Protein AF-0000000083385995 (afdb_homodimer)

Organism: Setaria viridis (NCBI:txid4556)

pLDDT: mean 91.93, std 10.69, range [29.08, 98.88]

Radius of gyration: 26.88 Å; Cα contacts (8 Å, |Δi|>4): 1437; chains: 2; bounding box: 60×85×56 Å

Nearest PDB structures (foldseek):
  6kun-assembly1_A-2  TM=8.649E-01  e=4.933E-23  Oryza sativa Indica Group
  6kwb-assembly2_B  TM=9.094E-01  e=1.249E-21  Arabidopsis thaliana
  7ekd-assembly1_A  TM=7.989E-01  e=4.149E-23  Oryza sativa Japonica Group
  1gp4-assembly1_A  TM=8.122E-01  e=7.920E-21  Arabidopsis thaliana
  6xjj-assembly1_A  TM=7.807E-01  e=1.363E-16  Talaromyces stipitatus ATCC 10500

InterPro domains:
  IPR005123 Oxoglutarate/iron-dependent dioxygenase domain [PS51471] (171-275)
  IPR027443 Isopenicillin N synthase-like superfamily [G3DSA:2.60.120.330] (1-317)
  IPR044861 Isopenicillin N synthase-like, Fe(2+) 2OG dioxygenase domain [PF03171] (183-275)

Sequence (660 aa):
MADMHGSIPRIDFAGIDPATGGTSDDAKWAAVRGAVMDALCEHGCFEAVMDGLITPELSAAVLGAGGAVESLLSLPVSAKARNTSEKPYRGYVGSIPGLPYESLAIVDPLSVDAVRAFADLMWPDTGNTAFCESMHAYAERVAVLEAVVRRMVLEGVGATAEYIEEQAKATAFKLRLTEYAAPGAAEGRVVGLPAHRDTSFLAVLTQNDIDGVEVECGRGEGGWARPALSPGSFLIFAGDTFKVLTNGRVFNPLHRVVMAGGDKTRYSSILFSSPKDDIVVRAIDEAVGADHPAAYRPFEYGEYVVFCYKPEMIQHRKKLEAFAAVRIDGMADMHGSIPRIDFAGIDPATGGTSDDAKWAAVRGAVMDALCEHGCFEAVMDGLITPELSAAVLGAGGAVESLLSLPVSAKARNTSEKPYRGYVGSIPGLPYESLAIVDPLSVDAVRAFADLMWPDTGNTAFCESMHAYAERVAVLEAVVRRMVLEGVGATAEYIEEQAKATAFKLRLTEYAAPGAAEGRVVGLPAHRDTSFLAVLTQNDIDGVEVECGRGEGGWARPALSPGSFLIFAGDTFKVLTNGRVFNPLHRVVMAGGDKTRYSSILFSSPKDDIVVRAIDEAVGADHPAAYRPFEYGEYVVFCYKPEMIQHRKKLEAFAAVRIDG

Solvent-accessible surface area (backbone atoms only — not comparable to full-atom values): 33812 Å² total; per-residue (Å²): 125,83,54,71,69,38,84,70,51,76,46,72,44,71,90,64,52,70,89,60,47,55,56,87,76,32,67,64,47,50,52,48,32,49,50,50,47,52,31,25,40,59,51,7,30,33,36,39,37,50,84,73,60,68,45,72,66,58,47,38,47,35,55,27,92,80,8,38,53,52,52,60,70,65,49,55,63,48,42,52,46,64,40,67,45,54,49,82,72,50,21,48,42,56,54,44,70,28,39,24,38,35,35,40,44,40,65,40,31,78,36,65,67,44,34,41,52,51,32,34,62,63,28,68,90,76,41,44,67,68,45,31,52,48,50,30,54,46,42,48,43,52,46,46,55,50,52,46,53,52,49,34,50,42,48,70,47,56,52,49,74,67,52,52,54,54,49,57,73,43,47,38,44,34,36,36,40,38,40,31,34,32,60,32,86,44,81,58,73,43,70,41,38,48,55,35,64,50,71,26,36,35,34,44,33,38,61,41,97,51,77,32,54,32,34,38,16,67,83,68,76,38,39,34,15,66,68,82,77,57,90,88,37,32,41,39,36,34,7,47,44,37,15,39,35,41,48,58,52,35,30,50,39,44,33,28,29,46,31,58,50,35,82,60,63,31,41,36,39,33,42,32,34,27,65,34,48,84,39,72,47,46,48,39,70,67,44,41,43,92,92,38,59,69,50,47,51,71,43,40,42,41,60,50,54,57,53,48,53,32,53,72,32,29,66,47,88,52,51,65,53,75,74,28,46,54,79,74,80,119,124,83,54,72,69,39,83,67,51,76,47,72,45,71,88,65,54,70,86,61,46,57,55,85,77,30,67,64,46,49,52,49,30,52,52,50,46,53,32,25,40,58,48,7,30,32,35,39,38,47,86,72,61,68,46,70,66,57,45,37,46,34,57,27,92,80,9,37,53,50,52,58,72,65,49,55,62,49,39,51,47,64,42,67,45,52,48,81,72,49,22,50,43,55,54,44,68,28,39,24,37,35,35,40,44,41,64,40,32,76,35,64,66,42,33,42,51,51,31,34,61,62,29,68,88,77,41,45,66,68,45,32,53,47,51,30,54,49,42,47,44,53,46,44,53,50,51,47,53,52,48,34,50,42,48,72,46,56,52,50,74,67,52,53,54,52,49,57,72,43,48,37,46,34,36,37,41,38,42,31,34,32,59,30,88,46,81,58,73,44,69,42,37,48,55,34,66,50,73,26,35,35,36,43,33,39,60,41,97,50,75,34,54,32,34,37,17,67,81,69,74,37,39,33,15,66,68,82,77,58,90,88,36,32,42,39,35,34,7,47,45,36,15,39,34,41,47,59,52,36,31,51,39,43,34,29,29,46,32,60,50,36,82,61,63,30,41,37,40,34,44,34,34,27,66,33,50,85,37,73,47,48,48,39,69,68,44,41,42,93,92,39,60,68,51,47,52,70,43,42,41,42,60,50,54,57,53,49,53,33,52,73,33,30,64,47,89,53,52,65,54,75,74,27,46,52,78,74,78,120

Foldseek 3Di:
DFQQPDAQAEAECPPPDLVVQPPVPNPSLVVRLVVLLVRQLAFQKHKYDYPPLADPVLCCQDANDVHLLCVLVVADPVLQVLQDDPAPPAGWDDPDPPAQKIKGKQWQLLDLVSLQVSQCSSVVPPGDVSSSVSSNSVLVSLVSVVLSSLVSLCVVLPHDPVVSVVVVVQKTKMKMKMKGFAPAPDPDKDFNWDKAWDLFQKKKKDKDQFWFKWWAHRLNPNGIHTYPHDPPIIMMGGGDLSCFQLLNSGHTIIMTGMGDHDHDMMMMMMMTMHGDQQDKGHHDPSNADPVRHRQWAIDGSNVLSVQCPDPVRVPPPPSRCVVTGDDPPD/DFQQPDAQAEAECEPPDLVVLPPVPNPSLVVRLVVLLVRQLAFQKHKYDYPPLADPVLCCQDANDVHLLCVLVVADPVLQVLQDDPAPPAGWDDPDPPAQKIKGKQWQLLDLVSLQVSQCSNVVPPGDVSSSVSSNSVLVSLVSVVLSSLVSLCVVLPHDPVVSVVQVVQKTKMKMKMKGFAPAPDPDKDFNWDKAWDLFQKKKKDKDQFWFKWWAHRLNPNTIHTYDHDPPIIMMGGGDLSCFQLLNSGHTIIMTGMGDHDHDMMMMMIMTMHGDQQDKGHHDPSNADPVRHRQWAIDGSNVLSVQCPDPVNVPPPPSRCVVTGDDPPD

Secondary structure (DSSP, 8-state):
---B-----EEE-TT--SSS---TT-HHHHHHHHHHHHHHHHTSEEEEE-TTSS-HHHHHHHHSTTSHHHHHHTS-HHHHTT---SSTTSS-B---TT--EEEEEEESTT-HHHHHHHHHHHSTTT--HHHHHHHHHHHHHHHHHHHHHHHHHHHHTT--HHHHHHHHHTEEEEEEEEEE---BT-SS-EEEEEEE---SSEEEEEE-S---EEEE-GGGTS-EE---PPTT-EEEEE-HHHHHHTTT-S----EEEEEPSBS--EEEEEEEEEE-TTPEE---GGG--SSS--SB--EEHHHHHHHHTSTTTTT-TTHHHHHHB-----/---B-----EEE-TT--SSS---TT-HHHHHHHHHHHHHHHHTSEEEEE-TTSS-HHHHHHHHSTTSHHHHHHTS-HHHHTT---SSTTSS-B---TT--EEEEEEESTT-HHHHHHHHHHHSTTT--HHHHHHHHHHHHHHHHHHHHHHHHHHHHTT--HHHHHHHHHTEEEEEEEEEE---BT-SS-EEEEEEE---SSEEEEEE-S---EEEE-GGGTS-EE---PPTT-EEEEE-HHHHHHTTT-S----EEEEEPSBS--EEEEEEEEEE-TTPEE---GGG--SSS--SB--EEHHHHHHHHTSTTTTT-TTHHHHHHB-----

Structure (mmCIF, N/CA/C/O backbone):
data_AF-0000000083385995-model_v1
#
loop_
_entity.id
_entity.type
_entity.pdbx_description
1 polymer 'Fe2OG dioxygenase domain-containing protein'
#
loop_
_atom_site.group_PDB
_atom_site.id
_atom_site.type_symbol
_atom_site.label_atom_id
_atom_site.label_alt_id
_atom_site.label_comp_id
_atom_site.label_asym_id
_atom_site.label_entity_id
_atom_site.label_seq_id
_atom_site.pdbx_PDB_ins_code
_atom_site.Cartn_x
_atom_site.Cartn_y
_atom_site.Cartn_z
_atom_site.occupancy
_atom_site.B_iso_or_equiv
_atom_site.auth_seq_id
_atom_site.auth_comp_id
_atom_site.auth_asym_id
_atom_site.auth_atom_id
_atom_site.pdbx_PDB_model_num
ATOM 1 N N . MET A 1 1 ? 9.883 -15 19.141 1 29.08 1 MET A N 1
ATOM 2 C CA . MET A 1 1 ? 10.664 -15.312 17.938 1 29.08 1 MET A CA 1
ATOM 3 C C . MET A 1 1 ? 9.891 -16.25 17.016 1 29.08 1 MET A C 1
ATOM 5 O O . MET A 1 1 ? 9.469 -17.328 17.438 1 29.08 1 MET A O 1
ATOM 9 N N . ALA A 1 2 ? 9.156 -15.789 15.945 1 44.22 2 ALA A N 1
ATOM 10 C CA . ALA A 1 2 ? 8.367 -16.734 15.164 1 44.22 2 ALA A CA 1
ATOM 11 C C . ALA A 1 2 ? 9.148 -18.031 14.906 1 44.22 2 ALA A C 1
ATOM 13 O O . ALA A 1 2 ? 10.352 -17.984 14.617 1 44.22 2 ALA A O 1
ATOM 14 N N . ASP A 1 3 ? 8.852 -19.141 15.422 1 48.53 3 ASP A N 1
ATOM 15 C CA . ASP A 1 3 ? 9.508 -20.438 15.258 1 48.53 3 ASP A CA 1
ATOM 16 C C . ASP A 1 3 ? 9.797 -20.719 13.789 1 48.53 3 ASP A C 1
ATOM 18 O O . ASP A 1 3 ? 8.883 -20.938 12.992 1 48.53 3 ASP A O 1
ATOM 22 N N . MET A 1 4 ? 10.875 -20.188 13.242 1 54.53 4 MET A N 1
ATOM 23 C CA . MET A 1 4 ? 11.43 -20.422 11.922 1 54.53 4 MET A CA 1
ATOM 24 C C . MET A 1 4 ? 11.844 -21.891 11.758 1 54.53 4 MET A C 1
ATOM 26 O O . MET A 1 4 ? 13.008 -22.234 11.938 1 54.53 4 MET A O 1
ATOM 30 N N . HIS A 1 5 ? 10.859 -22.859 11.797 1 60 5 HIS A N 1
ATOM 31 C CA . HIS A 1 5 ? 11.242 -24.266 11.805 1 60 5 HIS A CA 1
ATOM 32 C C . HIS A 1 5 ? 10.906 -24.938 10.477 1 60 5 HIS A C 1
ATOM 34 O O . HIS A 1 5 ? 11.32 -26.062 10.227 1 60 5 HIS A O 1
ATOM 40 N N . GLY A 1 6 ? 10.328 -24.25 9.523 1 66.38 6 GLY A N 1
ATOM 41 C CA . GLY A 1 6 ? 9.859 -25.078 8.438 1 66.38 6 GLY A CA 1
ATOM 42 C C . GLY A 1 6 ? 10.758 -25.031 7.215 1 66.38 6 GLY A C 1
ATOM 43 O O . GLY A 1 6 ? 11.703 -24.25 7.168 1 66.38 6 GLY A O 1
ATOM 44 N N . SER A 1 7 ? 10.852 -26.234 6.488 1 79.25 7 SER A N 1
ATOM 45 C CA . SER A 1 7 ? 11.562 -26.312 5.215 1 79.25 7 SER A CA 1
ATOM 46 C C . SER A 1 7 ? 10.586 -26.422 4.047 1 79.25 7 SER A C 1
ATOM 48 O O . SER A 1 7 ? 9.445 -26.859 4.227 1 79.25 7 SER A O 1
ATOM 50 N N . ILE A 1 8 ? 11 -25.859 2.895 1 88.69 8 ILE A N 1
ATOM 51 C CA . ILE A 1 8 ? 10.25 -26 1.652 1 88.69 8 ILE A CA 1
ATOM 52 C C . ILE A 1 8 ? 10.953 -27 0.73 1 88.69 8 ILE A C 1
ATOM 54 O O . ILE A 1 8 ? 12.172 -26.969 0.587 1 88.69 8 ILE A O 1
ATOM 58 N N . PRO A 1 9 ? 10.188 -27.906 0.177 1 93.88 9 PRO A N 1
ATOM 59 C CA . PRO A 1 9 ? 10.812 -28.922 -0.685 1 93.88 9 PRO A CA 1
ATOM 60 C C . PRO A 1 9 ? 11.469 -28.312 -1.921 1 93.88 9 PRO A C 1
ATOM 62 O O . PRO A 1 9 ? 11.07 -27.234 -2.377 1 93.88 9 PRO A O 1
ATOM 65 N N . ARG A 1 10 ? 12.5 -29.031 -2.338 1 96.25 10 ARG A N 1
ATOM 66 C CA . ARG A 1 10 ? 13.164 -28.719 -3.6 1 96.25 10 ARG A CA 1
ATOM 67 C C . ARG A 1 10 ? 12.922 -29.812 -4.633 1 96.25 10 ARG A C 1
ATOM 69 O O . ARG A 1 10 ? 13.117 -31 -4.348 1 96.25 10 ARG A O 1
ATOM 76 N N . ILE A 1 11 ? 12.445 -29.438 -5.832 1 97.44 11 ILE A N 1
ATOM 77 C CA . ILE A 1 11 ? 12.133 -30.406 -6.867 1 97.44 11 ILE A CA 1
ATOM 78 C C . ILE A 1 11 ? 12.945 -30.109 -8.125 1 97.44 11 ILE A C 1
ATOM 80 O O . ILE A 1 11 ? 12.969 -28.969 -8.594 1 97.44 11 ILE A O 1
ATOM 84 N N . ASP A 1 12 ? 13.617 -31.109 -8.633 1 96 12 ASP A N 1
ATOM 85 C CA . ASP A 1 12 ? 14.438 -31.016 -9.836 1 96 12 ASP A CA 1
ATOM 86 C C . ASP A 1 12 ? 13.648 -31.438 -11.07 1 96 12 ASP A C 1
ATOM 88 O O . ASP A 1 12 ? 13.18 -32.562 -11.148 1 96 12 ASP A O 1
ATOM 92 N N . PHE A 1 13 ? 13.578 -30.578 -12.031 1 95.19 13 PHE A N 1
ATOM 93 C CA . PHE A 1 13 ? 12.812 -30.828 -13.25 1 95.19 13 PHE A CA 1
ATOM 94 C C . PHE A 1 13 ? 13.742 -31.234 -14.391 1 95.19 13 PHE A C 1
ATOM 96 O O . PHE A 1 13 ? 13.367 -31.141 -15.562 1 95.19 13 PHE A O 1
ATOM 103 N N . ALA A 1 14 ? 14.938 -31.578 -14.008 1 88.31 14 ALA A N 1
ATOM 104 C CA . ALA A 1 14 ? 15.891 -32.031 -15.023 1 88.31 14 ALA A CA 1
ATOM 105 C C . ALA A 1 14 ? 15.305 -33.188 -15.828 1 88.31 14 ALA A C 1
ATOM 107 O O . ALA A 1 14 ? 14.773 -34.156 -15.266 1 88.31 14 ALA A O 1
ATOM 108 N N . GLY A 1 15 ? 15.383 -33.094 -17.125 1 84.5 15 GLY A N 1
ATOM 109 C CA . GLY A 1 15 ? 14.93 -34.188 -17.984 1 84.5 15 GLY A CA 1
ATOM 110 C C . GLY A 1 15 ? 13.469 -34.062 -18.391 1 84.5 15 GLY A C 1
ATOM 111 O O . GLY A 1 15 ? 12.969 -34.844 -19.203 1 84.5 15 GLY A O 1
ATOM 112 N N . ILE A 1 16 ? 12.758 -33.156 -17.719 1 89.25 16 ILE A N 1
ATOM 113 C CA . ILE A 1 16 ? 11.367 -32.906 -18.078 1 89.25 16 ILE A CA 1
ATOM 114 C C . ILE A 1 16 ? 11.305 -32.094 -19.359 1 89.25 16 ILE A C 1
ATOM 116 O O . ILE A 1 16 ? 11.945 -31.031 -19.469 1 89.25 16 ILE A O 1
ATOM 120 N N . ASP A 1 17 ? 10.664 -32.625 -20.406 1 77.81 17 ASP A N 1
ATOM 121 C CA . ASP A 1 17 ? 10.445 -31.891 -21.641 1 77.81 17 ASP A CA 1
ATOM 122 C C . ASP A 1 17 ? 9.078 -31.203 -21.656 1 77.81 17 ASP A C 1
ATOM 124 O O . ASP A 1 17 ? 8.047 -31.875 -21.703 1 77.81 17 ASP A O 1
ATOM 128 N N . PRO A 1 18 ? 9.094 -29.906 -21.562 1 70 18 PRO A N 1
ATOM 129 C CA . PRO A 1 18 ? 7.828 -29.172 -21.484 1 70 18 PRO A CA 1
ATOM 130 C C . PRO A 1 18 ? 6.945 -29.406 -22.719 1 70 18 PRO A C 1
ATOM 132 O O . PRO A 1 18 ? 5.719 -29.312 -22.625 1 70 18 PRO A O 1
ATOM 135 N N . ALA A 1 19 ? 7.562 -29.469 -23.922 1 64.44 19 ALA A N 1
ATOM 136 C CA . ALA A 1 19 ? 6.828 -29.641 -25.188 1 64.44 19 ALA A CA 1
ATOM 137 C C . ALA A 1 19 ? 6.152 -31 -25.25 1 64.44 19 ALA A C 1
ATOM 139 O O . ALA A 1 19 ? 5.105 -31.156 -25.891 1 64.44 19 ALA A O 1
ATOM 140 N N . THR A 1 20 ? 6.93 -31.969 -24.812 1 58.31 20 THR A N 1
ATOM 141 C CA . THR A 1 20 ? 6.391 -33.312 -25 1 58.31 20 THR A CA 1
ATOM 142 C C . THR A 1 20 ? 5.578 -33.719 -23.781 1 58.31 20 THR A C 1
ATOM 144 O O . THR A 1 20 ? 5.016 -34.812 -23.75 1 58.31 20 THR A O 1
ATOM 147 N N . GLY A 1 21 ? 4.914 -32.875 -23.219 1 54.97 21 GLY A N 1
ATOM 148 C CA . GLY A 1 21 ? 4.133 -33.375 -22.094 1 54.97 21 GLY A CA 1
ATOM 149 C C . GLY A 1 21 ? 4.371 -34.844 -21.844 1 54.97 21 GLY A C 1
ATOM 150 O O . GLY A 1 21 ? 4.875 -35.562 -22.703 1 54.97 21 GLY A O 1
ATOM 151 N N . GLY A 1 22 ? 4.934 -35.281 -20.766 1 53.38 22 GLY A N 1
ATOM 152 C CA . GLY A 1 22 ? 5.172 -36.688 -20.516 1 53.38 22 GLY A CA 1
ATOM 153 C C . GLY A 1 22 ? 4.059 -37.594 -21.047 1 53.38 22 GLY A C 1
ATOM 154 O O . GLY A 1 22 ? 2.883 -37.219 -20.969 1 53.38 22 GLY A O 1
ATOM 155 N N . THR A 1 23 ? 4.27 -38.125 -22.141 1 53.78 23 THR A N 1
ATOM 156 C CA . THR A 1 23 ? 3.307 -39.219 -22.188 1 53.78 23 THR A CA 1
ATOM 157 C C . THR A 1 23 ? 3.145 -39.875 -20.828 1 53.78 23 THR A C 1
ATOM 159 O O . THR A 1 23 ? 4.078 -39.875 -20.016 1 53.78 23 THR A O 1
ATOM 162 N N . SER A 1 24 ? 1.951 -39.656 -20.219 1 53.09 24 SER A N 1
ATOM 163 C CA . SER A 1 24 ? 1.631 -40.219 -18.922 1 53.09 24 SER A CA 1
ATOM 164 C C . SER A 1 24 ? 2.543 -41.406 -18.594 1 53.09 24 SER A C 1
ATOM 166 O O . SER A 1 24 ? 2.775 -41.719 -17.422 1 53.09 24 SER A O 1
ATOM 168 N N . ASP A 1 25 ? 3.186 -41.812 -19.703 1 59.59 25 ASP A N 1
ATOM 169 C CA . ASP A 1 25 ? 3.9 -43.062 -19.484 1 59.59 25 ASP A CA 1
ATOM 170 C C . ASP A 1 25 ? 5.387 -42.812 -19.234 1 59.59 25 ASP A C 1
ATOM 172 O O . ASP A 1 25 ? 6.141 -43.75 -18.969 1 59.59 25 ASP A O 1
ATOM 176 N N . ASP A 1 26 ? 5.695 -41.594 -19.156 1 79.62 26 ASP A N 1
ATOM 177 C CA . ASP A 1 26 ? 7.086 -41.25 -18.875 1 79.62 26 ASP A CA 1
ATOM 178 C C . ASP A 1 26 ? 7.379 -41.344 -17.375 1 79.62 26 ASP A C 1
ATOM 180 O O . ASP A 1 26 ? 6.77 -40.625 -16.578 1 79.62 26 ASP A O 1
ATOM 184 N N . ALA A 1 27 ? 8.133 -42.344 -16.984 1 86.69 27 ALA A N 1
ATOM 185 C CA . ALA A 1 27 ? 8.438 -42.656 -15.578 1 86.69 27 ALA A CA 1
ATOM 186 C C . ALA A 1 27 ? 8.969 -41.406 -14.867 1 86.69 27 ALA A C 1
ATOM 188 O O . ALA A 1 27 ? 8.648 -41.156 -13.703 1 86.69 27 ALA A O 1
ATOM 189 N N . LYS A 1 28 ? 9.68 -40.625 -15.578 1 90.12 28 LYS A N 1
ATOM 190 C CA . LYS A 1 28 ? 10.227 -39.438 -14.969 1 90.12 28 LYS A CA 1
ATOM 191 C C . LYS A 1 28 ? 9.133 -38.406 -14.711 1 90.12 28 LYS A C 1
ATOM 193 O O . LYS A 1 28 ? 9.102 -37.781 -13.656 1 90.12 28 LYS A O 1
ATOM 198 N N . TRP A 1 29 ? 8.297 -38.219 -15.68 1 92.88 29 TRP A N 1
ATOM 199 C CA . TRP A 1 29 ? 7.164 -37.312 -15.508 1 92.88 29 TRP A CA 1
ATOM 200 C C . TRP A 1 29 ? 6.32 -37.75 -14.305 1 92.88 29 TRP A C 1
ATOM 202 O O . TRP A 1 29 ? 5.977 -36.906 -13.461 1 92.88 29 TRP A O 1
ATOM 212 N N . ALA A 1 30 ? 6.078 -39 -14.203 1 92.94 30 ALA A N 1
ATOM 213 C CA . ALA A 1 30 ? 5.25 -39.531 -13.109 1 92.94 30 ALA A CA 1
ATOM 214 C C . ALA A 1 30 ? 5.906 -39.281 -11.758 1 92.94 30 ALA A C 1
ATOM 216 O O . ALA A 1 30 ? 5.234 -38.906 -10.789 1 92.94 30 ALA A O 1
ATOM 217 N N . ALA A 1 31 ? 7.18 -39.438 -11.742 1 94.38 31 ALA A N 1
ATOM 218 C CA . ALA A 1 31 ? 7.914 -39.25 -10.5 1 94.38 31 ALA A CA 1
ATOM 219 C C . ALA A 1 31 ? 7.898 -37.781 -10.07 1 94.38 31 ALA A C 1
ATOM 221 O O . ALA A 1 31 ? 7.648 -37.469 -8.906 1 94.38 31 ALA A O 1
ATOM 222 N N . VAL A 1 32 ? 8.18 -36.906 -11.016 1 96.19 32 VAL A N 1
ATOM 223 C CA . VAL A 1 32 ? 8.211 -35.5 -10.719 1 96.19 32 VAL A CA 1
ATOM 224 C C . VAL A 1 32 ? 6.801 -35 -10.398 1 96.19 32 VAL A C 1
ATOM 226 O O . VAL A 1 32 ? 6.617 -34.188 -9.484 1 96.19 32 VAL A O 1
ATOM 229 N N . ARG A 1 33 ? 5.82 -35.469 -11.125 1 96 33 ARG A N 1
ATOM 230 C CA . ARG A 1 33 ? 4.434 -35.156 -10.812 1 96 33 ARG A CA 1
ATOM 231 C C . ARG A 1 33 ? 4.082 -35.531 -9.383 1 96 33 ARG A C 1
ATOM 233 O O . ARG A 1 33 ? 3.434 -34.75 -8.672 1 96 33 ARG A O 1
ATOM 240 N N . GLY A 1 34 ? 4.484 -36.75 -9 1 96.75 34 GLY A N 1
ATOM 241 C CA . GLY A 1 34 ? 4.258 -37.156 -7.629 1 96.75 34 GLY A CA 1
ATOM 242 C C . GLY A 1 34 ? 4.883 -36.25 -6.605 1 96.75 34 GLY A C 1
ATOM 243 O O . GLY A 1 34 ? 4.25 -35.906 -5.609 1 96.75 34 GLY A O 1
ATOM 244 N N . ALA A 1 35 ? 6.086 -35.812 -6.84 1 97.56 35 ALA A N 1
ATOM 245 C CA . ALA A 1 35 ? 6.793 -34.906 -5.945 1 97.56 35 ALA A CA 1
ATOM 246 C C . ALA A 1 35 ? 6.102 -33.531 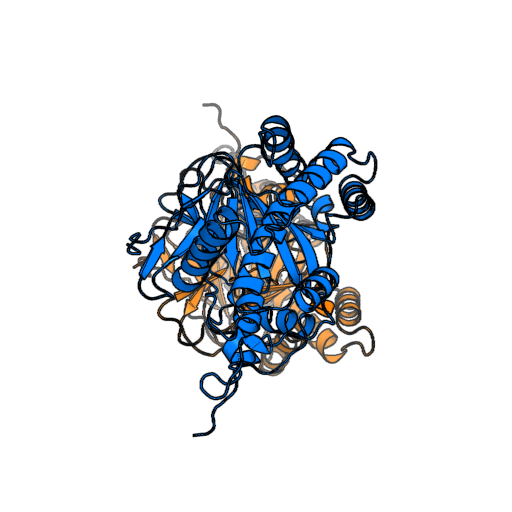-5.887 1 97.56 35 ALA A C 1
ATOM 248 O O . ALA A 1 35 ? 5.988 -32.938 -4.812 1 97.56 35 ALA A O 1
ATOM 249 N N . VAL A 1 36 ? 5.664 -33.094 -7.035 1 97.94 36 VAL A N 1
ATOM 250 C CA . VAL A 1 36 ? 4.953 -31.812 -7.125 1 97.94 36 VAL A CA 1
ATOM 251 C C . VAL A 1 36 ? 3.668 -31.875 -6.301 1 97.94 36 VAL A C 1
ATOM 253 O O . VAL A 1 36 ? 3.393 -30.984 -5.496 1 97.94 36 VAL A O 1
ATOM 256 N N . MET A 1 37 ? 2.924 -32.938 -6.477 1 97.75 37 MET A N 1
ATOM 257 C CA . MET A 1 37 ? 1.668 -33.125 -5.75 1 97.75 37 MET A CA 1
ATOM 258 C C . MET A 1 37 ? 1.914 -33.188 -4.246 1 97.75 37 MET A C 1
ATOM 260 O O . MET A 1 37 ? 1.228 -32.5 -3.471 1 97.75 37 MET A O 1
ATOM 264 N N . ASP A 1 38 ? 2.91 -33.938 -3.854 1 97.44 38 ASP A N 1
ATOM 265 C CA . ASP A 1 38 ? 3.23 -34.062 -2.434 1 97.44 38 ASP A CA 1
ATOM 266 C C . ASP A 1 38 ? 3.572 -32.688 -1.845 1 97.44 38 ASP A C 1
ATOM 268 O O . ASP A 1 38 ? 3.068 -32.312 -0.782 1 97.44 38 ASP A O 1
ATOM 272 N N . ALA A 1 39 ? 4.395 -31.953 -2.537 1 96.94 39 ALA A N 1
ATOM 273 C CA . ALA A 1 39 ? 4.852 -30.656 -2.059 1 96.94 39 ALA A CA 1
ATOM 274 C C . ALA A 1 39 ? 3.693 -29.672 -1.961 1 96.94 39 ALA A C 1
ATOM 276 O O . ALA A 1 39 ? 3.549 -28.969 -0.956 1 96.94 39 ALA A O 1
ATOM 277 N N . LEU A 1 40 ? 2.854 -29.609 -2.973 1 97.69 40 LEU A N 1
ATOM 278 C CA . LEU A 1 40 ? 1.785 -28.609 -3.014 1 97.69 40 LEU A CA 1
ATOM 279 C C . LEU A 1 40 ? 0.661 -28.984 -2.053 1 97.69 40 LEU A C 1
ATOM 281 O O . LEU A 1 40 ? 0.004 -28.109 -1.489 1 97.69 40 LEU A O 1
ATOM 285 N N . CYS A 1 41 ? 0.456 -30.297 -1.856 1 96.19 41 CYS A N 1
ATOM 286 C CA . CYS A 1 41 ? -0.575 -30.719 -0.916 1 96.19 41 CYS A CA 1
ATOM 287 C C . CYS A 1 41 ? -0.143 -30.469 0.522 1 96.19 41 CYS A C 1
ATOM 289 O O . CYS A 1 41 ? -0.962 -30.078 1.361 1 96.19 41 CYS A O 1
ATOM 291 N N . GLU A 1 42 ? 1.094 -30.609 0.76 1 93.19 42 GLU A N 1
ATOM 292 C CA . GLU A 1 42 ? 1.571 -30.5 2.137 1 93.19 42 GLU A CA 1
ATOM 293 C C . GLU A 1 42 ? 1.981 -29.078 2.471 1 93.19 42 GLU A C 1
ATOM 295 O O . GLU A 1 42 ? 1.681 -28.578 3.557 1 93.19 42 GLU A O 1
ATOM 300 N N . HIS A 1 43 ? 2.672 -28.438 1.506 1 93.94 43 HIS A N 1
ATOM 301 C CA . HIS A 1 43 ? 3.312 -27.156 1.813 1 93.94 43 HIS A CA 1
ATOM 302 C C . HIS A 1 43 ? 2.695 -26.016 1.005 1 93.94 43 HIS A C 1
ATOM 304 O O . HIS A 1 43 ? 2.844 -24.844 1.359 1 93.94 43 HIS A O 1
ATOM 310 N N . GLY A 1 44 ? 2.076 -26.328 -0.09 1 96.69 44 GLY A N 1
ATOM 311 C CA . GLY A 1 44 ? 1.515 -25.312 -0.977 1 96.69 44 GLY A CA 1
ATOM 312 C C . GLY A 1 44 ? 2.564 -24.594 -1.8 1 96.69 44 GLY A C 1
ATOM 313 O O . GLY A 1 44 ? 2.242 -23.672 -2.559 1 96.69 44 GLY A O 1
ATOM 314 N N . CYS A 1 45 ? 3.826 -25 -1.655 1 97.06 45 CYS A N 1
ATOM 315 C CA . CYS A 1 45 ? 4.914 -24.359 -2.389 1 97.06 45 CYS A CA 1
ATOM 316 C C . CYS A 1 45 ? 6.125 -25.281 -2.479 1 97.06 45 CYS A C 1
ATOM 318 O O . CYS A 1 45 ? 6.191 -26.297 -1.787 1 97.06 45 CYS A O 1
ATOM 320 N N . PHE A 1 46 ? 7.023 -24.969 -3.316 1 97.12 46 PHE A N 1
ATOM 321 C CA . PHE A 1 46 ? 8.305 -25.656 -3.42 1 97.12 46 PHE A CA 1
ATOM 322 C C . PHE A 1 46 ? 9.289 -24.844 -4.25 1 97.12 46 PHE A C 1
ATOM 324 O O . PHE A 1 46 ? 8.891 -23.938 -4.996 1 97.12 46 PHE A O 1
ATOM 331 N N . GLU A 1 47 ? 10.578 -25.094 -4.043 1 96.94 47 GLU A N 1
ATOM 332 C CA . GLU A 1 47 ? 11.633 -24.594 -4.922 1 96.94 47 GLU A CA 1
ATOM 333 C C . GLU A 1 47 ? 11.789 -25.469 -6.16 1 96.94 47 GLU A C 1
ATOM 335 O O . GLU A 1 47 ? 11.93 -26.688 -6.051 1 96.94 47 GLU A O 1
ATOM 340 N N . ALA A 1 48 ? 11.703 -24.891 -7.328 1 97.56 48 ALA A N 1
ATOM 341 C CA . ALA A 1 48 ? 11.867 -25.625 -8.578 1 97.56 48 ALA A CA 1
ATOM 342 C C . ALA A 1 48 ? 13.211 -25.312 -9.234 1 97.56 48 ALA A C 1
ATOM 344 O O . ALA A 1 48 ? 13.594 -24.141 -9.336 1 97.56 48 ALA A O 1
ATOM 345 N N . VAL A 1 49 ? 13.844 -26.359 -9.633 1 95.62 49 VAL A N 1
ATOM 346 C CA . VAL A 1 49 ? 15.078 -26.203 -10.391 1 95.62 49 VAL A CA 1
ATOM 347 C C . VAL A 1 49 ? 14.914 -26.828 -11.773 1 95.62 49 VAL A C 1
ATOM 349 O O . VAL A 1 49 ? 14.594 -28.016 -11.891 1 95.62 49 VAL A O 1
ATOM 352 N N . MET A 1 50 ? 15.016 -26.016 -12.742 1 92.5 50 MET A N 1
ATOM 353 C CA . MET A 1 50 ? 15.023 -26.469 -14.133 1 92.5 50 MET A CA 1
ATOM 354 C C . MET A 1 50 ? 16.203 -25.859 -14.891 1 92.5 50 MET A C 1
ATOM 356 O O . MET A 1 50 ? 16.062 -24.828 -15.547 1 92.5 50 MET A O 1
ATOM 360 N N . ASP A 1 51 ? 17.297 -26.578 -14.867 1 87.44 51 ASP A N 1
ATOM 361 C CA . ASP A 1 51 ? 18.562 -26.062 -15.383 1 87.44 51 ASP A CA 1
ATOM 362 C C . ASP A 1 51 ? 18.422 -25.656 -16.844 1 87.44 51 ASP A C 1
ATOM 364 O O . ASP A 1 51 ? 17.859 -26.406 -17.656 1 87.44 51 ASP A O 1
ATOM 368 N N . GLY A 1 52 ? 18.859 -24.5 -17.141 1 87.88 52 GLY A N 1
ATOM 369 C CA . GLY A 1 52 ? 18.922 -24.031 -18.516 1 87.88 52 GLY A CA 1
ATOM 370 C C . GLY A 1 52 ? 17.656 -23.344 -18.984 1 87.88 52 GLY A C 1
ATOM 371 O O . GLY A 1 52 ? 17.594 -22.828 -20.094 1 87.88 52 GLY A O 1
ATOM 372 N N . LEU A 1 53 ? 16.688 -23.391 -18.141 1 92.19 53 LEU A N 1
ATOM 373 C CA . LEU A 1 53 ? 15.43 -22.781 -18.562 1 92.19 53 LEU A CA 1
ATOM 374 C C . LEU A 1 53 ? 15.625 -21.297 -18.859 1 92.19 53 LEU A C 1
ATOM 376 O O . LEU A 1 53 ? 15.18 -20.797 -19.906 1 92.19 53 LEU A O 1
ATOM 380 N N . ILE A 1 54 ? 16.25 -20.625 -17.938 1 94.06 54 ILE A N 1
ATOM 381 C CA . ILE A 1 54 ? 16.641 -19.25 -18.141 1 94.06 54 ILE A CA 1
ATOM 382 C C . ILE A 1 54 ? 18.156 -19.141 -18.203 1 94.06 54 ILE A C 1
ATOM 384 O O . ILE A 1 54 ? 18.859 -19.578 -17.281 1 94.06 54 ILE A O 1
ATOM 388 N N . THR A 1 55 ? 18.688 -18.641 -19.312 1 95 55 THR A N 1
ATOM 389 C CA . THR A 1 55 ? 20.141 -18.5 -19.422 1 95 55 THR A CA 1
ATOM 390 C C . THR A 1 55 ? 20.656 -17.453 -18.438 1 95 55 THR A C 1
ATOM 392 O O . THR A 1 55 ? 19.906 -16.547 -18.031 1 95 55 THR A O 1
ATOM 395 N N . PRO A 1 56 ? 21.906 -17.641 -18.047 1 93.69 56 PRO A N 1
ATOM 396 C CA . PRO A 1 56 ? 22.5 -16.625 -17.156 1 93.69 56 PRO A CA 1
ATOM 397 C C . PRO A 1 56 ? 22.406 -15.219 -17.75 1 93.69 56 PRO A C 1
ATOM 399 O O . PRO A 1 56 ? 22.203 -14.25 -17 1 93.69 56 PRO A O 1
ATOM 402 N N . GLU A 1 57 ? 22.5 -15.141 -19.016 1 95.88 57 GLU A N 1
ATOM 403 C CA . GLU A 1 57 ? 22.453 -13.844 -19.672 1 95.88 57 GLU A CA 1
ATOM 404 C C . GLU A 1 57 ? 21.062 -13.219 -19.547 1 95.88 57 GLU A C 1
ATOM 406 O O . GLU A 1 57 ? 20.938 -12.031 -19.266 1 95.88 57 GLU A O 1
ATOM 411 N N . LEU A 1 58 ? 20.062 -14.039 -19.766 1 97 58 LEU A N 1
ATOM 412 C CA . LEU A 1 58 ? 18.703 -13.539 -19.672 1 97 58 LEU A CA 1
ATOM 413 C C . LEU A 1 58 ? 18.359 -13.188 -18.219 1 97 58 LEU A C 1
ATOM 415 O O . LEU A 1 58 ? 17.703 -12.18 -17.969 1 97 58 LEU A O 1
ATOM 419 N N . SER A 1 59 ? 18.859 -14.023 -17.328 1 95.19 59 SER A N 1
ATOM 420 C CA . SER A 1 59 ? 18.656 -13.75 -15.914 1 95.19 59 SER A CA 1
ATOM 421 C C . SER A 1 59 ? 19.281 -12.406 -15.516 1 95.19 59 SER A C 1
ATOM 423 O O . SER A 1 59 ? 18.641 -11.602 -14.828 1 95.19 59 SER A O 1
ATOM 425 N N . ALA A 1 60 ? 20.453 -12.18 -15.969 1 95.06 60 ALA A N 1
ATOM 426 C CA . ALA A 1 60 ? 21.141 -10.922 -15.68 1 95.06 60 ALA A CA 1
ATOM 427 C C . ALA A 1 60 ? 20.422 -9.742 -16.328 1 95.06 60 ALA A C 1
ATOM 429 O O . ALA A 1 60 ? 20.312 -8.672 -15.734 1 95.06 60 ALA A O 1
ATOM 430 N N . ALA A 1 61 ? 19.938 -9.945 -17.516 1 97.19 61 ALA A N 1
ATOM 431 C CA . ALA A 1 61 ? 19.25 -8.883 -18.25 1 97.19 61 ALA A CA 1
ATOM 432 C C . ALA A 1 61 ? 17.953 -8.484 -17.547 1 97.19 61 ALA A C 1
ATOM 434 O O . ALA A 1 61 ? 17.516 -7.332 -17.641 1 97.19 61 ALA A O 1
ATOM 435 N N . VAL A 1 62 ? 17.359 -9.391 -16.828 1 97.38 62 VAL A N 1
ATOM 436 C CA . VAL A 1 62 ? 16.062 -9.141 -16.219 1 97.38 62 VAL A CA 1
ATOM 437 C C . VAL A 1 62 ? 16.25 -8.703 -14.766 1 97.38 62 VAL A C 1
ATOM 439 O O . VAL A 1 62 ? 15.758 -7.641 -14.367 1 97.38 62 VAL A O 1
ATOM 442 N N . LEU A 1 63 ? 17.078 -9.461 -14.008 1 95.88 63 LEU A N 1
ATOM 443 C CA . LEU A 1 63 ? 17.094 -9.273 -12.562 1 95.88 63 LEU A CA 1
ATOM 444 C C . LEU A 1 63 ? 18.469 -8.828 -12.086 1 95.88 63 LEU A C 1
ATOM 446 O O . LEU A 1 63 ? 18.672 -8.547 -10.906 1 95.88 63 LEU A O 1
ATOM 450 N N . GLY A 1 64 ? 19.422 -8.797 -12.961 1 94.12 64 GLY A N 1
ATOM 451 C CA . GLY A 1 64 ? 20.75 -8.336 -12.586 1 94.12 64 GLY A CA 1
ATOM 452 C C . GLY A 1 64 ? 20.828 -6.84 -12.359 1 94.12 64 GLY A C 1
ATOM 453 O O . GLY A 1 64 ? 19.844 -6.125 -12.594 1 94.12 64 GLY A O 1
ATOM 454 N N . ALA A 1 65 ? 21.984 -6.422 -11.859 1 93.19 65 ALA A N 1
ATOM 455 C CA . ALA A 1 65 ? 22.234 -4.992 -11.688 1 93.19 65 ALA A CA 1
ATOM 456 C C . ALA A 1 65 ? 22.062 -4.242 -13.008 1 93.19 65 ALA A C 1
ATOM 458 O O . ALA A 1 65 ? 22.672 -4.598 -14.008 1 93.19 65 ALA A O 1
ATOM 459 N N . GLY A 1 66 ? 21.188 -3.248 -12.953 1 93.69 66 GLY A N 1
ATOM 460 C CA . GLY A 1 66 ? 20.938 -2.479 -14.164 1 93.69 66 GLY A CA 1
ATOM 461 C C . GLY A 1 66 ? 20 -3.182 -15.141 1 93.69 66 GLY A C 1
ATOM 462 O O . GLY A 1 66 ? 19.75 -2.682 -16.234 1 93.69 66 GLY A O 1
ATOM 463 N N . GLY A 1 67 ? 19.5 -4.316 -14.781 1 96.81 67 GLY A N 1
ATOM 464 C CA . GLY A 1 67 ? 18.609 -5.078 -15.633 1 96.81 67 GLY A CA 1
ATOM 465 C C . GLY A 1 67 ? 17.25 -4.434 -15.805 1 96.81 67 GLY A C 1
ATOM 466 O O . GLY A 1 67 ? 17.031 -3.289 -15.391 1 96.81 67 GLY A O 1
ATOM 467 N N . ALA A 1 68 ? 16.359 -5.172 -16.453 1 98.25 68 ALA A N 1
ATOM 468 C CA . ALA A 1 68 ? 15.047 -4.668 -16.859 1 98.25 68 ALA A CA 1
ATOM 469 C C . ALA A 1 68 ? 14.219 -4.262 -15.641 1 98.25 68 ALA A C 1
ATOM 471 O O . ALA A 1 68 ? 13.586 -3.203 -15.633 1 98.25 68 ALA A O 1
ATOM 472 N N . VAL A 1 69 ? 14.227 -5.062 -14.594 1 98 69 VAL A N 1
ATOM 473 C CA . VAL A 1 69 ? 13.406 -4.805 -13.414 1 98 69 VAL A CA 1
ATOM 474 C C . VAL A 1 69 ? 13.891 -3.539 -12.711 1 98 69 VAL A C 1
ATOM 476 O O . VAL A 1 69 ? 13.094 -2.646 -12.406 1 98 69 VAL A O 1
ATOM 479 N N . GLU A 1 70 ? 15.188 -3.457 -12.523 1 96.19 70 GLU A N 1
ATOM 480 C CA . GLU A 1 70 ? 15.75 -2.275 -11.883 1 96.19 70 GLU A CA 1
ATOM 481 C C . GLU A 1 70 ? 15.531 -1.026 -12.727 1 96.19 70 GLU A C 1
ATOM 483 O O . GLU A 1 70 ? 15.211 0.041 -12.203 1 96.19 70 GLU A O 1
ATOM 488 N N . SER A 1 71 ? 15.711 -1.138 -14.016 1 96.69 71 SER A N 1
ATOM 489 C CA . SER A 1 71 ? 15.5 -0.011 -14.922 1 96.69 71 SER A CA 1
ATOM 490 C C . SER A 1 71 ? 14.078 0.52 -14.82 1 96.69 71 SER A C 1
ATOM 492 O O . SER A 1 71 ? 13.859 1.733 -14.797 1 96.69 71 SER A O 1
ATOM 494 N N . LEU A 1 72 ? 13.133 -0.349 -14.805 1 98.19 72 LEU A N 1
ATOM 495 C CA . LEU A 1 72 ? 11.727 0.023 -14.703 1 98.19 72 LEU A CA 1
ATOM 496 C C . LEU A 1 72 ? 11.438 0.707 -13.367 1 98.19 72 LEU A C 1
ATOM 498 O O . LEU A 1 72 ? 10.836 1.784 -13.336 1 98.19 72 LEU A O 1
ATOM 502 N N . LEU A 1 73 ? 11.938 0.103 -12.305 1 97.25 73 LEU A N 1
ATOM 503 C CA . LEU A 1 73 ? 11.594 0.547 -10.961 1 97.25 73 LEU A CA 1
ATOM 504 C C . LEU A 1 73 ? 12.391 1.785 -10.57 1 97.25 73 LEU A C 1
ATOM 506 O O . LEU A 1 73 ? 12.07 2.457 -9.594 1 97.25 73 LEU A O 1
ATOM 510 N N . SER A 1 74 ? 13.336 2.162 -11.406 1 95 74 SER A N 1
ATOM 511 C CA . SER A 1 74 ? 14.117 3.379 -11.195 1 95 74 SER A CA 1
ATOM 512 C C . SER A 1 74 ? 13.453 4.582 -11.844 1 95 74 SER A C 1
ATOM 514 O O . SER A 1 74 ? 13.883 5.719 -11.656 1 95 74 SER A O 1
ATOM 516 N N . LEU A 1 75 ? 12.391 4.375 -12.617 1 96.19 75 LEU A N 1
ATOM 517 C CA . LEU A 1 75 ? 11.672 5.484 -13.234 1 96.19 75 LEU A CA 1
ATOM 518 C C . LEU A 1 75 ? 11.031 6.371 -12.164 1 96.19 75 LEU A C 1
ATOM 520 O O . LEU A 1 75 ? 10.781 5.918 -11.047 1 96.19 75 LEU A O 1
ATOM 524 N N . PRO A 1 76 ? 10.797 7.688 -12.516 1 93.62 76 PRO A N 1
ATOM 525 C CA . PRO A 1 76 ? 10.078 8.547 -11.57 1 93.62 76 PRO A CA 1
ATOM 526 C C . PRO A 1 76 ? 8.656 8.062 -11.289 1 93.62 76 PRO A C 1
ATOM 528 O O . PRO A 1 76 ? 8.047 7.406 -12.141 1 93.62 76 PRO A O 1
ATOM 531 N N . VAL A 1 77 ? 8.164 8.422 -10.156 1 93.25 77 VAL A N 1
ATOM 532 C CA . VAL A 1 77 ? 6.82 8.039 -9.734 1 93.25 77 VAL A CA 1
ATOM 533 C C . VAL A 1 77 ? 5.809 8.453 -10.797 1 93.25 77 VAL A C 1
ATOM 535 O O . VAL A 1 77 ? 4.867 7.711 -11.086 1 93.25 77 VAL A O 1
ATOM 538 N N . SER A 1 78 ? 6.023 9.602 -11.414 1 93.94 78 SER A N 1
ATOM 539 C CA . SER A 1 78 ? 5.102 10.117 -12.422 1 93.94 78 SER A CA 1
ATOM 540 C C . SER A 1 78 ? 4.988 9.156 -13.602 1 93.94 78 SER A C 1
ATOM 542 O O . SER A 1 78 ? 3.904 8.984 -14.172 1 93.94 78 SER A O 1
ATOM 544 N N . ALA A 1 79 ? 6.043 8.531 -13.945 1 96.12 79 ALA A N 1
ATOM 545 C CA . ALA A 1 79 ? 6.027 7.551 -15.031 1 96.12 79 ALA A CA 1
ATOM 546 C C . ALA A 1 79 ? 5.371 6.25 -14.586 1 96.12 79 ALA A C 1
ATOM 548 O O . ALA A 1 79 ? 4.48 5.734 -15.258 1 96.12 79 ALA A O 1
ATOM 549 N N . LYS A 1 80 ? 5.754 5.762 -13.453 1 96.75 80 LYS A N 1
ATOM 550 C CA . LYS A 1 80 ? 5.25 4.484 -12.961 1 96.75 80 LYS A CA 1
ATOM 551 C C . LYS A 1 80 ? 3.744 4.551 -12.711 1 96.75 80 LYS A C 1
ATOM 553 O O . LYS A 1 80 ? 3.029 3.574 -12.945 1 96.75 80 LYS A O 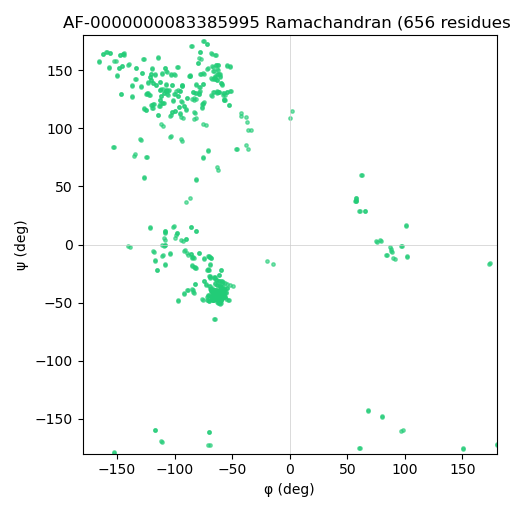1
ATOM 558 N N . ALA A 1 81 ? 3.271 5.711 -12.352 1 94.88 81 ALA A N 1
ATOM 559 C CA . ALA A 1 81 ? 1.864 5.926 -12.023 1 94.88 81 ALA A CA 1
ATOM 560 C C . ALA A 1 81 ? 0.983 5.793 -13.258 1 94.88 81 ALA A C 1
ATOM 562 O O . ALA A 1 81 ? -0.241 5.695 -13.148 1 94.88 81 ALA A O 1
ATOM 563 N N . ARG A 1 82 ? 1.583 5.758 -14.438 1 96.06 82 ARG A N 1
ATOM 564 C CA . ARG A 1 82 ? 0.815 5.586 -15.664 1 96.06 82 ARG A CA 1
ATOM 565 C C . ARG A 1 82 ? 0.27 4.168 -15.781 1 96.06 82 ARG A C 1
ATOM 567 O O . ARG A 1 82 ? -0.644 3.908 -16.562 1 96.06 82 ARG A O 1
ATOM 574 N N . ASN A 1 83 ? 0.867 3.232 -15.078 1 97.19 83 ASN A N 1
ATOM 575 C CA . ASN A 1 83 ? 0.366 1.863 -15.055 1 97.19 83 ASN A CA 1
ATOM 576 C C . ASN A 1 83 ? -0.878 1.741 -14.18 1 97.19 83 ASN A C 1
ATOM 578 O O . ASN A 1 83 ? -0.836 1.122 -13.109 1 97.19 83 ASN A O 1
ATOM 582 N N . THR A 1 84 ? -2.014 2.24 -14.695 1 93.94 84 THR A N 1
ATOM 583 C CA . THR A 1 84 ? -3.273 2.246 -13.961 1 93.94 84 THR A CA 1
ATOM 584 C C . THR A 1 84 ? -4.133 1.047 -14.352 1 93.94 84 THR A C 1
ATOM 586 O O . THR A 1 84 ? -3.959 0.476 -15.43 1 93.94 84 THR A O 1
ATOM 589 N N . SER A 1 85 ? -4.953 0.686 -13.391 1 94.62 85 SER A N 1
ATOM 590 C CA . SER A 1 85 ? -5.941 -0.349 -13.664 1 94.62 85 SER A CA 1
ATOM 591 C C . SER A 1 85 ? -7.199 -0.151 -12.828 1 94.62 85 SER A C 1
ATOM 593 O O . SER A 1 85 ? -7.113 0.24 -11.656 1 94.62 85 SER A O 1
ATOM 595 N N . GLU A 1 86 ? -8.289 -0.484 -13.391 1 92.06 86 GLU A N 1
ATOM 596 C CA . GLU A 1 86 ? -9.547 -0.457 -12.656 1 92.06 86 GLU A CA 1
ATOM 597 C C . GLU A 1 86 ? -9.766 -1.758 -11.883 1 92.06 86 GLU A C 1
ATOM 599 O O . GLU A 1 86 ? -10.719 -1.876 -11.109 1 92.06 86 GLU A O 1
ATOM 604 N N . LYS A 1 87 ? -8.938 -2.678 -12.133 1 93.38 87 LYS A N 1
ATOM 605 C CA . LYS A 1 87 ? -9 -3.951 -11.422 1 93.38 87 LYS A CA 1
ATOM 606 C C . LYS A 1 87 ? -7.961 -4.008 -10.305 1 93.38 87 LYS A C 1
ATOM 608 O O . LYS A 1 87 ? -6.848 -3.502 -10.461 1 93.38 87 LYS A O 1
ATOM 613 N N . PRO A 1 88 ? -8.344 -4.695 -9.234 1 93.69 88 PRO A N 1
ATOM 614 C CA . PRO A 1 88 ? -7.43 -4.727 -8.086 1 93.69 88 PRO A CA 1
ATOM 615 C C . PRO A 1 88 ? -6.09 -5.379 -8.422 1 93.69 88 PRO A C 1
ATOM 617 O O . PRO A 1 88 ? -6.055 -6.441 -9.047 1 93.69 88 PRO A O 1
ATOM 620 N N . TYR A 1 89 ? -5.016 -4.676 -8.039 1 93.81 89 TYR A N 1
ATOM 621 C CA . TYR A 1 89 ? -3.656 -5.207 -8.016 1 93.81 89 TYR A CA 1
ATOM 622 C C . TYR A 1 89 ? -3.168 -5.531 -9.422 1 93.81 89 TYR A C 1
ATOM 624 O O . TYR A 1 89 ? -2.418 -6.492 -9.617 1 93.81 89 TYR A O 1
ATOM 632 N N . ARG A 1 90 ? -3.629 -4.863 -10.461 1 95.19 90 ARG A N 1
ATOM 633 C CA . ARG A 1 90 ? -3.188 -5.09 -11.836 1 95.19 90 ARG A CA 1
ATOM 634 C C . ARG A 1 90 ? -2.371 -3.906 -12.344 1 95.19 90 ARG A C 1
ATOM 636 O O . ARG A 1 90 ? -1.75 -3.99 -13.406 1 95.19 90 ARG A O 1
ATOM 643 N N . GLY A 1 91 ? -2.34 -2.838 -11.602 1 94.81 91 GLY A N 1
ATOM 644 C CA . GLY A 1 91 ? -1.553 -1.668 -11.961 1 94.81 91 GLY A CA 1
ATOM 645 C C . GLY A 1 91 ? -0.46 -1.356 -10.953 1 94.81 91 GLY A C 1
ATOM 646 O O . GLY A 1 91 ? 0.048 -2.256 -10.281 1 94.81 91 GLY A O 1
ATOM 647 N N . TYR A 1 92 ? 0.004 -0.082 -10.992 1 96.5 92 TYR A N 1
ATOM 648 C CA . TYR A 1 92 ? 1.073 0.401 -10.125 1 96.5 92 TYR A CA 1
ATOM 649 C C . TYR A 1 92 ? 0.619 0.443 -8.672 1 96.5 92 TYR A C 1
ATOM 651 O O . TYR A 1 92 ? -0.486 0.902 -8.375 1 96.5 92 TYR A O 1
ATOM 659 N N . VAL A 1 93 ? 1.366 -0.148 -7.816 1 95.44 93 VAL A N 1
ATOM 660 C CA . VAL A 1 93 ? 1.214 -0.038 -6.371 1 95.44 93 VAL A CA 1
ATOM 661 C C . VAL A 1 93 ? 2.484 0.552 -5.762 1 95.44 93 VAL A C 1
ATOM 663 O O . VAL A 1 93 ? 3.568 -0.018 -5.898 1 95.44 93 VAL A O 1
ATOM 666 N N . GLY A 1 94 ? 2.354 1.682 -5.109 1 94.44 94 GLY A N 1
ATOM 667 C CA . GLY A 1 94 ? 3.494 2.344 -4.5 1 94.44 94 GLY A CA 1
ATOM 668 C C . GLY A 1 94 ? 3.129 3.639 -3.799 1 94.44 94 GLY A C 1
ATOM 669 O O . GLY A 1 94 ? 1.95 3.916 -3.572 1 94.44 94 GLY A O 1
ATOM 670 N N . SER A 1 95 ? 4.176 4.359 -3.371 1 93.19 95 SER A N 1
ATOM 671 C CA . SER A 1 95 ? 4.004 5.625 -2.666 1 93.19 95 SER A CA 1
ATOM 672 C C . SER A 1 95 ? 3.158 5.445 -1.409 1 93.19 95 SER A C 1
ATOM 674 O O . SER A 1 95 ? 2.23 6.219 -1.166 1 93.19 95 SER A O 1
ATOM 676 N N . ILE A 1 96 ? 3.389 4.336 -0.692 1 93.81 96 ILE A N 1
ATOM 677 C CA . ILE A 1 96 ? 2.705 4.035 0.561 1 93.81 96 ILE A CA 1
ATOM 678 C C . ILE A 1 96 ? 3.57 4.477 1.739 1 93.81 96 ILE A C 1
ATOM 680 O O . ILE A 1 96 ? 4.68 3.975 1.926 1 93.81 96 ILE A O 1
ATOM 684 N N . PRO A 1 97 ? 3.078 5.406 2.541 1 93.88 97 PRO A N 1
ATOM 685 C CA . PRO A 1 97 ? 3.902 5.895 3.65 1 93.88 97 PRO A CA 1
ATOM 686 C C . PRO A 1 97 ? 4.438 4.766 4.527 1 93.88 97 PRO A C 1
ATOM 688 O O . PRO A 1 97 ? 3.662 3.943 5.023 1 93.88 97 PRO A O 1
ATOM 691 N N . GLY A 1 98 ? 5.762 4.723 4.578 1 92.81 98 GLY A N 1
ATOM 692 C CA . GLY A 1 98 ? 6.418 3.82 5.512 1 92.81 98 GLY A CA 1
ATOM 693 C C . GLY A 1 98 ? 6.559 2.406 4.98 1 92.81 98 GLY A C 1
ATOM 694 O O . GLY A 1 98 ? 7.176 1.556 5.621 1 92.81 98 GLY A O 1
ATOM 695 N N . LEU A 1 99 ? 5.945 2.068 3.859 1 93.81 99 LEU A N 1
ATOM 696 C CA . LEU A 1 99 ? 6.059 0.729 3.291 1 93.81 99 LEU A CA 1
ATOM 697 C C . LEU A 1 99 ? 7.082 0.706 2.16 1 93.81 99 LEU A C 1
ATOM 699 O O . LEU A 1 99 ? 6.867 1.32 1.112 1 93.81 99 LEU A O 1
ATOM 703 N N . PRO A 1 100 ? 8.164 -0.024 2.367 1 93.19 100 PRO A N 1
ATOM 704 C CA . PRO A 1 100 ? 9.234 -0.027 1.367 1 93.19 100 PRO A CA 1
ATOM 705 C C . PRO A 1 100 ? 8.953 -0.978 0.206 1 93.19 100 PRO A C 1
ATOM 707 O O . PRO A 1 100 ? 9.789 -1.827 -0.115 1 93.19 100 PRO A O 1
ATOM 710 N N . TYR A 1 101 ? 7.828 -0.799 -0.435 1 95.69 101 TYR A N 1
ATOM 711 C CA . TYR A 1 101 ? 7.344 -1.692 -1.48 1 95.69 101 TYR A CA 1
ATOM 712 C C . TYR A 1 101 ? 6.781 -0.901 -2.656 1 95.69 101 TYR A C 1
ATOM 714 O O . TYR A 1 101 ? 6.051 0.073 -2.467 1 95.69 101 TYR A O 1
ATOM 722 N N . GLU A 1 102 ? 7.098 -1.289 -3.836 1 96.19 102 GLU A N 1
ATOM 723 C CA . GLU A 1 102 ? 6.406 -0.842 -5.043 1 96.19 102 GLU A CA 1
ATOM 724 C C . GLU A 1 102 ? 6.406 -1.928 -6.113 1 96.19 102 GLU A C 1
ATOM 726 O O . GLU A 1 102 ? 7.27 -2.809 -6.113 1 96.19 102 GLU A O 1
ATOM 731 N N . SER A 1 103 ? 5.414 -1.894 -6.938 1 97.5 103 SER A N 1
ATOM 732 C CA . SER A 1 103 ? 5.332 -2.92 -7.973 1 97.5 103 SER A CA 1
ATOM 733 C C . SER A 1 103 ? 4.484 -2.449 -9.148 1 97.5 103 SER A C 1
ATOM 735 O O . SER A 1 103 ? 3.652 -1.554 -9.008 1 97.5 103 SER A O 1
ATOM 737 N N . LEU A 1 104 ? 4.77 -2.965 -10.289 1 98.25 104 LEU A N 1
ATOM 738 C CA . LEU A 1 104 ? 4.008 -2.812 -11.523 1 98.25 104 LEU A CA 1
ATOM 739 C C . LEU A 1 104 ? 3.674 -4.172 -12.125 1 98.25 104 LEU A C 1
ATOM 741 O O . LEU A 1 104 ? 4.324 -5.172 -11.812 1 98.25 104 LEU A O 1
ATOM 745 N N . ALA A 1 105 ? 2.672 -4.129 -12.961 1 98.5 105 ALA A N 1
ATOM 746 C CA . ALA A 1 105 ? 2.299 -5.398 -13.578 1 98.5 105 ALA A CA 1
ATOM 747 C C . ALA A 1 105 ? 2.201 -5.266 -15.094 1 98.5 105 ALA A C 1
ATOM 749 O O . ALA A 1 105 ? 1.7 -4.262 -15.602 1 98.5 105 ALA A O 1
ATOM 750 N N . ILE A 1 106 ? 2.73 -6.207 -15.773 1 98.62 106 ILE A N 1
ATOM 751 C CA . ILE A 1 106 ? 2.502 -6.418 -17.203 1 98.62 106 ILE A CA 1
ATOM 752 C C . ILE A 1 106 ? 1.385 -7.438 -17.391 1 98.62 106 ILE A C 1
ATOM 754 O O . ILE A 1 106 ? 1.553 -8.617 -17.078 1 98.62 106 ILE A O 1
ATOM 758 N N . VAL A 1 107 ? 0.25 -6.98 -17.938 1 98.06 107 VAL A N 1
ATOM 759 C CA . VAL A 1 107 ? -0.857 -7.875 -18.25 1 98.06 107 VAL A CA 1
ATOM 760 C C . VAL A 1 107 ? -0.607 -8.555 -19.594 1 98.06 107 VAL A C 1
ATOM 762 O O . VAL A 1 107 ? -0.223 -7.895 -20.562 1 98.06 107 VAL A O 1
ATOM 765 N N . ASP A 1 108 ? -0.731 -9.844 -19.688 1 98.06 108 ASP A N 1
ATOM 766 C CA . ASP A 1 108 ? -0.519 -10.664 -20.859 1 98.06 108 ASP A CA 1
ATOM 767 C C . ASP A 1 108 ? 0.927 -10.57 -21.344 1 98.06 108 ASP A C 1
ATOM 769 O O . ASP A 1 108 ? 1.18 -10.242 -22.516 1 98.06 108 ASP A O 1
ATOM 773 N N . PRO A 1 109 ? 1.859 -10.938 -20.5 1 98.69 109 PRO A N 1
ATOM 774 C CA . PRO A 1 109 ? 3.281 -10.797 -20.828 1 98.69 109 PRO A CA 1
ATOM 775 C C . PRO A 1 109 ? 3.736 -11.758 -21.922 1 98.69 109 PRO A C 1
ATOM 777 O O . PRO A 1 109 ? 4.848 -11.625 -22.438 1 98.69 109 PRO A O 1
ATOM 780 N N . LEU A 1 110 ? 2.932 -12.695 -22.281 1 98.5 110 LEU A N 1
ATOM 781 C CA . LEU A 1 110 ? 3.285 -13.648 -23.328 1 98.5 110 LEU A CA 1
ATOM 782 C C . LEU A 1 110 ? 2.98 -13.078 -24.719 1 98.5 110 LEU A C 1
ATOM 784 O O . LEU A 1 110 ? 3.393 -13.641 -25.734 1 98.5 110 LEU A O 1
ATOM 788 N N . SER A 1 111 ? 2.291 -11.984 -24.734 1 98.5 111 SER A N 1
ATOM 789 C CA . SER A 1 111 ? 2.082 -11.227 -25.969 1 98.5 111 SER A CA 1
ATOM 790 C C . SER A 1 111 ? 3.156 -10.164 -26.156 1 98.5 111 SER A C 1
ATOM 792 O O . SER A 1 111 ? 3.244 -9.219 -25.375 1 98.5 111 SER A O 1
ATOM 794 N N . VAL A 1 112 ? 3.879 -10.273 -27.219 1 97.81 112 VAL A N 1
ATOM 795 C CA . VAL A 1 112 ? 4.941 -9.312 -27.5 1 97.81 112 VAL A CA 1
ATOM 796 C C . VAL A 1 112 ? 4.348 -7.914 -27.625 1 97.81 112 VAL A C 1
ATOM 798 O O . VAL A 1 112 ? 4.961 -6.934 -27.188 1 97.81 112 VAL A O 1
ATOM 801 N N . ASP A 1 113 ? 3.16 -7.832 -28.188 1 98.12 113 ASP A N 1
ATOM 802 C CA . ASP A 1 113 ? 2.496 -6.543 -28.359 1 98.12 113 ASP A CA 1
ATOM 803 C C . ASP A 1 113 ? 2.123 -5.938 -27 1 98.12 113 ASP A C 1
ATOM 805 O O . ASP A 1 113 ? 2.225 -4.723 -26.812 1 98.12 113 ASP A O 1
ATOM 809 N N . ALA A 1 114 ? 1.684 -6.777 -26.078 1 98.31 114 ALA A N 1
ATOM 810 C CA . ALA A 1 114 ? 1.325 -6.293 -24.75 1 98.31 114 ALA A CA 1
ATOM 811 C C . ALA A 1 114 ? 2.553 -5.777 -24 1 98.31 114 ALA A C 1
ATOM 813 O O . ALA A 1 114 ? 2.494 -4.734 -23.344 1 98.31 114 ALA A O 1
ATOM 814 N N . VAL A 1 115 ? 3.684 -6.488 -24.141 1 98.62 115 VAL A N 1
ATOM 815 C CA . VAL A 1 115 ? 4.918 -6.066 -23.484 1 98.62 115 VAL A CA 1
ATOM 816 C C . VAL A 1 115 ? 5.414 -4.762 -24.109 1 98.62 115 VAL A C 1
ATOM 818 O O . VAL A 1 115 ? 5.863 -3.861 -23.406 1 98.62 115 VAL A O 1
ATOM 821 N N . ARG A 1 116 ? 5.309 -4.652 -25.406 1 98 116 ARG A N 1
ATOM 822 C CA . ARG A 1 116 ? 5.699 -3.428 -26.094 1 98 116 ARG A CA 1
ATOM 823 C C . ARG A 1 116 ? 4.828 -2.252 -25.672 1 98 116 ARG A C 1
ATOM 825 O O . ARG A 1 116 ? 5.332 -1.149 -25.453 1 98 116 ARG A O 1
ATOM 832 N N . ALA A 1 117 ? 3.521 -2.488 -25.594 1 98 117 ALA A N 1
ATOM 833 C CA . ALA A 1 117 ? 2.609 -1.438 -25.156 1 98 117 ALA A CA 1
ATOM 834 C C . ALA A 1 117 ? 2.973 -0.951 -23.75 1 98 117 ALA A C 1
ATOM 836 O O . ALA A 1 117 ? 2.922 0.249 -23.469 1 98 117 ALA A O 1
ATOM 837 N N . PHE A 1 118 ? 3.314 -1.842 -22.891 1 98.38 118 PHE A N 1
ATOM 838 C CA . PHE A 1 118 ? 3.742 -1.492 -21.531 1 98.38 118 PHE A CA 1
ATOM 839 C C . PHE A 1 118 ? 5.016 -0.655 -21.578 1 98.38 118 PHE A C 1
ATOM 841 O O . PHE A 1 118 ? 5.113 0.369 -20.891 1 98.38 118 PHE A O 1
ATOM 848 N N . ALA A 1 119 ? 5.984 -1.147 -22.344 1 98.25 119 ALA A N 1
ATOM 849 C CA . ALA A 1 119 ? 7.246 -0.419 -22.453 1 98.25 119 ALA A CA 1
ATOM 850 C C . ALA A 1 119 ? 7.016 0.989 -23 1 98.25 119 ALA A C 1
ATOM 852 O O . ALA A 1 119 ? 7.625 1.95 -22.531 1 98.25 119 ALA A O 1
ATOM 853 N N . ASP A 1 120 ? 6.129 1.14 -23.984 1 98 120 ASP A N 1
ATOM 854 C CA . ASP A 1 120 ? 5.82 2.443 -24.562 1 98 120 ASP A CA 1
ATOM 855 C C . ASP A 1 120 ? 5.156 3.357 -23.531 1 98 120 ASP A C 1
ATOM 857 O O . ASP A 1 120 ? 5.344 4.574 -23.562 1 98 120 ASP A O 1
ATOM 861 N N . LEU A 1 121 ? 4.387 2.74 -22.656 1 97.94 121 LEU A N 1
ATOM 862 C CA . LEU A 1 121 ? 3.736 3.492 -21.578 1 97.94 121 LEU A CA 1
ATOM 863 C C . LEU A 1 121 ? 4.762 4.016 -20.578 1 97.94 121 LEU A C 1
ATOM 865 O O . LEU A 1 121 ? 4.637 5.137 -20.094 1 97.94 121 LEU A O 1
ATOM 869 N N . MET A 1 122 ? 5.781 3.25 -20.266 1 98.12 122 MET A N 1
ATOM 870 C CA . MET A 1 122 ? 6.781 3.584 -19.266 1 98.12 122 MET A CA 1
ATOM 871 C C . MET A 1 122 ? 7.855 4.5 -19.844 1 98.12 122 MET A C 1
ATOM 873 O O . MET A 1 122 ? 8.414 5.34 -19.125 1 98.12 122 MET A O 1
ATOM 877 N N . TRP A 1 123 ? 8.133 4.285 -21.109 1 98.19 123 TRP A N 1
ATOM 878 C CA . TRP A 1 123 ? 9.102 5.082 -21.844 1 98.19 123 TRP A CA 1
ATOM 879 C C . TRP A 1 123 ? 8.469 5.68 -23.094 1 98.19 123 TRP A C 1
ATOM 881 O O . TRP A 1 123 ? 8.836 5.309 -24.219 1 98.19 123 TRP A O 1
ATOM 891 N N . PRO A 1 124 ? 7.668 6.684 -22.984 1 96.12 124 PRO A N 1
ATOM 892 C CA . PRO A 1 124 ? 6.855 7.172 -24.094 1 96.12 124 PRO A CA 1
ATOM 893 C C . PRO A 1 124 ? 7.691 7.828 -25.188 1 96.12 124 PRO A C 1
ATOM 895 O O . PRO A 1 124 ? 7.289 7.832 -26.359 1 96.12 124 PRO A O 1
ATOM 898 N N . ASP A 1 125 ? 8.789 8.383 -24.906 1 94.62 125 ASP A N 1
ATOM 899 C CA . ASP A 1 125 ? 9.57 9.133 -25.891 1 94.62 125 ASP A CA 1
ATOM 900 C C . ASP A 1 125 ? 10.469 8.195 -26.703 1 94.62 125 ASP A C 1
ATOM 902 O O . ASP A 1 125 ? 10.57 8.336 -27.922 1 94.62 125 ASP A O 1
ATOM 906 N N . THR A 1 126 ? 11.023 7.215 -26.047 1 93.38 126 THR A N 1
ATOM 907 C CA . THR A 1 126 ? 12.07 6.426 -26.688 1 93.38 126 THR A CA 1
ATOM 908 C C . THR A 1 126 ? 11.641 4.969 -26.844 1 93.38 126 THR A C 1
ATOM 910 O O . THR A 1 126 ? 12.211 4.223 -27.641 1 93.38 126 THR A O 1
ATOM 913 N N . GLY A 1 127 ? 10.586 4.645 -26.125 1 92.44 127 GLY A N 1
ATOM 914 C CA . GLY A 1 127 ? 10.406 3.215 -25.953 1 92.44 127 GLY A CA 1
ATOM 915 C C . GLY A 1 127 ? 11.57 2.553 -25.234 1 92.44 127 GLY A C 1
ATOM 916 O O . GLY A 1 127 ? 12.445 3.234 -24.703 1 92.44 127 GLY A O 1
ATOM 917 N N . ASN A 1 128 ? 11.625 1.216 -25.078 1 96.94 128 ASN A N 1
ATOM 918 C CA . ASN A 1 128 ? 12.719 0.426 -24.516 1 96.94 128 ASN A CA 1
ATOM 919 C C . ASN A 1 128 ? 12.727 -0.993 -25.078 1 96.94 128 ASN A C 1
ATOM 921 O O . ASN A 1 128 ? 12.227 -1.921 -24.438 1 96.94 128 ASN A O 1
ATOM 925 N N . THR A 1 129 ? 13.312 -1.13 -26.203 1 96.81 129 THR A N 1
ATOM 926 C CA . THR A 1 129 ? 13.32 -2.387 -26.938 1 96.81 129 THR A CA 1
ATOM 927 C C . THR A 1 129 ? 14.008 -3.484 -26.125 1 96.81 129 THR A C 1
ATOM 929 O O . THR A 1 129 ? 13.547 -4.629 -26.109 1 96.81 129 THR A O 1
ATOM 932 N N . ALA A 1 130 ? 15.117 -3.131 -25.5 1 97.12 130 ALA A N 1
ATOM 933 C CA . ALA A 1 130 ? 15.836 -4.105 -24.688 1 97.12 130 ALA A CA 1
ATOM 934 C C . ALA A 1 130 ? 14.953 -4.652 -23.562 1 97.12 130 ALA A C 1
ATOM 936 O O . ALA A 1 130 ? 14.953 -5.855 -23.297 1 97.12 130 ALA A O 1
ATOM 937 N N . PHE A 1 131 ? 14.211 -3.775 -22.938 1 98.25 131 PHE A N 1
ATOM 938 C CA . PHE A 1 131 ? 13.25 -4.191 -21.922 1 98.25 131 PHE A CA 1
ATOM 939 C C . PHE A 1 131 ? 12.219 -5.145 -22.5 1 98.25 131 PHE A C 1
ATOM 941 O O . PHE A 1 131 ? 11.953 -6.207 -21.938 1 98.25 131 PHE A O 1
ATOM 948 N N . CYS A 1 132 ? 11.656 -4.809 -23.625 1 97.62 132 CYS A N 1
ATOM 949 C CA . CYS A 1 132 ? 10.602 -5.59 -24.266 1 97.62 132 CYS A CA 1
ATOM 950 C C . CYS A 1 132 ? 11.094 -6.996 -24.594 1 97.62 132 CYS A C 1
ATOM 952 O O . CYS A 1 132 ? 10.438 -7.98 -24.234 1 97.62 132 CYS A O 1
ATOM 954 N N . GLU A 1 133 ? 12.227 -7.043 -25.172 1 97.38 133 GLU A N 1
ATOM 955 C CA . GLU A 1 133 ? 12.758 -8.32 -25.625 1 97.38 133 GLU A CA 1
ATOM 956 C C . GLU A 1 133 ? 13.109 -9.227 -24.453 1 97.38 133 GLU A C 1
ATOM 958 O O . GLU A 1 133 ? 12.75 -10.406 -24.438 1 97.38 133 GLU A O 1
ATOM 963 N N . SER A 1 134 ? 13.79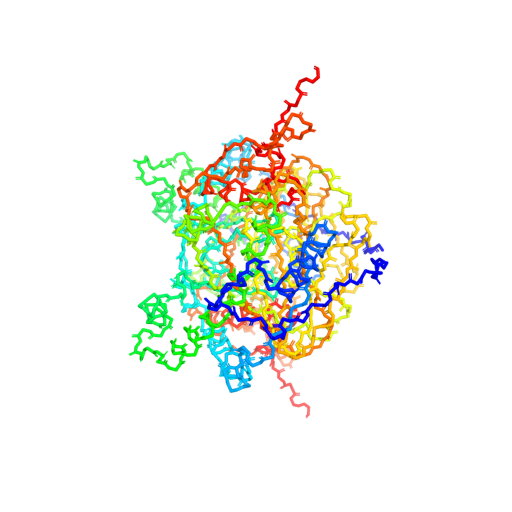7 -8.672 -23.469 1 98.19 134 SER A N 1
ATOM 964 C CA . SER A 1 134 ? 14.219 -9.477 -22.312 1 98.19 134 SER A CA 1
ATOM 965 C C . SER A 1 134 ? 13.023 -9.93 -21.484 1 98.19 134 SER A C 1
ATOM 967 O O . SER A 1 134 ? 12.945 -11.102 -21.094 1 98.19 134 SER A O 1
ATOM 969 N N . MET A 1 135 ? 12.094 -9.023 -21.312 1 98.38 135 MET A N 1
ATOM 970 C CA . MET A 1 135 ? 10.953 -9.344 -20.453 1 98.38 135 MET A CA 1
ATOM 971 C C . MET A 1 135 ? 10.047 -10.375 -21.125 1 98.38 135 MET A C 1
ATOM 973 O O . MET A 1 135 ? 9.555 -11.297 -20.469 1 98.38 135 MET A O 1
ATOM 977 N N . HIS A 1 136 ? 9.812 -10.18 -22.406 1 98.62 136 HIS A N 1
ATOM 978 C CA . HIS A 1 136 ? 8.992 -11.133 -23.125 1 98.62 136 HIS A CA 1
ATOM 979 C C . HIS A 1 136 ? 9.641 -12.516 -23.141 1 98.62 136 HIS A C 1
ATOM 981 O O . HIS A 1 136 ? 8.977 -13.523 -22.875 1 98.62 136 HIS A O 1
ATOM 987 N N . ALA A 1 137 ? 10.938 -12.562 -23.484 1 98.44 137 ALA A N 1
ATOM 988 C CA . ALA A 1 137 ? 11.664 -13.828 -23.516 1 98.44 137 ALA A CA 1
ATOM 989 C C . ALA A 1 137 ? 11.641 -14.508 -22.141 1 98.44 137 ALA A C 1
ATOM 991 O O . ALA A 1 137 ? 11.43 -15.711 -22.047 1 98.44 137 ALA A O 1
ATOM 992 N N . TYR A 1 138 ? 11.852 -13.742 -21.156 1 98.19 138 TYR A N 1
ATOM 993 C CA . TYR A 1 138 ? 11.836 -14.234 -19.781 1 98.19 138 TYR A CA 1
ATOM 994 C C . TYR A 1 138 ? 10.477 -14.805 -19.422 1 98.19 138 TYR A C 1
ATOM 996 O O . TYR A 1 138 ? 10.383 -15.93 -18.906 1 98.19 138 TYR A O 1
ATOM 1004 N N . ALA A 1 139 ? 9.406 -14.062 -19.688 1 98.69 139 ALA A N 1
ATOM 1005 C CA . ALA A 1 139 ? 8.047 -14.5 -19.375 1 98.69 139 ALA A CA 1
ATOM 1006 C C . ALA A 1 139 ? 7.719 -15.812 -20.078 1 98.69 139 ALA A C 1
ATOM 1008 O O . ALA A 1 139 ? 7.102 -16.703 -19.484 1 98.69 139 ALA A O 1
ATOM 1009 N N . GLU A 1 140 ? 8.141 -15.922 -21.281 1 97.88 140 GLU A N 1
ATOM 1010 C CA . GLU A 1 140 ? 7.887 -17.141 -22.047 1 97.88 140 GLU A CA 1
ATOM 1011 C C . GLU A 1 140 ? 8.562 -18.344 -21.391 1 97.88 140 GLU A C 1
ATOM 1013 O O . GLU A 1 140 ? 7.98 -19.438 -21.328 1 97.88 140 GLU A O 1
ATOM 1018 N N . ARG A 1 141 ? 9.773 -18.125 -20.969 1 96.62 141 ARG A N 1
ATOM 1019 C CA . ARG A 1 141 ? 10.508 -19.234 -20.344 1 96.62 141 ARG A CA 1
ATOM 1020 C C . ARG A 1 141 ? 9.875 -19.625 -19.031 1 96.62 141 ARG A C 1
ATOM 1022 O O . ARG A 1 141 ? 9.695 -20.828 -18.75 1 96.62 141 ARG A O 1
ATOM 1029 N N . VAL A 1 142 ? 9.547 -18.672 -18.203 1 97.62 142 VAL A N 1
ATOM 1030 C CA . VAL A 1 142 ? 8.93 -18.969 -16.906 1 97.62 142 VAL A CA 1
ATOM 1031 C C . VAL A 1 142 ? 7.582 -19.641 -17.125 1 97.62 142 VAL A C 1
ATOM 1033 O O . VAL A 1 142 ? 7.203 -20.547 -16.359 1 97.62 142 VAL A O 1
ATOM 1036 N N . ALA A 1 143 ? 6.891 -19.234 -18.172 1 97.5 143 ALA A N 1
ATOM 1037 C CA . ALA A 1 143 ? 5.582 -19.812 -18.469 1 97.5 143 ALA A CA 1
ATOM 1038 C C . ALA A 1 143 ? 5.699 -21.281 -18.812 1 97.5 143 ALA A C 1
ATOM 1040 O O . ALA A 1 143 ? 4.766 -22.062 -18.594 1 97.5 143 ALA A O 1
ATOM 1041 N N . VAL A 1 144 ? 6.809 -21.672 -19.359 1 95.62 144 VAL A N 1
ATOM 1042 C CA . VAL A 1 144 ? 7.039 -23.078 -19.656 1 95.62 144 VAL A CA 1
ATOM 1043 C C . VAL A 1 144 ? 7.008 -23.891 -18.375 1 95.62 144 VAL A C 1
ATOM 1045 O O . VAL A 1 144 ? 6.316 -24.922 -18.297 1 95.62 144 VAL A O 1
ATOM 1048 N N . LEU A 1 145 ? 7.742 -23.453 -17.391 1 96.31 145 LEU A N 1
ATOM 1049 C CA . LEU A 1 145 ? 7.742 -24.125 -16.109 1 96.31 145 LEU A CA 1
ATOM 1050 C C . LEU A 1 145 ? 6.348 -24.109 -15.484 1 96.31 145 LEU A C 1
ATOM 1052 O O . LEU A 1 145 ? 5.883 -25.125 -14.961 1 96.31 145 LEU A O 1
ATOM 1056 N N . GLU A 1 146 ? 5.727 -22.938 -15.5 1 97.56 146 GLU A N 1
ATOM 1057 C CA . GLU A 1 146 ? 4.375 -22.797 -14.969 1 97.56 146 GLU A CA 1
ATOM 1058 C C . GLU A 1 146 ? 3.428 -23.828 -15.586 1 97.56 146 GLU A C 1
ATOM 1060 O O . GLU A 1 146 ? 2.682 -24.5 -14.875 1 97.56 146 GLU A O 1
ATOM 1065 N N . ALA A 1 147 ? 3.443 -23.969 -16.906 1 96.19 147 ALA A N 1
ATOM 1066 C CA . ALA A 1 147 ? 2.551 -24.875 -17.625 1 96.19 147 ALA A CA 1
ATOM 1067 C C . ALA A 1 147 ? 2.816 -26.328 -17.25 1 96.19 147 ALA A C 1
ATOM 1069 O O . ALA A 1 147 ? 1.882 -27.125 -17.125 1 96.19 147 ALA A O 1
ATOM 1070 N N . VAL A 1 148 ? 4.086 -26.672 -17.094 1 95.38 148 VAL A N 1
ATOM 1071 C CA . VAL A 1 148 ? 4.465 -28.016 -16.703 1 95.38 148 VAL A CA 1
ATOM 1072 C C . VAL A 1 148 ? 3.879 -28.344 -15.336 1 95.38 148 VAL A C 1
ATOM 1074 O O . VAL A 1 148 ? 3.232 -29.375 -15.164 1 95.38 148 VAL A O 1
ATOM 1077 N N . VAL A 1 149 ? 4.09 -27.469 -14.398 1 97.31 149 VAL A N 1
ATOM 1078 C CA . VAL A 1 149 ? 3.625 -27.688 -13.031 1 97.31 149 VAL A CA 1
ATOM 1079 C C . VAL A 1 149 ? 2.098 -27.734 -13.008 1 97.31 149 VAL A C 1
ATOM 1081 O O . VAL A 1 149 ? 1.502 -28.609 -12.375 1 97.31 149 VAL A O 1
ATOM 1084 N N . ARG A 1 150 ? 1.465 -26.797 -13.68 1 97.06 150 ARG A N 1
ATOM 1085 C CA . ARG A 1 150 ? 0.007 -26.75 -13.727 1 97.06 150 ARG A CA 1
ATOM 1086 C C . ARG A 1 150 ? -0.561 -28.047 -14.305 1 97.06 150 ARG A C 1
ATOM 1088 O O . ARG A 1 150 ? -1.514 -28.609 -13.758 1 97.06 150 ARG A O 1
ATOM 1095 N N . ARG A 1 151 ? 0.005 -28.547 -15.344 1 95.25 151 ARG A N 1
ATOM 1096 C CA . ARG A 1 151 ? -0.428 -29.812 -15.938 1 95.25 151 ARG A CA 1
ATOM 1097 C C . ARG A 1 151 ? -0.261 -30.969 -14.961 1 95.25 151 ARG A C 1
ATOM 1099 O O . ARG A 1 151 ? -1.151 -31.812 -14.828 1 95.25 151 ARG A O 1
ATOM 1106 N N . MET A 1 152 ? 0.891 -31 -14.328 1 95.62 152 MET A N 1
ATOM 1107 C CA . MET A 1 152 ? 1.154 -32.062 -13.367 1 95.62 152 MET A CA 1
ATOM 1108 C C . MET A 1 152 ? 0.103 -32.094 -12.266 1 95.62 152 MET A C 1
ATOM 1110 O O . MET A 1 152 ? -0.367 -33.156 -11.859 1 95.62 152 MET A O 1
ATOM 1114 N N . VAL A 1 153 ? -0.29 -30.953 -11.773 1 96.94 153 VAL A N 1
ATOM 1115 C CA . VAL A 1 153 ? -1.293 -30.875 -10.711 1 96.94 153 VAL A CA 1
ATOM 1116 C C . VAL A 1 153 ? -2.641 -31.359 -11.242 1 96.94 153 VAL A C 1
ATOM 1118 O O . VAL A 1 153 ? -3.314 -32.156 -10.586 1 96.94 153 VAL A O 1
ATOM 1121 N N . LEU A 1 154 ? -3.031 -30.859 -12.43 1 96.06 154 LEU A N 1
ATOM 1122 C CA . LEU A 1 154 ? -4.312 -31.25 -13.008 1 96.06 154 LEU A CA 1
ATOM 1123 C C . LEU A 1 154 ? -4.359 -32.75 -13.273 1 96.06 154 LEU A C 1
ATOM 1125 O O . LEU A 1 154 ? -5.348 -33.406 -12.938 1 96.06 154 LEU A O 1
ATOM 1129 N N . GLU A 1 155 ? -3.311 -33.312 -13.773 1 94.38 155 GLU A N 1
ATOM 1130 C CA . GLU A 1 155 ? -3.229 -34.75 -13.969 1 94.38 155 GLU A CA 1
ATOM 1131 C C . GLU A 1 155 ? -3.285 -35.5 -12.633 1 94.38 155 GLU A C 1
ATOM 1133 O O . GLU A 1 155 ? -3.898 -36.562 -12.531 1 94.38 155 GLU A O 1
ATOM 1138 N N . GLY A 1 156 ? -2.59 -34.875 -11.68 1 94.56 156 GLY A N 1
ATOM 1139 C CA . GLY A 1 156 ? -2.527 -35.5 -10.367 1 94.56 156 GLY A CA 1
ATOM 1140 C C . GLY A 1 156 ? -3.891 -35.688 -9.727 1 94.56 156 GLY A C 1
ATOM 1141 O O . GLY A 1 156 ? -4.07 -36.562 -8.875 1 94.56 156 GLY A O 1
ATOM 1142 N N . VAL A 1 157 ? -4.859 -34.906 -10.172 1 94.5 157 VAL A N 1
ATOM 1143 C CA . VAL A 1 157 ? -6.191 -35 -9.578 1 94.5 157 VAL A CA 1
ATOM 1144 C C . VAL A 1 157 ? -7.152 -35.656 -10.57 1 94.5 157 VAL A C 1
ATOM 1146 O O . VAL A 1 157 ? -8.367 -35.625 -10.367 1 94.5 157 VAL A O 1
ATOM 1149 N N . GLY A 1 158 ? -6.613 -36.094 -11.727 1 94 158 GLY A N 1
ATOM 1150 C CA . GLY A 1 158 ? -7.383 -36.938 -12.609 1 94 158 GLY A CA 1
ATOM 1151 C C . GLY A 1 158 ? -7.98 -36.188 -13.789 1 94 158 GLY A C 1
ATOM 1152 O O . GLY A 1 158 ? -8.844 -36.75 -14.5 1 94 158 GLY A O 1
ATOM 1153 N N . ALA A 1 159 ? -7.531 -35.031 -14.07 1 95.69 159 ALA A N 1
ATOM 1154 C CA . ALA A 1 159 ? -8.07 -34.281 -15.195 1 95.69 159 ALA A CA 1
ATOM 1155 C C . ALA A 1 159 ? -7.777 -34.969 -16.516 1 95.69 159 ALA A C 1
ATOM 1157 O O . ALA A 1 159 ? -6.703 -35.562 -16.688 1 95.69 159 ALA A O 1
ATOM 1158 N N . THR A 1 160 ? -8.742 -34.875 -17.438 1 94.44 160 THR A N 1
ATOM 1159 C CA . THR A 1 160 ? -8.555 -35.406 -18.766 1 94.44 160 THR A CA 1
ATOM 1160 C C . THR A 1 160 ? -7.68 -34.5 -19.625 1 94.44 160 THR A C 1
ATOM 1162 O O . THR A 1 160 ? -7.5 -33.312 -19.297 1 94.44 160 THR A O 1
ATOM 1165 N N . ALA A 1 161 ? -7.113 -35.031 -20.672 1 92.5 161 ALA A N 1
ATOM 1166 C CA . ALA A 1 161 ? -6.328 -34.25 -21.609 1 92.5 161 ALA A CA 1
ATOM 1167 C C . ALA A 1 161 ? -7.168 -33.125 -22.203 1 92.5 161 ALA A C 1
ATOM 1169 O O . ALA A 1 161 ? -6.664 -32 -22.422 1 92.5 161 ALA A O 1
ATOM 1170 N N . GLU A 1 162 ? -8.422 -33.438 -22.406 1 94.88 162 GLU A N 1
ATOM 1171 C CA . GLU A 1 162 ? -9.336 -32.438 -22.953 1 94.88 162 GLU A CA 1
ATOM 1172 C C . GLU A 1 162 ? -9.539 -31.281 -21.969 1 94.88 162 GLU A C 1
ATOM 1174 O O . GLU A 1 162 ? -9.523 -30.125 -22.375 1 94.88 162 GLU A O 1
ATOM 1179 N N . TYR A 1 163 ? -9.734 -31.562 -20.75 1 95.44 163 TYR A N 1
ATOM 1180 C CA . TYR A 1 163 ? -9.906 -30.531 -19.734 1 95.44 163 TYR A CA 1
ATOM 1181 C C . TYR A 1 163 ? -8.656 -29.656 -19.625 1 95.44 163 TYR A C 1
ATOM 1183 O O . TYR A 1 163 ? -8.758 -28.438 -19.531 1 95.44 163 TYR A O 1
ATOM 1191 N N . ILE A 1 164 ? -7.527 -30.297 -19.656 1 95.44 164 ILE A N 1
ATOM 1192 C CA . ILE A 1 164 ? -6.262 -29.578 -19.484 1 95.44 164 ILE A CA 1
ATOM 1193 C C . ILE A 1 164 ? -6.074 -28.594 -20.641 1 95.44 164 ILE A C 1
ATOM 1195 O O . ILE A 1 164 ? -5.652 -27.453 -20.422 1 95.44 164 ILE A O 1
ATOM 1199 N N . GLU A 1 165 ? -6.43 -29 -21.812 1 94.75 165 GLU A N 1
ATOM 1200 C CA . GLU A 1 165 ? -6.336 -28.125 -22.969 1 94.75 165 GLU A CA 1
ATOM 1201 C C . GLU A 1 165 ? -7.289 -26.938 -22.844 1 94.75 165 GLU A C 1
ATOM 1203 O O . GLU A 1 165 ? -6.914 -25.797 -23.141 1 94.75 165 GLU A O 1
ATOM 1208 N N . GLU A 1 166 ? -8.5 -27.188 -22.469 1 95.88 166 GLU A N 1
ATOM 1209 C CA . GLU A 1 166 ? -9.5 -26.125 -22.297 1 95.88 166 GLU A CA 1
ATOM 1210 C C . GLU A 1 166 ? -9.102 -25.172 -21.188 1 95.88 166 GLU A C 1
ATOM 1212 O O . GLU A 1 166 ? -9.297 -23.953 -21.297 1 95.88 166 GLU A O 1
ATOM 1217 N N . GLN A 1 167 ? -8.625 -25.781 -20.141 1 95.62 167 GLN A N 1
ATOM 1218 C CA . GLN A 1 167 ? -8.18 -24.969 -19.016 1 95.62 167 GLN A CA 1
ATOM 1219 C C . GLN A 1 167 ? -7.031 -24.047 -19.406 1 95.62 167 GLN A C 1
ATOM 1221 O O . GLN A 1 167 ? -6.973 -22.891 -18.969 1 95.62 167 GLN A O 1
ATOM 1226 N N . ALA A 1 168 ? -6.109 -24.5 -20.203 1 95.81 168 ALA A N 1
ATOM 1227 C CA . ALA A 1 168 ? -4.988 -23.703 -20.672 1 95.81 168 ALA A CA 1
ATOM 1228 C C . ALA A 1 168 ? -5.48 -22.5 -21.469 1 95.81 168 ALA A C 1
ATOM 1230 O O . ALA A 1 168 ? -4.953 -21.391 -21.328 1 95.81 168 ALA A O 1
ATOM 1231 N N . LYS A 1 169 ? -6.527 -22.672 -22.266 1 96.31 169 LYS A N 1
ATOM 1232 C CA . LYS A 1 169 ? -7.098 -21.609 -23.078 1 96.31 169 LYS A CA 1
ATOM 1233 C C . LYS A 1 169 ? -7.785 -20.562 -22.203 1 96.31 169 LYS A C 1
ATOM 1235 O O . LYS A 1 169 ? -7.859 -19.391 -22.578 1 96.31 169 LYS A O 1
ATOM 1240 N N . ALA A 1 170 ? -8.25 -21 -21.047 1 97.25 170 ALA A N 1
ATOM 1241 C CA . ALA A 1 170 ? -8.992 -20.141 -20.141 1 97.25 170 ALA A CA 1
ATOM 1242 C C . ALA A 1 170 ? -8.055 -19.438 -19.156 1 97.25 170 ALA A C 1
ATOM 1244 O O . ALA A 1 170 ? -8.5 -18.703 -18.266 1 97.25 170 ALA A O 1
ATOM 1245 N N . THR A 1 171 ? -6.727 -19.641 -19.344 1 98.12 171 THR A N 1
ATOM 1246 C CA . THR A 1 171 ? -5.73 -19.141 -18.406 1 98.12 171 THR A CA 1
ATOM 1247 C C . THR A 1 171 ? -5.176 -17.797 -18.875 1 98.12 171 THR A C 1
ATOM 1249 O O . THR A 1 171 ? -4.91 -17.609 -20.062 1 98.12 171 THR A O 1
ATOM 1252 N N . ALA A 1 172 ? -5.117 -16.844 -17.984 1 98.25 172 ALA A N 1
ATOM 1253 C CA . ALA A 1 172 ? -4.477 -15.547 -18.188 1 98.25 172 ALA A CA 1
ATOM 1254 C C . ALA A 1 172 ? -3.184 -15.438 -17.391 1 98.25 172 ALA A C 1
ATOM 1256 O O . ALA A 1 172 ? -3.021 -16.109 -16.359 1 98.25 172 ALA A O 1
ATOM 1257 N N . PHE A 1 173 ? -2.254 -14.633 -17.906 1 98.69 173 PHE A N 1
ATOM 1258 C CA . PHE A 1 173 ? -0.975 -14.438 -17.234 1 98.69 173 PHE A CA 1
ATOM 1259 C C . PHE A 1 173 ? -0.751 -12.969 -16.906 1 98.69 173 PHE A C 1
ATOM 1261 O O . PHE A 1 173 ? -1.168 -12.086 -17.656 1 98.69 173 PHE A O 1
ATOM 1268 N N . LYS A 1 174 ? -0.163 -12.727 -15.82 1 98.69 174 LYS A N 1
ATOM 1269 C CA . LYS A 1 174 ? 0.285 -11.414 -15.359 1 98.69 174 LYS A CA 1
ATOM 1270 C C . LYS A 1 174 ? 1.682 -11.492 -14.75 1 98.69 174 LYS A C 1
ATOM 1272 O O . LYS A 1 174 ? 1.968 -12.383 -13.953 1 98.69 174 LYS A O 1
ATOM 1277 N N . LEU A 1 175 ? 2.57 -10.656 -15.227 1 98.81 175 LEU A N 1
ATOM 1278 C CA . LEU A 1 175 ? 3.916 -10.578 -14.672 1 98.81 175 LEU A CA 1
ATOM 1279 C C . LEU A 1 175 ? 4.062 -9.359 -13.758 1 98.81 175 LEU A C 1
ATOM 1281 O O . LEU A 1 175 ? 3.961 -8.219 -14.219 1 98.81 175 LEU A O 1
ATOM 1285 N N . ARG A 1 176 ? 4.254 -9.617 -12.492 1 98.69 176 ARG A N 1
ATOM 1286 C CA . ARG A 1 176 ? 4.426 -8.547 -11.523 1 98.69 176 ARG A CA 1
ATOM 1287 C C . ARG A 1 176 ? 5.898 -8.336 -11.188 1 98.69 176 ARG A C 1
ATOM 1289 O O . ARG A 1 176 ? 6.621 -9.305 -10.922 1 98.69 176 ARG A O 1
ATOM 1296 N N . LEU A 1 177 ? 6.34 -7.094 -11.266 1 98.69 177 LEU A N 1
ATOM 1297 C CA . LEU A 1 177 ? 7.711 -6.695 -10.977 1 98.69 177 LEU A CA 1
ATOM 1298 C C . LEU A 1 177 ? 7.777 -5.836 -9.719 1 98.69 177 LEU A C 1
ATOM 1300 O O . LEU A 1 177 ? 7.094 -4.812 -9.625 1 98.69 177 LEU A O 1
ATOM 1304 N N . THR A 1 178 ? 8.609 -6.297 -8.766 1 97.88 178 THR A N 1
ATOM 1305 C CA . THR A 1 178 ? 8.516 -5.699 -7.441 1 97.88 178 THR A CA 1
ATOM 1306 C C . THR A 1 178 ? 9.891 -5.25 -6.953 1 97.88 178 THR A C 1
ATOM 1308 O O . THR A 1 178 ? 10.906 -5.859 -7.293 1 97.88 178 THR A O 1
ATOM 1311 N N . GLU A 1 179 ? 9.891 -4.211 -6.207 1 97.06 179 GLU A N 1
ATOM 1312 C CA . GLU A 1 179 ? 11.039 -3.693 -5.469 1 97.06 179 GLU A CA 1
ATOM 1313 C C . GLU A 1 179 ? 10.734 -3.586 -3.979 1 97.06 179 GLU A C 1
ATOM 1315 O O . GLU A 1 179 ? 9.672 -3.1 -3.588 1 97.06 179 GLU A O 1
ATOM 1320 N N . TYR A 1 180 ? 11.625 -4.121 -3.174 1 96.06 180 TYR A N 1
ATOM 1321 C CA . TYR A 1 180 ? 11.68 -3.893 -1.734 1 96.06 180 TYR A CA 1
ATOM 1322 C C . TYR A 1 180 ? 12.953 -3.143 -1.354 1 96.06 180 TYR A C 1
ATOM 1324 O O . TYR A 1 180 ? 14.055 -3.693 -1.428 1 96.06 180 TYR A O 1
ATOM 1332 N N . ALA A 1 181 ? 12.758 -1.946 -0.948 1 92.19 181 ALA A N 1
ATOM 1333 C CA . ALA A 1 181 ? 13.914 -1.102 -0.671 1 92.19 181 ALA A CA 1
ATOM 1334 C C . ALA A 1 181 ? 14.711 -1.632 0.52 1 92.19 181 ALA A C 1
ATOM 1336 O O . ALA A 1 181 ? 14.133 -2.166 1.47 1 92.19 181 ALA A O 1
ATOM 1337 N N . ALA A 1 182 ? 15.961 -1.407 0.502 1 88.19 182 ALA A N 1
ATOM 1338 C CA . ALA A 1 182 ? 16.844 -1.833 1.583 1 88.19 182 ALA A CA 1
ATOM 1339 C C . ALA A 1 182 ? 16.469 -1.149 2.896 1 88.19 182 ALA A C 1
ATOM 1341 O O . ALA A 1 182 ? 16.297 0.071 2.939 1 88.19 182 ALA A O 1
ATOM 1342 N N . PRO A 1 183 ? 16.344 -1.911 3.967 1 84.06 183 PRO A N 1
ATOM 1343 C CA . PRO A 1 183 ? 15.992 -1.305 5.254 1 84.06 183 PRO A CA 1
ATOM 1344 C C . PRO A 1 183 ? 17.125 -0.483 5.852 1 84.06 183 PRO A C 1
ATOM 1346 O O . PRO A 1 183 ? 16.906 0.287 6.789 1 84.06 183 PRO A O 1
ATOM 1349 N N . GLY A 1 184 ? 18.25 -0.608 5.258 1 80.5 184 GLY A N 1
ATOM 1350 C CA . GLY A 1 184 ? 19.406 0.076 5.84 1 80.5 184 GLY A CA 1
ATOM 1351 C C . GLY A 1 184 ? 19.828 -0.509 7.168 1 80.5 184 GLY A C 1
ATOM 1352 O O . GLY A 1 184 ? 19.891 -1.729 7.328 1 80.5 184 GLY A O 1
ATOM 1353 N N . ALA A 1 185 ? 20.266 0.411 8.156 1 72.56 185 ALA A N 1
ATOM 1354 C CA . ALA A 1 185 ? 20.797 0.006 9.453 1 72.56 185 ALA A CA 1
ATOM 1355 C C . ALA A 1 185 ? 19.656 -0.307 10.43 1 72.56 185 ALA A C 1
ATOM 1357 O O . ALA A 1 185 ? 19.891 -0.407 11.641 1 72.56 185 ALA A O 1
ATOM 1358 N N . ALA A 1 186 ? 18.484 -0.386 9.867 1 66.5 186 ALA A N 1
ATOM 1359 C CA . ALA A 1 186 ? 17.391 -0.71 10.773 1 66.5 186 ALA A CA 1
ATOM 1360 C C . ALA A 1 186 ? 17.719 -1.948 11.609 1 66.5 186 ALA A C 1
ATOM 1362 O O . ALA A 1 186 ? 18.312 -2.9 11.109 1 66.5 186 ALA A O 1
ATOM 1363 N N . GLU A 1 187 ? 17.469 -1.728 12.82 1 66.75 187 GLU A N 1
ATOM 1364 C CA . GLU A 1 187 ? 17.625 -2.877 13.703 1 66.75 187 GLU A CA 1
ATOM 1365 C C . GLU A 1 187 ? 16.469 -3.859 13.547 1 66.75 187 GLU A C 1
ATOM 1367 O O . GLU A 1 187 ? 15.305 -3.455 13.523 1 66.75 187 GLU A O 1
ATOM 1372 N N . GLY A 1 188 ? 16.766 -5 13.219 1 75.25 188 GLY A N 1
ATOM 1373 C CA . GLY A 1 188 ? 15.758 -6.051 13.172 1 75.25 188 GLY A CA 1
ATOM 1374 C C . GLY A 1 188 ? 15.219 -6.293 11.773 1 75.25 188 GLY A C 1
ATOM 1375 O O . GLY A 1 188 ? 15.883 -5.996 10.781 1 75.25 188 GLY A O 1
ATOM 1376 N N . ARG A 1 189 ? 14.023 -6.918 11.703 1 85.62 189 ARG A N 1
ATOM 1377 C CA . ARG A 1 189 ? 13.383 -7.293 10.445 1 85.62 189 ARG A CA 1
ATOM 1378 C C . ARG A 1 189 ? 12.258 -6.32 10.086 1 85.62 189 ARG A C 1
ATOM 1380 O O . ARG A 1 189 ? 11.586 -5.793 10.977 1 85.62 189 ARG A O 1
ATOM 1387 N N . VAL A 1 190 ? 12.211 -5.965 8.82 1 87.88 190 VAL A N 1
ATOM 1388 C CA . VAL A 1 190 ? 11.227 -5.02 8.305 1 87.88 190 VAL A CA 1
ATOM 1389 C C . VAL A 1 190 ? 10.266 -5.738 7.359 1 87.88 190 VAL A C 1
ATOM 1391 O O . VAL A 1 190 ? 10.703 -6.484 6.477 1 87.88 190 VAL A O 1
ATOM 1394 N N . VAL A 1 191 ? 9.016 -5.508 7.539 1 90.69 191 VAL A N 1
ATOM 1395 C CA . VAL A 1 191 ? 8.023 -6.086 6.645 1 90.69 191 VAL A CA 1
ATOM 1396 C C . VAL A 1 191 ? 8.008 -5.32 5.324 1 90.69 191 VAL A C 1
ATOM 1398 O O . VAL A 1 191 ? 7.789 -4.109 5.305 1 90.69 191 VAL A O 1
ATOM 1401 N N . GLY A 1 192 ? 8.328 -6.027 4.281 1 93.88 192 GLY A N 1
ATOM 1402 C CA . GLY A 1 192 ? 8.188 -5.469 2.945 1 93.88 192 GLY A CA 1
ATOM 1403 C C . GLY A 1 192 ? 6.777 -5.586 2.391 1 93.88 192 GLY A C 1
ATOM 1404 O O . GLY A 1 192 ? 6.266 -4.648 1.779 1 93.88 192 GLY A O 1
ATOM 1405 N N . LEU A 1 193 ? 6.191 -6.707 2.623 1 95.88 193 LEU A N 1
ATOM 1406 C CA . LEU A 1 193 ? 4.809 -6.984 2.25 1 95.88 193 LEU A CA 1
ATOM 1407 C C . LEU A 1 193 ? 4.148 -7.914 3.262 1 95.88 193 LEU A C 1
ATOM 1409 O O . LEU A 1 193 ? 4.691 -8.977 3.582 1 95.88 193 LEU A O 1
ATOM 1413 N N . PRO A 1 194 ? 2.947 -7.566 3.793 1 94.19 194 PRO A N 1
ATOM 1414 C CA . PRO A 1 194 ? 2.287 -8.383 4.812 1 94.19 194 PRO A CA 1
ATOM 1415 C C . PRO A 1 194 ? 1.81 -9.727 4.266 1 94.19 194 PRO A C 1
ATOM 1417 O O . PRO A 1 194 ? 1.715 -9.906 3.049 1 94.19 194 PRO A O 1
ATOM 1420 N N . ALA A 1 195 ? 1.502 -10.617 5.152 1 94.44 195 ALA A N 1
ATOM 1421 C CA . ALA A 1 195 ? 1.058 -11.961 4.812 1 94.44 195 ALA A CA 1
ATOM 1422 C C . ALA A 1 195 ? -0.219 -11.93 3.977 1 94.44 195 ALA A C 1
ATOM 1424 O O . ALA A 1 195 ? -1.12 -11.125 4.242 1 94.44 195 ALA A O 1
ATOM 1425 N N . HIS A 1 196 ? -0.305 -12.766 2.975 1 95.69 196 HIS A N 1
ATOM 1426 C CA . HIS A 1 196 ? -1.452 -12.836 2.076 1 95.69 196 HIS A CA 1
ATOM 1427 C C . HIS A 1 196 ? -1.469 -14.156 1.311 1 95.69 196 HIS A C 1
ATOM 1429 O O . HIS A 1 196 ? -0.506 -14.922 1.369 1 95.69 196 HIS A O 1
ATOM 1435 N N . ARG A 1 197 ? -2.561 -14.492 0.736 1 96.44 197 ARG A N 1
ATOM 1436 C CA . ARG A 1 197 ? -2.729 -15.609 -0.192 1 96.44 197 ARG A CA 1
ATOM 1437 C C . ARG A 1 197 ? -2.998 -15.109 -1.606 1 96.44 197 ARG A C 1
ATOM 1439 O O . ARG A 1 197 ? -3.588 -14.039 -1.791 1 96.44 197 ARG A O 1
ATOM 1446 N N . ASP A 1 198 ? -2.514 -15.875 -2.523 1 97.38 198 ASP A N 1
ATOM 1447 C CA . ASP A 1 198 ? -2.754 -15.508 -3.918 1 97.38 198 ASP A CA 1
ATOM 1448 C C . ASP A 1 198 ? -4.074 -16.094 -4.418 1 97.38 198 ASP A C 1
ATOM 1450 O O . ASP A 1 198 ? -4.453 -17.203 -4.047 1 97.38 198 ASP A O 1
ATOM 1454 N N . THR A 1 199 ? -4.754 -15.344 -5.285 1 97.81 199 THR A N 1
ATOM 1455 C CA . THR A 1 199 ? -6.008 -15.805 -5.863 1 97.81 199 THR A CA 1
ATOM 1456 C C . THR A 1 199 ? -5.75 -16.688 -7.082 1 97.81 199 THR A C 1
ATOM 1458 O O . THR A 1 199 ? -6.652 -17.391 -7.555 1 97.81 199 THR A O 1
ATOM 1461 N N . SER A 1 200 ? -4.59 -16.75 -7.586 1 97.94 200 SER A N 1
ATOM 1462 C CA . SER A 1 200 ? -4.188 -17.359 -8.852 1 97.94 200 SER A CA 1
ATOM 1463 C C . SER A 1 200 ? -4.172 -18.891 -8.75 1 97.94 200 SER A C 1
ATOM 1465 O O . SER A 1 200 ? -4.496 -19.453 -7.699 1 97.94 200 SER A O 1
ATOM 1467 N N . PHE A 1 201 ? -3.895 -19.562 -9.977 1 98.06 201 PHE A N 1
ATOM 1468 C CA . PHE A 1 201 ? -3.479 -20.953 -9.938 1 98.06 201 PHE A CA 1
ATOM 1469 C C . PHE A 1 201 ? -2.117 -21.094 -9.266 1 98.06 201 PHE A C 1
ATOM 1471 O O . PHE A 1 201 ? -2.006 -21.703 -8.203 1 98.06 201 PHE A O 1
ATOM 1478 N N . LEU A 1 202 ? -1.187 -20.516 -9.93 1 98.56 202 LEU A N 1
ATOM 1479 C CA . LEU A 1 202 ? 0.199 -20.578 -9.477 1 98.56 202 LEU A CA 1
ATOM 1480 C C . LEU A 1 202 ? 0.843 -19.188 -9.531 1 98.56 202 LEU A C 1
ATOM 1482 O O . LEU A 1 202 ? 0.415 -18.328 -10.312 1 98.56 202 LEU A O 1
ATOM 1486 N N . ALA A 1 203 ? 1.779 -18.953 -8.719 1 98.69 203 ALA A N 1
ATOM 1487 C CA . ALA A 1 203 ? 2.764 -17.891 -8.797 1 98.69 203 ALA A CA 1
ATOM 1488 C C . ALA A 1 203 ? 4.18 -18.438 -8.914 1 98.69 203 ALA A C 1
ATOM 1490 O O . ALA A 1 203 ? 4.594 -19.266 -8.094 1 98.69 203 ALA A O 1
ATOM 1491 N N . VAL A 1 204 ? 4.84 -18.094 -9.945 1 98.62 204 VAL A N 1
ATOM 1492 C CA . VAL A 1 204 ? 6.234 -18.469 -10.125 1 98.62 204 VAL A CA 1
ATOM 1493 C C . VAL A 1 204 ? 7.145 -17.281 -9.844 1 98.62 204 VAL A C 1
ATOM 1495 O O . VAL A 1 204 ? 7.207 -16.344 -10.641 1 98.62 204 VAL A O 1
ATOM 1498 N N . LEU A 1 205 ? 7.879 -17.375 -8.758 1 97.94 205 LEU A N 1
ATOM 1499 C CA . LEU A 1 205 ? 8.656 -16.234 -8.266 1 97.94 205 LEU A CA 1
ATOM 1500 C C . LEU A 1 205 ? 10.148 -16.453 -8.531 1 97.94 205 LEU A C 1
ATOM 1502 O O . LEU A 1 205 ? 10.68 -17.531 -8.305 1 97.94 205 LEU A O 1
ATOM 1506 N N . THR A 1 206 ? 10.742 -15.438 -9.125 1 96.12 206 THR A N 1
ATOM 1507 C CA . THR A 1 206 ? 12.188 -15.289 -9.203 1 96.12 206 THR A CA 1
ATOM 1508 C C . THR A 1 206 ? 12.641 -13.992 -8.523 1 96.12 206 THR A C 1
ATOM 1510 O O . THR A 1 206 ? 11.844 -13.062 -8.367 1 96.12 206 THR A O 1
ATOM 1513 N N . GLN A 1 207 ? 13.828 -14.047 -8.039 1 94.19 207 GLN A N 1
ATOM 1514 C CA . GLN A 1 207 ? 14.352 -12.891 -7.32 1 94.19 207 GLN A CA 1
ATOM 1515 C C . GLN A 1 207 ? 15.844 -12.711 -7.574 1 94.19 207 GLN A C 1
ATOM 1517 O O . GLN A 1 207 ? 16.5 -13.617 -8.094 1 94.19 207 GLN A O 1
ATOM 1522 N N . ASN A 1 208 ? 16.312 -11.539 -7.266 1 92.19 208 ASN A N 1
ATOM 1523 C CA . ASN A 1 208 ? 17.766 -11.359 -7.227 1 92.19 208 ASN A CA 1
ATOM 1524 C C . ASN A 1 208 ? 18.391 -12.102 -6.051 1 92.19 208 ASN A C 1
ATOM 1526 O O . ASN A 1 208 ? 17.812 -13.062 -5.539 1 92.19 208 ASN A O 1
ATOM 1530 N N . ASP A 1 209 ? 19.578 -11.797 -5.629 1 88.69 209 ASP A N 1
ATOM 1531 C CA . ASP A 1 209 ? 20.312 -12.57 -4.633 1 88.69 209 ASP A CA 1
ATOM 1532 C C . ASP A 1 209 ? 19.938 -12.141 -3.217 1 88.69 209 ASP A C 1
ATOM 1534 O O . ASP A 1 209 ? 20.703 -12.375 -2.273 1 88.69 209 ASP A O 1
ATOM 1538 N N . ILE A 1 210 ? 18.875 -11.43 -3.047 1 89.06 210 ILE A N 1
ATOM 1539 C CA . ILE A 1 210 ? 18.453 -10.945 -1.738 1 89.06 210 ILE A CA 1
ATOM 1540 C C . ILE A 1 210 ? 17.203 -11.68 -1.288 1 89.06 210 ILE A C 1
ATOM 1542 O O . ILE A 1 210 ? 16.156 -11.609 -1.948 1 89.06 210 ILE A O 1
ATOM 1546 N N . ASP A 1 211 ? 17.25 -12.344 -0.16 1 88.38 211 ASP A N 1
ATOM 1547 C CA . ASP A 1 211 ? 16.141 -13.117 0.394 1 88.38 211 ASP A CA 1
ATOM 1548 C C . ASP A 1 211 ? 15.117 -12.203 1.059 1 88.38 211 ASP A C 1
ATOM 1550 O O . ASP A 1 211 ? 15.406 -11.039 1.342 1 88.38 211 ASP A O 1
ATOM 1554 N N . GLY A 1 212 ? 13.914 -12.797 1.322 1 92.19 212 GLY A N 1
ATOM 1555 C CA . GLY A 1 212 ? 12.922 -12.023 2.055 1 92.19 212 GLY A CA 1
ATOM 1556 C C . GLY A 1 212 ? 11.586 -12.719 2.166 1 92.19 212 GLY A C 1
ATOM 1557 O O . GLY A 1 212 ? 10.766 -12.383 3.025 1 92.19 212 GLY A O 1
ATOM 1558 N N . VAL A 1 213 ? 11.352 -13.758 1.327 1 95.44 213 VAL A N 1
ATOM 1559 C CA . VAL A 1 213 ? 10.055 -14.43 1.317 1 95.44 213 VAL A CA 1
ATOM 1560 C C . VAL A 1 213 ? 9.953 -15.391 2.5 1 95.44 213 VAL A C 1
ATOM 1562 O O . VAL A 1 213 ? 10.906 -16.125 2.793 1 95.44 213 VAL A O 1
ATOM 1565 N N . GLU A 1 214 ? 8.906 -15.289 3.232 1 95.19 214 GLU A N 1
ATOM 1566 C CA . GLU A 1 214 ? 8.555 -16.25 4.27 1 95.19 214 GLU A CA 1
ATOM 1567 C C . GLU A 1 214 ? 7.219 -16.922 3.975 1 95.19 214 GLU A C 1
ATOM 1569 O O . GLU A 1 214 ? 6.285 -16.281 3.49 1 95.19 214 GLU A O 1
ATOM 1574 N N . VAL A 1 215 ? 7.168 -18.219 4.219 1 95.12 215 VAL A N 1
ATOM 1575 C CA . VAL A 1 215 ? 5.98 -19 3.914 1 95.12 215 VAL A CA 1
ATOM 1576 C C . VAL A 1 215 ? 5.492 -19.703 5.176 1 95.12 215 VAL A C 1
ATOM 1578 O O . VAL A 1 215 ? 6.293 -20.234 5.953 1 95.12 215 VAL A O 1
ATOM 1581 N N . GLU A 1 216 ? 4.191 -19.703 5.309 1 93.56 216 GLU A N 1
ATOM 1582 C CA . GLU A 1 216 ? 3.631 -20.391 6.465 1 93.56 216 GLU A CA 1
ATOM 1583 C C . GLU A 1 216 ? 3.84 -21.906 6.355 1 93.56 216 GLU A C 1
ATOM 1585 O O . GLU A 1 216 ? 3.73 -22.469 5.27 1 93.56 216 GLU A O 1
ATOM 1590 N N . CYS A 1 217 ? 4.098 -22.5 7.465 1 88.19 217 CYS A N 1
ATOM 1591 C CA . CYS A 1 217 ? 4.344 -23.938 7.492 1 88.19 217 CYS A CA 1
ATOM 1592 C C . CYS A 1 217 ? 3.254 -24.656 8.266 1 88.19 217 CYS A C 1
ATOM 1594 O O . CYS A 1 217 ? 2.469 -24.031 8.984 1 88.19 217 CYS A O 1
ATOM 1596 N N . GLY A 1 218 ? 3.176 -26 7.98 1 82.69 218 GLY A N 1
ATOM 1597 C CA . GLY A 1 218 ? 2.248 -26.844 8.719 1 82.69 218 GLY A CA 1
ATOM 1598 C C . GLY A 1 218 ? 0.8 -26.422 8.555 1 82.69 218 GLY A C 1
ATOM 1599 O O . GLY A 1 218 ? 0.01 -26.531 9.492 1 82.69 218 GLY A O 1
ATOM 1600 N N . ARG A 1 219 ? 0.536 -25.844 7.438 1 82.31 219 ARG A N 1
ATOM 1601 C CA . ARG A 1 219 ? -0.811 -25.375 7.117 1 82.31 219 ARG A CA 1
ATOM 1602 C C . ARG A 1 219 ? -1.315 -24.391 8.172 1 82.31 219 ARG A C 1
ATOM 1604 O O . ARG A 1 219 ? -2.449 -24.5 8.641 1 82.31 219 ARG A O 1
ATOM 1611 N N . GLY A 1 220 ? -0.355 -23.547 8.633 1 78.31 220 GLY A N 1
ATOM 1612 C CA . GLY A 1 220 ? -0.69 -22.484 9.562 1 78.31 220 GLY A CA 1
ATOM 1613 C C . GLY A 1 220 ? -0.315 -22.797 11 1 78.31 220 GLY A C 1
ATOM 1614 O O . GLY A 1 220 ? -0.33 -21.922 11.859 1 78.31 220 GLY A O 1
ATOM 1615 N N . GLU A 1 221 ? 0.042 -23.969 11.32 1 79.06 221 GLU A N 1
ATOM 1616 C CA . GLU A 1 221 ? 0.315 -24.391 12.688 1 79.06 221 GLU A CA 1
ATOM 1617 C C . GLU A 1 221 ? 1.816 -24.516 12.938 1 79.06 221 GLU A C 1
ATOM 1619 O O . GLU A 1 221 ? 2.248 -24.656 14.086 1 79.06 221 GLU A O 1
ATOM 1624 N N . GLY A 1 222 ? 2.551 -24.375 11.867 1 77.5 222 GLY A N 1
ATOM 1625 C CA . GLY A 1 222 ? 3.971 -24.672 11.984 1 77.5 222 GLY A CA 1
ATOM 1626 C C . GLY A 1 222 ? 4.84 -23.422 11.93 1 77.5 222 GLY A C 1
ATOM 1627 O O . GLY A 1 222 ? 6.055 -23.516 11.758 1 77.5 222 GLY A O 1
ATOM 1628 N N . GLY A 1 223 ? 4.262 -22.312 12 1 87.31 223 GLY A N 1
ATOM 1629 C CA . GLY A 1 223 ? 5.059 -21.094 11.93 1 87.31 223 GLY A CA 1
ATOM 1630 C C . GLY A 1 223 ? 5.441 -20.719 10.508 1 87.31 223 GLY A C 1
ATOM 1631 O O . GLY A 1 223 ? 4.652 -20.891 9.578 1 87.31 223 GLY A O 1
ATOM 1632 N N . TRP A 1 224 ? 6.672 -20.078 10.406 1 91.81 224 TRP A N 1
ATOM 1633 C CA . TRP A 1 224 ? 7.121 -19.562 9.109 1 91.81 224 TRP A CA 1
ATOM 1634 C C . TRP A 1 224 ? 8.438 -20.219 8.695 1 91.81 224 TRP A C 1
ATOM 1636 O O . TRP A 1 224 ? 9.266 -20.562 9.539 1 91.81 224 TRP A O 1
ATOM 1646 N N . ALA A 1 225 ? 8.539 -20.375 7.449 1 91.62 225 ALA A N 1
ATOM 1647 C CA . ALA A 1 225 ? 9.805 -20.797 6.852 1 91.62 225 ALA A CA 1
ATOM 1648 C C . ALA A 1 225 ? 10.367 -19.734 5.926 1 91.62 225 ALA A C 1
ATOM 1650 O O . ALA A 1 225 ? 9.617 -19.016 5.254 1 91.62 225 ALA A O 1
ATOM 1651 N N . ARG A 1 226 ? 11.727 -19.688 5.91 1 91.19 226 ARG A N 1
ATOM 1652 C CA . ARG A 1 226 ? 12.453 -18.828 4.984 1 91.19 226 ARG A CA 1
ATOM 1653 C C . ARG A 1 226 ? 13.203 -19.656 3.941 1 91.19 226 ARG A C 1
ATOM 1655 O O . ARG A 1 226 ? 14.281 -20.188 4.215 1 91.19 226 ARG A O 1
ATOM 1662 N N . PRO A 1 227 ? 12.609 -19.656 2.789 1 88.31 227 PRO A N 1
ATOM 1663 C CA . PRO A 1 227 ? 13.305 -20.453 1.783 1 88.31 227 PRO A CA 1
ATOM 1664 C C . PRO A 1 227 ? 14.664 -19.875 1.393 1 88.31 227 PRO A C 1
ATOM 1666 O O . PRO A 1 227 ? 14.789 -18.656 1.232 1 88.31 227 PRO A O 1
ATOM 1669 N N . ALA A 1 228 ? 15.703 -20.703 1.387 1 83.25 228 ALA A N 1
ATOM 1670 C CA . ALA A 1 228 ? 17 -20.359 0.834 1 83.25 228 ALA A CA 1
ATOM 1671 C C . ALA A 1 228 ? 17.125 -20.812 -0.617 1 83.25 228 ALA A C 1
ATOM 1673 O O . ALA A 1 228 ? 17.594 -21.922 -0.888 1 83.25 228 ALA A O 1
ATOM 1674 N N . LEU A 1 229 ? 16.734 -19.953 -1.485 1 87.56 229 LEU A N 1
ATOM 1675 C CA . LEU A 1 229 ? 16.609 -20.344 -2.885 1 87.56 229 LEU A CA 1
ATOM 1676 C C . LEU A 1 229 ? 17.984 -20.391 -3.561 1 87.56 229 LEU A C 1
ATOM 1678 O O . LEU A 1 229 ? 18.828 -19.531 -3.316 1 87.56 229 LEU A O 1
ATOM 1682 N N . SER A 1 230 ? 18.188 -21.391 -4.273 1 88.06 230 SER A N 1
ATOM 1683 C CA . SER A 1 230 ? 19.406 -21.516 -5.07 1 88.06 230 SER A CA 1
ATOM 1684 C C . SER A 1 230 ? 19.375 -20.531 -6.242 1 88.06 230 SER A C 1
ATOM 1686 O O . SER A 1 230 ? 18.312 -20.203 -6.762 1 88.06 230 SER A O 1
ATOM 1688 N N . PRO A 1 231 ? 20.594 -20.141 -6.633 1 85.38 231 PRO A N 1
ATOM 1689 C CA . PRO A 1 231 ? 20.641 -19.25 -7.805 1 85.38 231 PRO A CA 1
ATOM 1690 C C . PRO A 1 231 ? 19.984 -19.875 -9.031 1 85.38 231 PRO A C 1
ATOM 1692 O O . PRO A 1 231 ? 20.234 -21.031 -9.359 1 85.38 231 PRO A O 1
ATOM 1695 N N . GLY A 1 232 ? 19.125 -19.125 -9.586 1 87 232 GLY A N 1
ATOM 1696 C CA . GLY A 1 232 ? 18.5 -19.578 -10.82 1 87 232 GLY A CA 1
ATOM 1697 C C . GLY A 1 232 ? 17.266 -20.422 -10.594 1 87 232 GLY A C 1
ATOM 1698 O O . GLY A 1 232 ? 16.609 -20.844 -11.555 1 87 232 GLY A O 1
ATOM 1699 N N . SER A 1 233 ? 16.969 -20.688 -9.359 1 93.56 233 SER A N 1
ATOM 1700 C CA . SER A 1 233 ? 15.781 -21.484 -9.062 1 93.56 233 SER A CA 1
ATOM 1701 C C . SER A 1 233 ? 14.523 -20.625 -9.008 1 93.56 233 SER A C 1
ATOM 1703 O O . SER A 1 233 ? 14.602 -19.406 -9.188 1 93.56 233 SER A O 1
ATOM 1705 N N . PHE A 1 234 ? 13.398 -21.297 -8.93 1 96.88 234 PHE A N 1
ATOM 1706 C CA . PHE A 1 234 ? 12.094 -20.656 -8.852 1 96.88 234 PHE A CA 1
ATOM 1707 C C . PHE A 1 234 ? 11.367 -21.062 -7.578 1 96.88 234 PHE A C 1
ATOM 1709 O O . PHE A 1 234 ? 11.531 -22.188 -7.094 1 96.88 234 PHE A O 1
ATOM 1716 N N . LEU A 1 235 ? 10.703 -20.172 -7.012 1 97.31 235 LEU A N 1
ATOM 1717 C CA . LEU A 1 235 ? 9.758 -20.531 -5.957 1 97.31 235 LEU A CA 1
ATOM 1718 C C . LEU A 1 235 ? 8.328 -20.547 -6.496 1 97.31 235 LEU A C 1
ATOM 1720 O O . LEU A 1 235 ? 7.855 -19.562 -7.062 1 97.31 235 LEU A O 1
ATOM 1724 N N . ILE A 1 236 ? 7.652 -21.641 -6.34 1 98.12 236 ILE A N 1
ATOM 1725 C CA . ILE A 1 236 ? 6.297 -21.812 -6.848 1 98.12 236 ILE A CA 1
ATOM 1726 C C . ILE A 1 236 ? 5.309 -21.844 -5.688 1 98.12 236 ILE A C 1
ATOM 1728 O O . ILE A 1 236 ? 5.516 -22.562 -4.703 1 98.12 236 ILE A O 1
ATOM 1732 N N . PHE A 1 237 ? 4.215 -21 -5.816 1 97.56 237 PHE A N 1
ATOM 1733 C CA . PHE A 1 237 ? 3.105 -21 -4.871 1 97.56 237 PHE A CA 1
ATOM 1734 C C . PHE A 1 237 ? 1.809 -21.422 -5.551 1 97.56 237 PHE A C 1
ATOM 1736 O O . PHE A 1 237 ? 1.526 -21 -6.676 1 97.56 237 PHE A O 1
ATOM 1743 N N . ALA A 1 238 ? 1.088 -22.25 -4.824 1 98.19 238 ALA A N 1
ATOM 1744 C CA . ALA A 1 238 ? -0.293 -22.469 -5.246 1 98.19 238 ALA A CA 1
ATOM 1745 C C . ALA A 1 238 ? -1.226 -21.422 -4.652 1 98.19 238 ALA A C 1
ATOM 1747 O O . ALA A 1 238 ? -1.026 -20.969 -3.521 1 98.19 238 ALA A O 1
ATOM 1748 N N . GLY A 1 239 ? -2.225 -21.047 -5.402 1 98.12 239 GLY A N 1
ATOM 1749 C CA . GLY A 1 239 ? -3.195 -20.078 -4.922 1 98.12 239 GLY A CA 1
ATOM 1750 C C . GLY A 1 239 ? -4.566 -20.672 -4.68 1 98.12 239 GLY A C 1
ATOM 1751 O O . GLY A 1 239 ? -4.727 -21.906 -4.68 1 98.12 239 GLY A O 1
ATOM 1752 N N . ASP A 1 240 ? -5.531 -19.828 -4.449 1 98 240 ASP A N 1
ATOM 1753 C CA . ASP A 1 240 ? -6.902 -20.188 -4.094 1 98 240 ASP A CA 1
ATOM 1754 C C . ASP A 1 240 ? -7.559 -21.016 -5.199 1 98 240 ASP A C 1
ATOM 1756 O O . ASP A 1 240 ? -8.305 -21.953 -4.918 1 98 240 ASP A O 1
ATOM 1760 N N . THR A 1 241 ? -7.289 -20.625 -6.414 1 97.75 241 THR A N 1
ATOM 1761 C CA . THR A 1 241 ? -8 -21.25 -7.523 1 97.75 241 THR A CA 1
ATOM 1762 C C . THR A 1 241 ? -7.566 -22.703 -7.691 1 97.75 241 THR A C 1
ATOM 1764 O O . THR A 1 241 ? -8.383 -23.562 -8.023 1 97.75 241 THR A O 1
ATOM 1767 N N . PHE A 1 242 ? -6.332 -23 -7.465 1 97.5 242 PHE A N 1
ATOM 1768 C CA . PHE A 1 242 ? -5.898 -24.391 -7.516 1 97.5 242 PHE A CA 1
ATOM 1769 C C . PHE A 1 242 ? -6.477 -25.172 -6.348 1 97.5 242 PHE A C 1
ATOM 1771 O O . PHE A 1 242 ? -6.785 -26.359 -6.488 1 97.5 242 PHE A O 1
ATOM 1778 N N . LYS A 1 243 ? -6.527 -24.547 -5.234 1 97.62 243 LYS A N 1
ATOM 1779 C CA . LYS A 1 243 ? -7.199 -25.203 -4.117 1 97.62 243 LYS A CA 1
ATOM 1780 C C . LYS A 1 243 ? -8.625 -25.594 -4.488 1 97.62 243 LYS A C 1
ATOM 1782 O O . LYS A 1 243 ? -9.055 -26.719 -4.223 1 97.62 243 LYS A O 1
ATOM 1787 N N . VAL A 1 244 ? -9.344 -24.766 -5.172 1 98.06 244 VAL A N 1
ATOM 1788 C CA . VAL A 1 244 ? -10.719 -25.031 -5.57 1 98.06 244 VAL A CA 1
ATOM 1789 C C . VAL A 1 244 ? -10.75 -26.125 -6.629 1 98.06 244 VAL A C 1
ATOM 1791 O O . VAL A 1 244 ? -11.516 -27.094 -6.508 1 98.06 244 VAL A O 1
ATOM 1794 N N . LEU A 1 245 ? -9.906 -26.016 -7.672 1 97.75 245 LEU A N 1
ATOM 1795 C CA . LEU A 1 245 ? -9.898 -26.984 -8.773 1 97.75 245 LEU A CA 1
ATOM 1796 C C . LEU A 1 245 ? -9.633 -28.391 -8.258 1 97.75 245 LEU A C 1
ATOM 1798 O O . LEU A 1 245 ? -10.148 -29.359 -8.812 1 97.75 245 LEU A O 1
ATOM 1802 N N . THR A 1 246 ? -8.844 -28.5 -7.188 1 97.31 246 THR A N 1
ATOM 1803 C CA . THR A 1 246 ? -8.445 -29.797 -6.672 1 97.31 246 THR A CA 1
ATOM 1804 C C . THR A 1 246 ? -9.328 -30.203 -5.496 1 97.31 246 THR A C 1
ATOM 1806 O O . THR A 1 246 ? -9 -31.156 -4.773 1 97.31 246 THR A O 1
ATOM 1809 N N . ASN A 1 247 ? -10.359 -29.484 -5.281 1 96.94 247 ASN A N 1
ATOM 1810 C CA . ASN A 1 247 ? -11.344 -29.734 -4.238 1 96.94 247 ASN A CA 1
ATOM 1811 C C . ASN A 1 247 ? -10.695 -29.781 -2.855 1 96.94 247 ASN A C 1
ATOM 1813 O O . ASN A 1 247 ? -10.992 -30.688 -2.061 1 96.94 247 ASN A O 1
ATOM 1817 N N . GLY A 1 248 ? -9.695 -28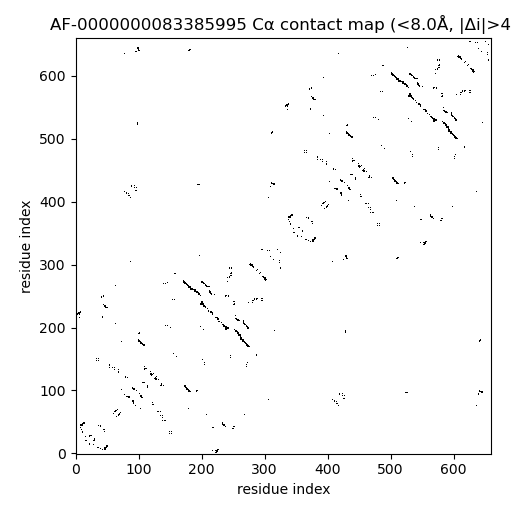.891 -2.699 1 95.31 248 GLY A N 1
ATOM 1818 C CA . GLY A 1 248 ? -9.125 -28.688 -1.375 1 95.31 248 GLY A CA 1
ATOM 1819 C C . GLY A 1 248 ? -7.848 -29.484 -1.151 1 95.31 248 GLY A C 1
ATOM 1820 O O . GLY A 1 248 ? -7.215 -29.375 -0.102 1 95.31 248 GLY A O 1
ATOM 1821 N N . ARG A 1 249 ? -7.406 -30.25 -2.066 1 94.94 249 ARG A N 1
ATOM 1822 C CA . ARG A 1 249 ? -6.223 -31.078 -1.886 1 94.94 249 ARG A CA 1
ATOM 1823 C C . ARG A 1 249 ? -4.957 -30.234 -1.856 1 94.94 249 ARG A C 1
ATOM 1825 O O . ARG A 1 249 ? -4.086 -30.438 -1.007 1 94.94 249 ARG A O 1
ATOM 1832 N N . VAL A 1 250 ? -4.848 -29.328 -2.824 1 96.69 250 VAL A N 1
ATOM 1833 C CA . VAL A 1 250 ? -3.711 -28.406 -2.865 1 96.69 250 VAL A CA 1
ATOM 1834 C C . VAL A 1 250 ? -3.885 -27.328 -1.809 1 96.69 250 VAL A C 1
ATOM 1836 O O . VAL A 1 250 ? -4.984 -26.797 -1.624 1 96.69 250 VAL A O 1
ATOM 1839 N N . PHE A 1 251 ? -2.781 -27.016 -1.124 1 95.38 251 PHE A N 1
ATOM 1840 C CA . PHE A 1 251 ? -2.781 -26.016 -0.071 1 95.38 251 PHE A CA 1
ATOM 1841 C C . PHE A 1 251 ? -2.387 -24.641 -0.628 1 95.38 251 PHE A C 1
ATOM 1843 O O . PHE A 1 251 ? -1.488 -24.547 -1.468 1 95.38 251 PHE A O 1
ATOM 1850 N N . ASN A 1 252 ? -3.072 -23.609 -0.246 1 96.5 252 ASN A N 1
ATOM 1851 C CA . ASN A 1 252 ? -2.75 -22.234 -0.599 1 96.5 252 ASN A CA 1
ATOM 1852 C C . ASN A 1 252 ? -2.1 -21.5 0.567 1 96.5 252 ASN A C 1
ATOM 1854 O O . ASN A 1 252 ? -2.781 -20.812 1.333 1 96.5 252 ASN A O 1
ATOM 1858 N N . PRO A 1 253 ? -0.797 -21.484 0.643 1 95.69 253 PRO A N 1
ATOM 1859 C CA . PRO A 1 253 ? -0.131 -21 1.85 1 95.69 253 PRO A CA 1
ATOM 1860 C C . PRO A 1 253 ? -0.12 -19.469 1.935 1 95.69 253 PRO A C 1
ATOM 1862 O O . PRO A 1 253 ? 0.01 -18.797 0.913 1 95.69 253 PRO A O 1
ATOM 1865 N N . LEU A 1 254 ? -0.198 -19 3.176 1 96.06 254 LEU A N 1
ATOM 1866 C CA . LEU A 1 254 ? 0.165 -17.609 3.422 1 96.06 254 LEU A CA 1
ATOM 1867 C C . LEU A 1 254 ? 1.649 -17.391 3.158 1 96.06 254 LEU A C 1
ATOM 1869 O O . LEU A 1 254 ? 2.479 -18.25 3.471 1 96.06 254 LEU A O 1
ATOM 1873 N N . HIS A 1 255 ? 1.941 -16.266 2.631 1 96.62 255 HIS A N 1
ATOM 1874 C CA . HIS A 1 255 ? 3.334 -15.859 2.486 1 96.62 255 HIS A CA 1
ATOM 1875 C C . HIS A 1 255 ? 3.482 -14.352 2.654 1 96.62 255 HIS A C 1
ATOM 1877 O O . HIS A 1 255 ? 2.504 -13.609 2.539 1 96.62 255 HIS A O 1
ATOM 1883 N N . ARG A 1 256 ? 4.613 -13.93 3.055 1 96.19 256 ARG A N 1
ATOM 1884 C CA . ARG A 1 256 ? 4.961 -12.531 3.307 1 96.19 256 ARG A CA 1
ATOM 1885 C C . ARG A 1 256 ? 6.406 -12.25 2.922 1 96.19 256 ARG A C 1
ATOM 1887 O O . ARG A 1 256 ? 7.156 -13.164 2.578 1 96.19 256 ARG A O 1
ATOM 1894 N N . VAL A 1 257 ? 6.746 -11.008 2.812 1 96.5 257 VAL A N 1
ATOM 1895 C CA . VAL A 1 257 ? 8.133 -10.602 2.588 1 96.5 257 VAL A CA 1
ATOM 1896 C C . VAL A 1 257 ? 8.648 -9.844 3.809 1 96.5 257 VAL A C 1
ATOM 1898 O O . VAL A 1 257 ? 8.062 -8.836 4.215 1 96.5 257 VAL A O 1
ATOM 1901 N N . VAL A 1 258 ? 9.648 -10.336 4.426 1 94.25 258 VAL A N 1
ATOM 1902 C CA . VAL A 1 258 ? 10.305 -9.742 5.586 1 94.25 258 VAL A CA 1
ATOM 1903 C C . VAL A 1 258 ? 11.797 -9.578 5.309 1 94.25 258 VAL A C 1
ATOM 1905 O O . VAL A 1 258 ? 12.516 -10.57 5.133 1 94.25 258 VAL A O 1
ATOM 1908 N N . MET A 1 259 ? 12.242 -8.344 5.281 1 91.31 259 MET A N 1
ATOM 1909 C CA . MET A 1 259 ? 13.617 -8.039 4.91 1 91.31 259 MET A CA 1
ATOM 1910 C C . MET A 1 259 ? 14.508 -7.945 6.145 1 91.31 259 MET A C 1
ATOM 1912 O O . MET A 1 259 ? 14.0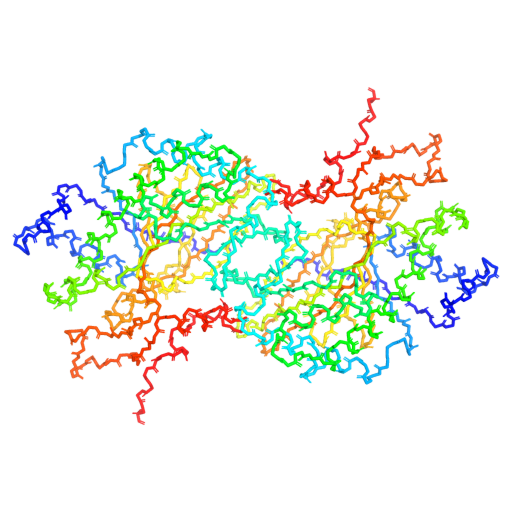94 -7.402 7.172 1 91.31 259 MET A O 1
ATOM 1916 N N . ALA A 1 260 ? 15.648 -8.516 6.035 1 86.25 260 ALA A N 1
ATOM 1917 C CA . ALA A 1 260 ? 16.672 -8.297 7.051 1 86.25 260 ALA A CA 1
ATOM 1918 C C . ALA A 1 260 ? 17.375 -6.961 6.836 1 86.25 260 ALA A C 1
ATOM 1920 O O . ALA A 1 260 ? 17.328 -6.391 5.742 1 86.25 260 ALA A O 1
ATOM 1921 N N . GLY A 1 261 ? 17.922 -6.488 7.93 1 83.38 261 GLY A N 1
ATOM 1922 C CA . GLY A 1 261 ? 18.719 -5.277 7.781 1 83.38 261 GLY A CA 1
ATOM 1923 C C . GLY A 1 261 ? 19.781 -5.391 6.695 1 83.38 261 GLY A C 1
ATOM 1924 O O . GLY A 1 261 ? 20.172 -6.496 6.32 1 83.38 261 GLY A O 1
ATOM 1925 N N . GLY A 1 262 ? 20.156 -4.227 6.102 1 86.44 262 GLY A N 1
ATOM 1926 C CA . GLY A 1 262 ? 21.141 -4.203 5.035 1 86.44 262 GLY A CA 1
ATOM 1927 C C . GLY A 1 262 ? 20.938 -3.062 4.055 1 86.44 262 GLY A C 1
ATOM 1928 O O . GLY A 1 262 ? 20.031 -2.242 4.23 1 86.44 262 GLY A O 1
ATOM 1929 N N . ASP A 1 263 ? 21.781 -3.066 3.002 1 87.44 263 ASP A N 1
ATOM 1930 C CA . ASP A 1 263 ? 21.781 -1.928 2.09 1 87.44 263 ASP A CA 1
ATOM 1931 C C . ASP A 1 263 ? 21.453 -2.363 0.664 1 87.44 263 ASP A C 1
ATOM 1933 O O . ASP A 1 263 ? 21.672 -1.613 -0.288 1 87.44 263 ASP A O 1
ATOM 1937 N N . LYS A 1 264 ? 20.938 -3.588 0.636 1 89.56 264 LYS A N 1
ATOM 1938 C CA . LYS A 1 264 ? 20.641 -4.078 -0.707 1 89.56 264 LYS A CA 1
ATOM 1939 C C . LYS A 1 264 ? 19.141 -4.105 -0.966 1 89.56 264 LYS A C 1
ATOM 1941 O O . LYS A 1 264 ? 18.359 -4.469 -0.084 1 89.56 264 LYS A O 1
ATOM 1946 N N . THR A 1 265 ? 18.812 -3.676 -2.166 1 93.75 265 THR A N 1
ATOM 1947 C CA . THR A 1 265 ? 17.422 -3.678 -2.615 1 93.75 265 THR A CA 1
ATOM 1948 C C . THR A 1 265 ? 17.047 -5.047 -3.172 1 93.75 265 THR A C 1
ATOM 1950 O O . THR A 1 265 ? 17.797 -5.648 -3.93 1 93.75 265 THR A O 1
ATOM 1953 N N . ARG A 1 266 ? 15.945 -5.566 -2.744 1 95.19 266 ARG A N 1
ATOM 1954 C CA . ARG A 1 266 ? 15.422 -6.816 -3.275 1 95.19 266 ARG A CA 1
ATOM 1955 C C . ARG A 1 266 ? 14.508 -6.566 -4.473 1 95.19 266 ARG A C 1
ATOM 1957 O O . ARG A 1 266 ? 13.586 -5.754 -4.398 1 95.19 266 ARG A O 1
ATOM 1964 N N . TYR A 1 267 ? 14.789 -7.215 -5.586 1 96.5 267 TYR A N 1
ATOM 1965 C CA . TYR A 1 267 ? 13.93 -7.242 -6.766 1 96.5 267 TYR A CA 1
ATOM 1966 C C . TYR A 1 267 ? 13.359 -8.633 -6.992 1 96.5 267 TYR A C 1
ATOM 1968 O O . TYR A 1 267 ? 14.055 -9.633 -6.781 1 96.5 267 TYR A O 1
ATOM 1976 N N . SER A 1 268 ? 12.117 -8.688 -7.371 1 97.12 268 SER A N 1
ATOM 1977 C CA . SER A 1 268 ? 11.523 -9.977 -7.711 1 97.12 268 SER A CA 1
ATOM 1978 C C . SER A 1 268 ? 10.602 -9.859 -8.922 1 97.12 268 SER A C 1
ATOM 1980 O O . SER A 1 268 ? 10.164 -8.758 -9.273 1 97.12 268 SER A O 1
ATOM 1982 N N . SER A 1 269 ? 10.453 -10.922 -9.57 1 97.94 269 SER A N 1
ATOM 1983 C CA . SER A 1 269 ? 9.5 -11.125 -10.664 1 97.94 269 SER A CA 1
ATOM 1984 C C . SER A 1 269 ? 8.578 -12.305 -10.383 1 97.94 269 SER A C 1
ATOM 1986 O O . SER A 1 269 ? 9.047 -13.391 -10.016 1 97.94 269 SER A O 1
ATOM 1988 N N . ILE A 1 270 ? 7.289 -12.055 -10.523 1 98.69 270 ILE A N 1
ATOM 1989 C CA . ILE A 1 270 ? 6.324 -13.117 -10.266 1 98.69 270 ILE A CA 1
ATOM 1990 C C . ILE A 1 270 ? 5.398 -13.289 -11.469 1 98.69 270 ILE A C 1
ATOM 1992 O O . ILE A 1 270 ? 4.676 -12.359 -11.836 1 98.69 270 ILE A O 1
ATOM 1996 N N . LEU A 1 271 ? 5.441 -14.398 -12.07 1 98.88 271 LEU A N 1
ATOM 1997 C CA . LEU A 1 271 ? 4.445 -14.734 -13.086 1 98.88 271 LEU A CA 1
ATOM 1998 C C . LEU A 1 271 ? 3.242 -15.43 -12.453 1 98.88 271 LEU A C 1
ATOM 2000 O O . LEU A 1 271 ? 3.365 -16.531 -11.922 1 98.88 271 LEU A O 1
ATOM 2004 N N . PHE A 1 272 ? 2.123 -14.789 -12.555 1 98.81 272 PHE A N 1
ATOM 2005 C CA . PHE A 1 272 ? 0.867 -15.352 -12.07 1 98.81 272 PHE A CA 1
ATOM 2006 C C . PHE A 1 272 ? 0.081 -15.977 -13.219 1 98.81 272 PHE A C 1
ATOM 2008 O O . PHE A 1 272 ? -0.061 -15.375 -14.281 1 98.81 272 PHE A O 1
ATOM 2015 N N . SER A 1 273 ? -0.375 -17.141 -12.992 1 98.75 273 SER A N 1
ATOM 2016 C CA . SER A 1 273 ? -1.404 -17.734 -13.844 1 98.75 273 SER A CA 1
ATOM 2017 C C . SER A 1 273 ? -2.748 -17.781 -13.125 1 98.75 273 SER A C 1
ATOM 2019 O O . SER A 1 273 ? -2.818 -18.156 -11.953 1 98.75 273 SER A O 1
ATOM 2021 N N . SER A 1 274 ? -3.762 -17.344 -13.789 1 98.56 274 SER A N 1
ATOM 2022 C CA . SER A 1 274 ? -5.113 -17.344 -13.234 1 98.56 274 SER A CA 1
ATOM 2023 C C . SER A 1 274 ? -6.156 -17.562 -14.328 1 98.56 274 SER A C 1
ATOM 2025 O O . SER A 1 274 ? -5.852 -17.469 -15.516 1 98.56 274 SER A O 1
ATOM 2027 N N . PRO A 1 275 ? -7.406 -17.938 -13.922 1 98.38 275 PRO A N 1
ATOM 2028 C CA . PRO A 1 275 ? -8.477 -17.891 -14.914 1 98.38 275 PRO A CA 1
ATOM 2029 C C . PRO A 1 275 ? -8.734 -16.484 -15.453 1 98.38 275 PRO A C 1
ATOM 2031 O O . PRO A 1 275 ? -8.516 -15.5 -14.742 1 98.38 275 PRO A O 1
ATOM 2034 N N . LYS A 1 276 ? -9.117 -16.453 -16.719 1 98.25 276 LYS A N 1
ATOM 2035 C CA . LYS A 1 276 ? -9.695 -15.195 -17.188 1 98.25 276 LYS A CA 1
ATOM 2036 C C . LYS A 1 276 ? -10.859 -14.766 -16.312 1 98.25 276 LYS A C 1
ATOM 2038 O O . LYS A 1 276 ? -11.531 -15.609 -15.695 1 98.25 276 LYS A O 1
ATOM 2043 N N . ASP A 1 277 ? -11.109 -13.508 -16.266 1 97.25 277 ASP A N 1
ATOM 2044 C CA . ASP A 1 277 ? -12.016 -12.922 -15.289 1 97.25 277 ASP A CA 1
ATOM 2045 C C . ASP A 1 277 ? -13.414 -13.531 -15.398 1 97.25 277 ASP A C 1
ATOM 2047 O O . ASP A 1 277 ? -14.117 -13.664 -14.391 1 97.25 277 ASP A O 1
ATOM 2051 N N . ASP A 1 278 ? -13.836 -13.906 -16.578 1 97.62 278 ASP A N 1
ATOM 2052 C CA . ASP A 1 278 ? -15.211 -14.336 -16.797 1 97.62 278 ASP A CA 1
ATOM 2053 C C . ASP A 1 278 ? -15.336 -15.852 -16.656 1 97.62 278 ASP A C 1
ATOM 2055 O O . ASP A 1 278 ? -16.422 -16.406 -16.844 1 97.62 278 ASP A O 1
ATOM 2059 N N . ILE A 1 279 ? -14.266 -16.5 -16.312 1 98.12 279 ILE A N 1
ATOM 2060 C CA . ILE A 1 279 ? -14.266 -17.953 -16.203 1 98.12 279 ILE A CA 1
ATOM 2061 C C . ILE A 1 279 ? -14.859 -18.359 -14.859 1 98.12 279 ILE A C 1
ATOM 2063 O O . ILE A 1 279 ? -14.555 -17.766 -13.828 1 98.12 279 ILE A O 1
ATOM 2067 N N . VAL A 1 280 ? -15.68 -19.391 -14.898 1 98.19 280 VAL A N 1
ATOM 2068 C CA . VAL A 1 280 ? -16.234 -19.984 -13.688 1 98.19 280 VAL A CA 1
ATOM 2069 C C . VAL A 1 280 ? -15.258 -21 -13.109 1 98.19 280 VAL A C 1
ATOM 2071 O O . VAL A 1 280 ? -14.82 -21.922 -13.805 1 98.19 280 VAL A O 1
ATOM 2074 N N . VAL A 1 281 ? -14.914 -20.828 -11.867 1 98 281 VAL A N 1
ATOM 2075 C CA . VAL A 1 281 ? -13.992 -21.703 -11.141 1 98 281 VAL A CA 1
ATOM 2076 C C . VAL A 1 281 ? -14.773 -22.719 -10.328 1 98 281 VAL A C 1
ATOM 2078 O O . VAL A 1 281 ? -15.688 -22.375 -9.578 1 98 281 VAL A O 1
ATOM 2081 N N . ARG A 1 282 ? -14.461 -23.969 -10.477 1 97.44 282 ARG A N 1
ATOM 2082 C CA . ARG A 1 282 ? -15.031 -25.062 -9.711 1 97.44 282 ARG A CA 1
ATOM 2083 C C . ARG A 1 282 ? -14.094 -26.266 -9.688 1 97.44 282 ARG A C 1
ATOM 2085 O O . ARG A 1 282 ? -13.18 -26.359 -10.508 1 97.44 282 ARG A O 1
ATOM 2092 N N . ALA A 1 283 ? -14.406 -27.156 -8.766 1 97.31 283 ALA A N 1
ATOM 2093 C CA . ALA A 1 283 ? -13.617 -28.375 -8.695 1 97.31 283 ALA A CA 1
ATOM 2094 C C . ALA A 1 283 ? -13.758 -29.203 -9.969 1 97.31 283 ALA A C 1
ATOM 2096 O O . ALA A 1 283 ? -14.852 -29.297 -10.539 1 97.31 283 ALA A O 1
ATOM 2097 N N . ILE A 1 284 ? -12.664 -29.766 -10.359 1 96.38 284 ILE A N 1
ATOM 2098 C CA . ILE A 1 284 ? -12.711 -30.703 -11.484 1 96.38 284 ILE A CA 1
ATOM 2099 C C . ILE A 1 284 ? -13.617 -31.875 -11.148 1 96.38 284 ILE A C 1
ATOM 2101 O O . ILE A 1 284 ? -13.617 -32.375 -10.016 1 96.38 284 ILE A O 1
ATOM 2105 N N . ASP A 1 285 ? -14.281 -32.375 -12.156 1 95 285 ASP A N 1
ATOM 2106 C CA . ASP A 1 285 ? -15.273 -33.406 -11.93 1 95 285 ASP A CA 1
ATOM 2107 C C . ASP A 1 285 ? -14.648 -34.625 -11.273 1 95 285 ASP A C 1
ATOM 2109 O O . ASP A 1 285 ? -15.242 -35.25 -10.383 1 95 285 ASP A O 1
ATOM 2113 N N . GLU A 1 286 ? -13.492 -34.906 -11.727 1 94.5 286 GLU A N 1
ATOM 2114 C CA . GLU A 1 286 ? -12.805 -36.094 -11.266 1 94.5 286 GLU A CA 1
ATOM 2115 C C . GLU A 1 286 ? -12.367 -35.969 -9.812 1 94.5 286 GLU A C 1
ATOM 2117 O O . GLU A 1 286 ? -12.023 -36.969 -9.172 1 94.5 286 GLU A O 1
ATOM 2122 N N . ALA A 1 287 ? -12.344 -34.75 -9.305 1 93.62 287 ALA A N 1
ATOM 2123 C CA . ALA A 1 287 ? -11.914 -34.5 -7.934 1 93.62 287 ALA A CA 1
ATOM 2124 C C . ALA A 1 287 ? -13.102 -34.531 -6.973 1 93.62 287 ALA A C 1
ATOM 2126 O O . ALA A 1 287 ? -12.93 -34.469 -5.758 1 93.62 287 ALA A O 1
ATOM 2127 N N . VAL A 1 288 ? -14.305 -34.656 -7.523 1 94.19 288 VAL A N 1
ATOM 2128 C CA . VAL A 1 288 ? -15.531 -34.688 -6.734 1 94.19 288 VAL A CA 1
ATOM 2129 C C . VAL A 1 288 ? -16.156 -36.062 -6.754 1 94.19 288 VAL A C 1
ATOM 2131 O O . VAL A 1 288 ? -16.188 -36.719 -7.797 1 94.19 288 VAL A O 1
ATOM 2134 N N . GLY A 1 289 ? -16.562 -36.562 -5.609 1 91.44 289 GLY A N 1
ATOM 2135 C CA . GLY A 1 289 ? -17.234 -37.844 -5.5 1 91.44 289 GLY A CA 1
ATOM 2136 C C . GLY A 1 289 ? -18.156 -37.938 -4.301 1 91.44 289 GLY A C 1
ATOM 2137 O O . GLY A 1 289 ? -18.328 -36.969 -3.559 1 91.44 289 GLY A O 1
ATOM 2138 N N . ALA A 1 290 ? -18.734 -39.062 -4.195 1 91.12 290 ALA A N 1
ATOM 2139 C CA . ALA A 1 290 ? -19.656 -39.312 -3.098 1 91.12 290 ALA A CA 1
ATOM 2140 C C . ALA A 1 290 ? -18.984 -39.125 -1.746 1 91.12 290 ALA A C 1
ATOM 2142 O O . ALA A 1 290 ? -19.547 -38.5 -0.834 1 91.12 290 ALA A O 1
ATOM 2143 N N . ASP A 1 291 ? -17.781 -39.562 -1.673 1 90.94 291 ASP A N 1
ATOM 2144 C CA . ASP A 1 291 ? -17.031 -39.5 -0.418 1 90.94 291 ASP A CA 1
ATOM 2145 C C . ASP A 1 291 ? -16.359 -38.125 -0.244 1 90.94 291 ASP A C 1
ATOM 2147 O O . ASP A 1 291 ? -15.969 -37.75 0.866 1 90.94 291 ASP A O 1
ATOM 2151 N N . HIS A 1 292 ? -16.25 -37.406 -1.363 1 91.25 292 HIS A N 1
ATOM 2152 C CA . HIS A 1 292 ? -15.633 -36.094 -1.357 1 91.25 292 HIS A CA 1
ATOM 2153 C C . HIS A 1 292 ? -16.453 -35.094 -2.162 1 91.25 292 HIS A C 1
ATOM 2155 O O . HIS A 1 292 ? -16.062 -34.688 -3.256 1 91.25 292 HIS A O 1
ATOM 2161 N N . PRO A 1 293 ? -17.516 -34.688 -1.535 1 94.44 293 PRO A N 1
ATOM 2162 C CA . PRO A 1 293 ? -18.344 -33.719 -2.264 1 94.44 293 PRO A CA 1
ATOM 2163 C C . PRO A 1 293 ? -17.641 -32.406 -2.523 1 94.44 293 PRO A C 1
ATOM 2165 O O . PRO A 1 293 ? -16.594 -32.125 -1.906 1 94.44 293 PRO A O 1
ATOM 2168 N N . ALA A 1 294 ? -18.172 -31.641 -3.451 1 95.38 294 ALA A N 1
ATOM 2169 C CA . ALA A 1 294 ? -17.578 -30.344 -3.768 1 95.38 294 ALA A CA 1
ATOM 2170 C C . ALA A 1 294 ? -17.5 -29.469 -2.523 1 95.38 294 ALA A C 1
ATOM 2172 O O . ALA A 1 294 ? -18.516 -29.172 -1.888 1 95.38 294 ALA A O 1
ATOM 2173 N N . ALA A 1 295 ? -16.344 -29.031 -2.262 1 95.5 295 ALA A N 1
ATOM 2174 C CA . ALA A 1 295 ? -16.094 -28.234 -1.059 1 95.5 295 ALA A CA 1
ATOM 2175 C C . ALA A 1 295 ? -16.453 -26.766 -1.281 1 95.5 295 ALA A C 1
ATOM 2177 O O . ALA A 1 295 ? -16.719 -26.047 -0.325 1 95.5 295 ALA A O 1
ATOM 2178 N N . TYR A 1 296 ? -16.531 -26.344 -2.578 1 97 296 TYR A N 1
ATOM 2179 C CA . TYR A 1 296 ? -16.75 -24.953 -2.918 1 97 296 TYR A CA 1
ATOM 2180 C C . TYR A 1 296 ? -17.828 -24.812 -3.996 1 97 296 TYR A C 1
ATOM 2182 O O . TYR A 1 296 ? -17.875 -25.609 -4.938 1 97 296 TYR A O 1
ATOM 2190 N N . ARG A 1 297 ? -18.641 -23.812 -3.896 1 97.12 297 ARG A N 1
ATOM 2191 C CA . ARG A 1 297 ? -19.578 -23.5 -4.969 1 97.12 297 ARG A CA 1
ATOM 2192 C C . ARG A 1 297 ? -18.859 -22.844 -6.145 1 97.12 297 ARG A C 1
ATOM 2194 O O . ARG A 1 297 ? -17.891 -22.109 -5.961 1 97.12 297 ARG A O 1
ATOM 2201 N N . PRO A 1 298 ? -19.359 -23.109 -7.328 1 97.69 298 PRO A N 1
ATOM 2202 C CA . PRO A 1 298 ? -18.781 -22.422 -8.484 1 97.69 298 PRO A CA 1
ATOM 2203 C C . PRO A 1 298 ? -18.922 -20.891 -8.391 1 97.69 298 PRO A C 1
ATOM 2205 O O . PRO A 1 298 ? -19.922 -20.391 -7.883 1 97.69 298 PRO A O 1
ATOM 2208 N N . PHE A 1 299 ? -17.938 -20.141 -8.883 1 98.38 299 PHE A N 1
ATOM 2209 C CA . PHE A 1 299 ? -17.984 -18.672 -8.875 1 98.38 299 PHE A CA 1
ATOM 2210 C C . PHE A 1 299 ? -17.156 -18.109 -10.023 1 98.38 299 PHE A C 1
ATOM 2212 O O . PHE A 1 299 ? -16.281 -18.781 -10.562 1 98.38 299 PHE A O 1
ATOM 2219 N N . GLU A 1 300 ? -17.406 -16.922 -10.445 1 98.19 300 GLU A N 1
ATOM 2220 C CA . GLU A 1 300 ? -16.609 -16.219 -11.445 1 98.19 300 GLU A CA 1
ATOM 2221 C C . GLU A 1 300 ? -15.328 -15.664 -10.844 1 98.19 300 GLU A C 1
ATOM 2223 O O . GLU A 1 300 ? -15.359 -15.016 -9.805 1 98.19 300 GLU A O 1
ATOM 2228 N N . TYR A 1 301 ? -14.242 -15.914 -11.516 1 98.31 301 TYR A N 1
ATOM 2229 C CA . TYR A 1 301 ? -12.938 -15.555 -10.977 1 98.31 301 TYR A CA 1
ATOM 2230 C C . TYR A 1 301 ? -12.844 -14.062 -10.703 1 98.31 301 TYR A C 1
ATOM 2232 O O . TYR A 1 301 ? -12.383 -13.641 -9.633 1 98.31 301 TYR A O 1
ATOM 2240 N N . GLY A 1 302 ? -13.289 -13.242 -11.672 1 97.5 302 GLY A N 1
ATOM 2241 C CA . GLY A 1 302 ? -13.219 -11.805 -11.508 1 97.5 302 GLY A CA 1
ATOM 2242 C C . GLY A 1 302 ? -13.945 -11.305 -10.273 1 97.5 302 GLY A C 1
ATOM 2243 O O . GLY A 1 302 ? -13.469 -10.391 -9.594 1 97.5 302 GLY A O 1
ATOM 2244 N N . GLU A 1 303 ? -15.102 -11.922 -9.992 1 96.88 303 GLU A N 1
ATOM 2245 C CA . GLU A 1 303 ? -15.867 -11.555 -8.805 1 96.88 303 GLU A CA 1
ATOM 2246 C C . GLU A 1 303 ? -15.109 -11.906 -7.527 1 96.88 303 GLU A C 1
ATOM 2248 O O . GLU A 1 303 ? -15.164 -11.164 -6.547 1 96.88 303 GLU A O 1
ATOM 2253 N N . TYR A 1 304 ? -14.469 -13.039 -7.555 1 97.75 304 TYR A N 1
ATOM 2254 C CA . TYR A 1 304 ? -13.703 -13.477 -6.395 1 97.75 304 TYR A CA 1
ATOM 2255 C C . TYR A 1 304 ? -12.539 -12.539 -6.113 1 97.75 304 TYR A C 1
ATOM 2257 O O . TYR A 1 304 ? -12.273 -12.203 -4.957 1 97.75 304 TYR A O 1
ATOM 2265 N N . VAL A 1 305 ? -11.875 -12.086 -7.176 1 97.44 305 VAL A N 1
ATOM 2266 C CA . VAL A 1 305 ? -10.75 -11.18 -7.004 1 97.44 305 VAL A CA 1
ATOM 2267 C C . VAL A 1 305 ? -11.227 -9.875 -6.367 1 97.44 305 VAL A C 1
ATOM 2269 O O . VAL A 1 305 ? -10.617 -9.383 -5.414 1 97.44 305 VAL A O 1
ATOM 2272 N N . VAL A 1 306 ? -12.312 -9.344 -6.883 1 95.31 306 VAL A N 1
ATOM 2273 C CA . VAL A 1 306 ? -12.875 -8.109 -6.352 1 95.31 306 VAL A CA 1
ATOM 2274 C C . VAL A 1 306 ? -13.234 -8.289 -4.883 1 95.31 306 VAL A C 1
ATOM 2276 O O . VAL A 1 306 ? -12.945 -7.426 -4.051 1 95.31 306 VAL A O 1
ATOM 2279 N N . PHE A 1 307 ? -13.82 -9.477 -4.535 1 95.75 307 PHE A N 1
ATOM 2280 C CA . PHE A 1 307 ? -14.188 -9.805 -3.164 1 95.75 307 PHE A CA 1
ATOM 2281 C C . PHE A 1 307 ? -12.961 -9.805 -2.26 1 95.75 307 PHE A C 1
ATOM 2283 O O . PHE A 1 307 ? -12.992 -9.234 -1.163 1 95.75 307 PHE A O 1
ATOM 2290 N N . CYS A 1 308 ? -11.836 -10.328 -2.734 1 95.31 308 CYS A N 1
ATOM 2291 C CA . CYS A 1 308 ? -10.633 -10.523 -1.926 1 95.31 308 CYS A CA 1
ATOM 2292 C C . CYS A 1 308 ? -9.977 -9.188 -1.595 1 95.31 308 CYS A C 1
ATOM 2294 O O . CYS A 1 308 ? -9.234 -9.086 -0.621 1 95.31 308 CYS A O 1
ATOM 2296 N N . TYR A 1 309 ? -10.266 -8.156 -2.387 1 92.81 309 TYR A N 1
ATOM 2297 C CA . TYR A 1 309 ? -9.562 -6.891 -2.191 1 92.81 309 TYR A CA 1
ATOM 2298 C C . TYR A 1 309 ? -10.484 -5.84 -1.588 1 92.81 309 TYR A C 1
ATOM 2300 O O . TYR A 1 309 ? -10.133 -4.66 -1.513 1 92.81 309 TYR A O 1
ATOM 2308 N N . LYS A 1 310 ? -11.656 -6.348 -1.127 1 88.25 310 LYS A N 1
ATOM 2309 C CA . LYS A 1 310 ? -12.422 -5.484 -0.235 1 88.25 310 LYS A CA 1
ATOM 2310 C C . LYS A 1 310 ? -11.672 -5.238 1.071 1 88.25 310 LYS A C 1
ATOM 2312 O O . LYS A 1 310 ? -11.039 -6.148 1.613 1 88.25 310 LYS A O 1
ATOM 2317 N N . PRO A 1 311 ? -11.75 -4.109 1.61 1 80 311 PRO A N 1
ATOM 2318 C CA . PRO A 1 311 ? -10.992 -3.773 2.816 1 80 311 PRO A CA 1
ATOM 2319 C C . PRO A 1 311 ? -11.273 -4.727 3.977 1 80 311 PRO A C 1
ATOM 2321 O O . PRO A 1 311 ? -10.352 -5.102 4.711 1 80 311 PRO A O 1
ATOM 2324 N N . GLU A 1 312 ? -12.508 -5.117 4.086 1 82 312 GLU A N 1
ATOM 2325 C CA . GLU A 1 312 ? -12.883 -5.969 5.211 1 82 312 GLU A CA 1
ATOM 2326 C C . GLU A 1 312 ? -12.375 -7.395 5.02 1 82 312 GLU A C 1
ATOM 2328 O O . GLU A 1 312 ? -12.383 -8.195 5.957 1 82 312 GLU A O 1
ATOM 2333 N N . MET A 1 313 ? -11.922 -7.637 3.754 1 86.12 313 MET A N 1
ATOM 2334 C CA . MET A 1 313 ? -11.539 -9.016 3.449 1 86.12 313 MET A CA 1
ATOM 2335 C C . MET A 1 313 ? -10.023 -9.141 3.32 1 86.12 313 MET A C 1
ATOM 2337 O O . MET A 1 313 ? -9.477 -10.242 3.416 1 86.12 313 MET A O 1
ATOM 2341 N N . ILE A 1 314 ? -9.336 -8.102 3.15 1 83.19 314 ILE A N 1
ATOM 2342 C CA . ILE A 1 314 ? -7.949 -8.117 2.701 1 83.19 314 ILE A CA 1
ATOM 2343 C C . ILE A 1 314 ? -7.086 -8.875 3.705 1 83.19 314 ILE A C 1
ATOM 2345 O O . ILE A 1 314 ? -6.109 -9.523 3.326 1 83.19 314 ILE A O 1
ATOM 2349 N N . GLN A 1 315 ? -7.531 -8.906 4.98 1 79.62 315 GLN A N 1
ATOM 2350 C CA . GLN A 1 315 ? -6.734 -9.609 5.988 1 79.62 315 GLN A CA 1
ATOM 2351 C C . GLN A 1 315 ? -7.41 -10.906 6.418 1 79.62 315 GLN A C 1
ATOM 2353 O O . GLN A 1 315 ? -6.891 -11.625 7.273 1 79.62 315 GLN A O 1
ATOM 2358 N N . HIS A 1 316 ? -8.539 -11.125 5.836 1 84.75 316 HIS A N 1
ATOM 2359 C CA . HIS A 1 316 ? -9.25 -12.328 6.227 1 84.75 316 HIS A CA 1
ATOM 2360 C C . HIS A 1 316 ? -8.453 -13.578 5.867 1 84.75 316 HIS A C 1
ATOM 2362 O O . HIS A 1 316 ? -8.008 -13.734 4.727 1 84.75 316 HIS A O 1
ATOM 2368 N N . ARG A 1 317 ? -8.32 -14.484 6.766 1 82.06 317 ARG A N 1
ATOM 2369 C CA . ARG A 1 317 ? -7.441 -15.641 6.582 1 82.06 317 ARG A CA 1
ATOM 2370 C C . ARG A 1 317 ? -8.133 -16.734 5.77 1 82.06 317 ARG A C 1
ATOM 2372 O O . ARG A 1 317 ? -7.469 -17.594 5.203 1 82.06 317 ARG A O 1
ATOM 2379 N N . LYS A 1 318 ? -9.445 -16.688 5.73 1 88.69 318 LYS A N 1
ATOM 2380 C CA . LYS A 1 318 ? -10.211 -17.719 5.027 1 88.69 318 LYS A CA 1
ATOM 2381 C C . LYS A 1 318 ? -11.172 -17.094 4.02 1 88.69 318 LYS A C 1
ATOM 2383 O O . LYS A 1 318 ? -12.367 -17.391 4.02 1 88.69 318 LYS A O 1
ATOM 2388 N N . LYS A 1 319 ? -10.625 -16.359 3.121 1 93.25 319 LYS A N 1
ATOM 2389 C CA . LYS A 1 319 ? -11.43 -15.617 2.146 1 93.25 319 LYS A CA 1
ATOM 2390 C C . LYS A 1 319 ? -12.188 -16.562 1.229 1 93.25 319 LYS A C 1
ATOM 2392 O O . LYS A 1 319 ? -13.359 -16.344 0.925 1 93.25 319 LYS A O 1
ATOM 2397 N N . LEU A 1 320 ? -11.484 -17.562 0.844 1 95.62 320 LEU A N 1
ATOM 2398 C CA . LEU A 1 320 ? -12.102 -18.531 -0.063 1 95.62 320 LEU A CA 1
ATOM 2399 C C . LEU A 1 320 ? -13.305 -19.203 0.595 1 95.62 320 LEU A C 1
ATOM 2401 O O . LEU A 1 320 ? -14.367 -19.328 -0.019 1 95.62 320 LEU A O 1
ATOM 2405 N N . GLU A 1 321 ? -13.156 -19.578 1.824 1 94.5 321 GLU A N 1
ATOM 2406 C CA . GLU A 1 321 ? -14.25 -20.188 2.566 1 94.5 321 GLU A CA 1
ATOM 2407 C C . GLU A 1 321 ? -15.406 -19.203 2.758 1 94.5 321 GLU A C 1
ATOM 2409 O O . GLU A 1 321 ? -16.562 -19.562 2.58 1 94.5 321 GLU A O 1
ATOM 2414 N N . ALA A 1 322 ? -15.039 -17.984 3.102 1 93 322 ALA A N 1
ATOM 2415 C CA . ALA A 1 322 ? -16.062 -16.953 3.303 1 93 322 ALA A CA 1
ATOM 2416 C C . ALA A 1 322 ? -16.844 -16.703 2.023 1 93 322 ALA A C 1
ATOM 2418 O O . ALA A 1 322 ? -18.047 -16.422 2.072 1 93 322 ALA A O 1
ATOM 2419 N N . PHE A 1 323 ? -16.25 -16.859 0.879 1 96.19 323 PHE A N 1
ATOM 2420 C CA . PHE A 1 323 ? -16.859 -16.531 -0.405 1 96.19 323 PHE A CA 1
ATOM 2421 C C . PHE A 1 323 ? -17.625 -17.719 -0.962 1 96.19 323 PHE A C 1
ATOM 2423 O O . PHE A 1 323 ? -18.719 -17.562 -1.51 1 96.19 323 PHE A O 1
ATOM 2430 N N . ALA A 1 324 ? -17.047 -18.969 -0.785 1 95.69 324 ALA A N 1
ATOM 2431 C CA . ALA A 1 324 ? -17.562 -20 -1.681 1 95.69 324 ALA A CA 1
ATOM 2432 C C . ALA A 1 324 ? -17.719 -21.328 -0.947 1 95.69 324 ALA A C 1
ATOM 2434 O O . ALA A 1 324 ? -18.156 -22.328 -1.537 1 95.69 324 ALA A O 1
ATOM 2435 N N . ALA A 1 325 ? -17.375 -21.391 0.276 1 92.81 325 ALA A N 1
ATOM 2436 C CA . ALA A 1 325 ? -17.469 -22.688 0.944 1 92.81 325 ALA A CA 1
ATOM 2437 C C . ALA A 1 325 ? -18.891 -23.234 0.906 1 92.81 325 ALA A C 1
ATOM 2439 O O . ALA A 1 325 ? -19.859 -22.469 1.07 1 92.81 325 ALA A O 1
ATOM 2440 N N . VAL A 1 326 ? -18.984 -24.516 0.642 1 87.56 326 VAL A N 1
ATOM 2441 C CA . VAL A 1 326 ? -20.266 -25.188 0.68 1 87.56 326 VAL A CA 1
ATOM 2442 C C . VAL A 1 326 ? -20.609 -25.578 2.119 1 87.56 326 VAL A C 1
ATOM 2444 O O . VAL A 1 326 ? -19.781 -26.156 2.828 1 87.56 326 VAL A O 1
ATOM 2447 N N . ARG A 1 327 ? -21.672 -24.953 2.686 1 70 327 ARG A N 1
ATOM 2448 C CA . ARG A 1 327 ? -22.141 -25.281 4.027 1 70 327 ARG A CA 1
ATOM 2449 C C . ARG A 1 327 ? -22.891 -26.609 4.031 1 70 327 ARG A C 1
ATOM 2451 O O . ARG A 1 327 ? -23.75 -26.859 3.193 1 70 327 ARG A O 1
ATOM 2458 N N . ILE A 1 328 ? -22.297 -27.75 4.523 1 57.22 328 ILE A N 1
ATOM 2459 C CA . ILE A 1 328 ? -23 -29.016 4.652 1 57.22 328 ILE A CA 1
ATOM 2460 C C . ILE A 1 328 ? -24.016 -28.922 5.789 1 57.22 328 ILE A C 1
ATOM 2462 O O . ILE A 1 328 ? -23.656 -28.609 6.93 1 57.22 328 ILE A O 1
ATOM 2466 N N . ASP A 1 329 ? -25.125 -28.359 5.496 1 46.31 329 ASP A N 1
ATOM 2467 C CA . ASP A 1 329 ? -26.172 -28.562 6.484 1 46.31 329 ASP A CA 1
ATOM 2468 C C . ASP A 1 329 ? -26.125 -29.969 7.059 1 46.31 329 ASP A C 1
ATOM 2470 O O . ASP A 1 329 ? -26.125 -30.953 6.312 1 46.31 329 ASP A O 1
ATOM 2474 N N . GLY A 1 330 ? -25.328 -30.125 8.047 1 33.62 330 GLY A N 1
ATOM 2475 C CA . GLY A 1 330 ? -25.734 -31.297 8.805 1 33.62 330 GLY A CA 1
ATOM 2476 C C . GLY A 1 330 ? -27.172 -31.219 9.289 1 33.62 330 GLY A C 1
ATOM 2477 O O . GLY A 1 330 ? -27.719 -30.125 9.461 1 33.62 330 GLY A O 1
ATOM 2478 N N . MET B 1 1 ? 7.285 -5.383 24.453 1 29.39 1 MET B N 1
ATOM 2479 C CA . MET B 1 1 ? 6.113 -4.52 24.531 1 29.39 1 MET B CA 1
ATOM 2480 C C . MET B 1 1 ? 6.492 -3.061 24.312 1 29.39 1 MET B C 1
ATOM 2482 O O . MET B 1 1 ? 7.348 -2.525 25.031 1 29.39 1 MET B O 1
ATOM 2486 N N . ALA B 1 2 ? 6.379 -2.449 23.109 1 44.41 2 ALA B N 1
ATOM 2487 C CA . ALA B 1 2 ? 6.832 -1.07 22.953 1 44.41 2 ALA B CA 1
ATOM 2488 C C . ALA B 1 2 ? 6.414 -0.219 24.141 1 44.41 2 ALA B C 1
ATOM 2490 O O . ALA B 1 2 ? 5.297 -0.352 24.656 1 44.41 2 ALA B O 1
ATOM 2491 N N . ASP B 1 3 ? 7.234 0.286 24.969 1 49.25 3 ASP B N 1
ATOM 2492 C CA . ASP B 1 3 ? 6.969 1.109 26.141 1 49.25 3 ASP B CA 1
ATOM 2493 C C . ASP B 1 3 ? 5.984 2.232 25.828 1 49.25 3 ASP B C 1
ATOM 2495 O O . ASP B 1 3 ? 6.312 3.152 25.062 1 49.25 3 ASP B O 1
ATOM 2499 N N . MET B 1 4 ? 4.695 1.953 25.828 1 55 4 MET B N 1
ATOM 2500 C CA . MET B 1 4 ? 3.574 2.879 25.688 1 55 4 MET B CA 1
ATOM 2501 C C . MET B 1 4 ? 3.547 3.871 26.859 1 55 4 MET B C 1
ATOM 2503 O O . MET B 1 4 ? 2.818 3.678 27.828 1 55 4 MET B O 1
ATOM 2507 N N . HIS B 1 5 ? 4.59 4.785 26.953 1 60.34 5 HIS B N 1
ATOM 2508 C CA . HIS B 1 5 ? 4.672 5.637 28.141 1 60.34 5 HIS B CA 1
ATOM 2509 C C . HIS B 1 5 ? 4.367 7.09 27.781 1 60.34 5 HIS B C 1
ATOM 2511 O O . HIS B 1 5 ? 4.23 7.934 28.672 1 60.34 5 HIS B O 1
ATOM 2517 N N . GLY B 1 6 ? 4.09 7.406 26.547 1 66.38 6 GLY B N 1
ATOM 2518 C CA . GLY B 1 6 ? 4.066 8.844 26.344 1 66.38 6 GLY B CA 1
ATOM 2519 C C . GLY B 1 6 ? 2.666 9.414 26.266 1 66.38 6 GLY B C 1
ATOM 2520 O O . GLY B 1 6 ? 1.684 8.672 26.266 1 66.38 6 GLY B O 1
ATOM 2521 N N . SER B 1 7 ? 2.52 10.711 26.781 1 79.19 7 SER B N 1
ATOM 2522 C CA . SER B 1 7 ? 1.266 11.445 26.641 1 79.19 7 SER B CA 1
ATOM 2523 C C . SER B 1 7 ? 1.396 12.57 25.609 1 79.19 7 SER B C 1
ATOM 2525 O O . SER B 1 7 ? 2.502 13.039 25.344 1 79.19 7 SER B O 1
ATOM 2527 N N . ILE B 1 8 ? 0.272 12.859 24.938 1 88.62 8 ILE B N 1
ATOM 2528 C CA . ILE B 1 8 ? 0.19 13.992 24.031 1 88.62 8 ILE B CA 1
ATOM 2529 C C . ILE B 1 8 ? -0.624 15.117 24.672 1 88.62 8 ILE B C 1
ATOM 2531 O O . ILE B 1 8 ? -1.672 14.867 25.266 1 88.62 8 ILE B O 1
ATOM 2535 N N . PRO B 1 9 ? -0.09 16.328 24.609 1 94 9 PRO B N 1
ATOM 2536 C CA . PRO B 1 9 ? -0.803 17.438 25.234 1 94 9 PRO B CA 1
ATOM 2537 C C . PRO B 1 9 ? -2.17 17.688 24.609 1 94 9 PRO B C 1
ATOM 2539 O O . PRO B 1 9 ? -2.385 17.375 23.438 1 94 9 PRO B O 1
ATOM 2542 N N . ARG B 1 10 ? -3.039 18.188 25.469 1 96.25 10 ARG B N 1
ATOM 2543 C CA . ARG B 1 10 ? -4.348 18.672 25.031 1 96.25 10 ARG B CA 1
ATOM 2544 C C . ARG B 1 10 ? -4.449 20.188 25.172 1 96.25 10 ARG B C 1
ATOM 2546 O O . ARG B 1 10 ? -4.137 20.75 26.219 1 96.25 10 ARG B O 1
ATOM 2553 N N . ILE B 1 11 ? -4.844 20.875 24.094 1 97.5 11 ILE B N 1
ATOM 2554 C CA . ILE B 1 11 ? -4.922 22.328 24.094 1 97.5 11 ILE B CA 1
ATOM 2555 C C . ILE B 1 11 ? -6.344 22.766 23.75 1 97.5 11 ILE B C 1
ATOM 2557 O O . ILE B 1 11 ? -6.918 22.297 22.75 1 97.5 11 ILE B O 1
ATOM 2561 N N . ASP B 1 12 ? -6.902 23.609 24.562 1 96 12 ASP B N 1
ATOM 2562 C CA . ASP B 1 12 ? -8.242 24.156 24.391 1 96 12 ASP B CA 1
ATOM 2563 C C . ASP B 1 12 ? -8.203 25.5 23.656 1 96 12 ASP B C 1
ATOM 2565 O O . ASP B 1 12 ? -7.586 26.453 24.125 1 96 12 ASP B O 1
ATOM 2569 N N . PHE B 1 13 ? -8.898 25.578 22.562 1 95.06 13 PHE B N 1
ATOM 2570 C CA . PHE B 1 13 ? -8.914 26.781 21.75 1 95.06 13 PHE B CA 1
ATOM 2571 C C . PHE B 1 13 ? -10.18 27.594 22 1 95.06 13 PHE B C 1
ATOM 2573 O O . PHE B 1 13 ? -10.562 28.422 21.172 1 95.06 13 PHE B O 1
ATOM 2580 N N . ALA B 1 14 ? -10.82 27.25 23.078 1 88.06 14 ALA B N 1
ATOM 2581 C CA . ALA B 1 14 ? -12.023 28 23.438 1 88.06 14 ALA B CA 1
ATOM 2582 C C . ALA B 1 14 ? -11.719 29.5 23.516 1 88.06 14 ALA B C 1
ATOM 2584 O O . ALA B 1 14 ? -10.742 29.906 24.141 1 88.06 14 ALA B O 1
ATOM 2585 N N . GLY B 1 15 ? -12.531 30.312 22.891 1 84.06 15 GLY B N 1
ATOM 2586 C CA . GLY B 1 15 ? -12.383 31.766 22.969 1 84.06 15 GLY B CA 1
ATOM 2587 C C . GLY B 1 15 ? -11.484 32.312 21.891 1 84.06 15 GLY B C 1
ATOM 2588 O O . GLY B 1 15 ? -11.352 33.531 21.766 1 84.06 15 GLY B O 1
ATOM 2589 N N . ILE B 1 16 ? -10.781 31.438 21.188 1 89.06 16 ILE B N 1
ATOM 2590 C CA . ILE B 1 16 ? -9.945 31.891 20.094 1 89.06 16 ILE B CA 1
ATOM 2591 C C . ILE B 1 16 ? -10.82 32.219 18.875 1 89.06 16 ILE B C 1
ATOM 2593 O O . ILE B 1 16 ? -11.648 31.391 18.469 1 89.06 16 ILE B O 1
ATOM 2597 N N . ASP B 1 17 ? -10.773 33.438 18.406 1 77.56 17 ASP B N 1
ATOM 2598 C CA . ASP B 1 17 ? -11.484 33.875 17.203 1 77.56 17 ASP B CA 1
ATOM 2599 C C . ASP B 1 17 ? -10.586 33.75 15.977 1 77.56 17 ASP B C 1
ATOM 2601 O O . ASP B 1 17 ? -9.625 34.5 15.836 1 77.56 17 ASP B O 1
ATOM 2605 N N . PRO B 1 18 ? -10.891 32.812 15.133 1 69.62 18 PRO B N 1
ATOM 2606 C CA . PRO B 1 18 ? -10.047 32.594 13.961 1 69.62 18 PRO B CA 1
ATOM 2607 C C . PRO B 1 18 ? -9.961 33.812 13.055 1 69.62 18 PRO B C 1
ATOM 2609 O O . PRO B 1 18 ? -8.969 34 12.344 1 69.62 18 PRO B O 1
ATOM 2612 N N . ALA B 1 19 ? -11.117 34.531 12.867 1 63.84 19 ALA B N 1
ATOM 2613 C CA . ALA B 1 19 ? -11.195 35.688 11.984 1 63.84 19 ALA B CA 1
ATOM 2614 C C . ALA B 1 19 ? -10.352 36.844 12.516 1 63.84 19 ALA B C 1
ATOM 2616 O O . ALA B 1 19 ? -9.836 37.656 11.742 1 63.84 19 ALA B O 1
ATOM 2617 N N . THR B 1 20 ? -10.516 37.031 13.812 1 57.62 20 THR B N 1
ATOM 2618 C CA . THR B 1 20 ? -9.844 38.188 14.359 1 57.62 20 THR B CA 1
ATOM 2619 C C . THR B 1 20 ? -8.406 37.844 14.758 1 57.62 20 THR B C 1
ATOM 2621 O O . THR B 1 20 ? -7.68 38.719 15.258 1 57.62 20 THR B O 1
ATOM 2624 N N . GLY B 1 21 ? -7.773 37.094 14 1 54.09 21 GLY B N 1
ATOM 2625 C CA . GLY B 1 21 ? -6.395 36.906 14.422 1 54.09 21 GLY B CA 1
ATOM 2626 C C . GLY B 1 21 ? -6.043 37.656 15.68 1 54.09 21 GLY B C 1
ATOM 2627 O O . GLY B 1 21 ? -6.73 38.625 16.047 1 54.09 21 GLY B O 1
ATOM 2628 N N . GLY B 1 22 ? -5.832 37.062 16.797 1 52.66 22 GLY B N 1
ATOM 2629 C CA . GLY B 1 22 ? -5.516 37.781 18.031 1 52.66 22 GLY B CA 1
ATOM 2630 C C . GLY B 1 22 ? -4.703 39.031 17.781 1 52.66 22 GLY B C 1
ATOM 2631 O O . GLY B 1 22 ? -3.822 39.062 16.922 1 52.66 22 GLY B O 1
ATOM 2632 N N . THR B 1 23 ? -5.34 40.094 17.75 1 52.94 23 THR B N 1
ATOM 2633 C CA . THR B 1 23 ? -4.332 41.125 17.938 1 52.94 23 THR B CA 1
ATOM 2634 C C . THR B 1 23 ? -3.266 40.656 18.938 1 52.94 23 THR B C 1
ATOM 2636 O O . THR B 1 23 ? -3.551 39.875 19.828 1 52.94 23 THR B O 1
ATOM 2639 N N . SER B 1 24 ? -2.086 40.312 18.375 1 52.72 24 SER B N 1
ATOM 2640 C CA . SER B 1 24 ? -0.954 39.906 19.188 1 52.72 24 SER B CA 1
ATOM 2641 C C . SER B 1 24 ? -1.155 40.25 20.656 1 52.72 24 SER B C 1
ATOM 2643 O O . SER B 1 24 ? -0.594 39.625 21.547 1 52.72 24 SER B O 1
ATOM 2645 N N . ASP B 1 25 ? -2.15 41.156 20.766 1 59.09 25 ASP B N 1
ATOM 2646 C CA . ASP B 1 25 ? -2.236 41.688 22.125 1 59.09 25 ASP B CA 1
ATOM 2647 C C . ASP B 1 25 ? -3.33 41 22.922 1 59.09 25 ASP B C 1
ATOM 2649 O O . ASP B 1 25 ? -3.512 41.281 24.109 1 59.09 25 ASP B O 1
ATOM 2653 N N . ASP B 1 26 ? -3.848 40 22.328 1 79.56 26 ASP B N 1
ATOM 2654 C CA . ASP B 1 26 ? -4.871 39.219 23.016 1 79.56 26 ASP B CA 1
ATOM 2655 C C . ASP B 1 26 ? -4.242 38.188 23.953 1 79.56 26 ASP B C 1
ATOM 2657 O O . ASP B 1 26 ? -3.494 37.312 23.5 1 79.56 26 ASP B O 1
ATOM 2661 N N . ALA B 1 27 ? -4.34 38.438 25.25 1 86.44 27 ALA B N 1
ATOM 2662 C CA . ALA B 1 27 ? -3.729 37.594 26.281 1 86.44 27 ALA B CA 1
ATOM 2663 C C . ALA B 1 27 ? -4.062 36.125 26.062 1 86.44 27 ALA B C 1
ATOM 2665 O O . ALA B 1 27 ? -3.215 35.25 26.266 1 86.44 27 ALA B O 1
ATOM 2666 N N . LYS B 1 28 ? -5.211 35.875 25.609 1 89.94 28 LYS B N 1
ATOM 2667 C CA . LYS B 1 28 ? -5.613 34.5 25.375 1 89.94 28 LYS B CA 1
ATOM 2668 C C . LYS B 1 28 ? -4.871 33.906 24.172 1 89.94 28 LYS B C 1
ATOM 2670 O O . LYS B 1 28 ? -4.422 32.781 24.219 1 89.94 28 LYS B O 1
ATOM 2675 N N . TRP B 1 29 ? -4.805 34.688 23.141 1 92.75 29 TRP B N 1
ATOM 2676 C CA . TRP B 1 29 ? -4.047 34.25 21.969 1 92.75 29 TRP B CA 1
ATOM 2677 C C . TRP B 1 29 ? -2.604 33.906 22.344 1 92.75 29 TRP B C 1
ATOM 2679 O O . TRP B 1 29 ? -2.078 32.875 21.969 1 92.75 29 TRP B O 1
ATOM 2689 N N . ALA B 1 30 ? -2.031 34.781 23.125 1 92.81 30 ALA B N 1
ATOM 2690 C CA . ALA B 1 30 ? -0.638 34.625 23.531 1 92.81 30 ALA B CA 1
ATOM 2691 C C . ALA B 1 30 ? -0.466 33.344 24.359 1 92.81 30 ALA B C 1
ATOM 2693 O O . ALA B 1 30 ? 0.515 32.625 24.188 1 92.81 30 ALA B O 1
ATOM 2694 N N . ALA B 1 31 ? -1.412 33.125 25.188 1 94.31 31 ALA B N 1
ATOM 2695 C CA . ALA B 1 31 ? -1.341 31.938 26.047 1 94.31 31 ALA B CA 1
ATOM 2696 C C . ALA B 1 31 ? -1.473 30.656 25.234 1 94.31 31 ALA B C 1
ATOM 2698 O O . ALA B 1 31 ? -0.706 29.703 25.438 1 94.31 31 ALA B O 1
ATOM 2699 N N . VAL B 1 32 ? -2.436 30.641 24.359 1 96.06 32 VAL B N 1
ATOM 2700 C CA . VAL B 1 32 ? -2.664 29.453 23.547 1 96.06 32 VAL B CA 1
ATOM 2701 C C . VAL B 1 32 ? -1.5 29.266 22.578 1 96.06 32 VAL B C 1
ATOM 2703 O O . VAL B 1 32 ? -1.05 28.141 22.344 1 96.06 32 VAL B O 1
ATOM 2706 N N . ARG B 1 33 ? -1.016 30.344 22.016 1 95.88 33 ARG B N 1
ATOM 2707 C CA . ARG B 1 33 ? 0.162 30.266 21.156 1 95.88 33 ARG B CA 1
ATOM 2708 C C . ARG B 1 33 ? 1.34 29.641 21.891 1 95.88 33 ARG B C 1
ATOM 2710 O O . ARG B 1 33 ? 2.049 28.797 21.344 1 95.88 33 ARG B O 1
ATOM 2717 N N . GLY B 1 34 ? 1.55 30.109 23.141 1 96.69 34 GLY B N 1
ATOM 2718 C CA . GLY B 1 34 ? 2.607 29.531 23.953 1 96.69 34 GLY B CA 1
ATOM 2719 C C . GLY B 1 34 ? 2.447 28.031 24.141 1 96.69 34 GLY B C 1
ATOM 2720 O O . GLY B 1 34 ? 3.414 27.281 24.031 1 96.69 34 GLY B O 1
ATOM 2721 N N . ALA B 1 35 ? 1.254 27.578 24.406 1 97.5 35 ALA B N 1
ATOM 2722 C CA . ALA B 1 35 ? 0.961 26.156 24.594 1 97.5 35 ALA B CA 1
ATOM 2723 C C . ALA B 1 35 ? 1.19 25.375 23.312 1 97.5 35 ALA B C 1
ATOM 2725 O O . ALA B 1 35 ? 1.728 24.266 23.344 1 97.5 35 ALA B O 1
ATOM 2726 N N . VAL B 1 36 ? 0.78 25.953 22.219 1 97.94 36 VAL B N 1
ATOM 2727 C CA . VAL B 1 36 ? 0.961 25.328 20.906 1 97.94 36 VAL B CA 1
ATOM 2728 C C . VAL B 1 36 ? 2.451 25.156 20.625 1 97.94 36 VAL B C 1
ATOM 2730 O O . VAL B 1 36 ? 2.891 24.062 20.25 1 97.94 36 VAL B O 1
ATOM 2733 N N . MET B 1 37 ? 3.215 26.188 20.859 1 97.75 37 MET B N 1
ATOM 2734 C CA . MET B 1 37 ? 4.652 26.141 20.609 1 97.75 37 MET B CA 1
ATOM 2735 C C . MET B 1 37 ? 5.316 25.094 21.5 1 97.75 37 MET B C 1
ATOM 2737 O O . MET B 1 37 ? 6.121 24.281 21.031 1 97.75 37 MET B O 1
ATOM 2741 N N . ASP B 1 38 ? 4.953 25.094 22.766 1 97.44 38 ASP B N 1
ATOM 2742 C CA . ASP B 1 38 ? 5.52 24.109 23.688 1 97.44 38 ASP B CA 1
ATOM 2743 C C . ASP B 1 38 ? 5.23 22.688 23.234 1 97.44 38 ASP B C 1
ATOM 2745 O O . ASP B 1 38 ? 6.129 21.844 23.203 1 97.44 38 ASP B O 1
ATOM 2749 N N . ALA B 1 39 ? 4.008 22.438 22.859 1 96.94 39 ALA B N 1
ATOM 2750 C CA . ALA B 1 39 ? 3.58 21.109 22.453 1 96.94 39 ALA B CA 1
ATOM 2751 C C . ALA B 1 39 ? 4.293 20.672 21.172 1 96.94 39 ALA B C 1
ATOM 2753 O O . ALA B 1 39 ? 4.789 19.547 21.094 1 96.94 39 ALA B O 1
ATOM 2754 N N . LEU B 1 40 ? 4.375 21.531 20.188 1 97.69 40 LEU B N 1
ATOM 2755 C CA . LEU B 1 40 ? 4.938 21.172 18.891 1 97.69 40 LEU B CA 1
ATOM 2756 C C . LEU B 1 40 ? 6.457 21.062 18.969 1 97.69 40 LEU B C 1
ATOM 2758 O O . LEU B 1 40 ? 7.062 20.25 18.266 1 97.69 40 LEU B O 1
ATOM 2762 N N . CYS B 1 41 ? 7.062 21.875 19.859 1 96.19 41 CYS B N 1
ATOM 2763 C CA . CYS B 1 41 ? 8.508 21.797 20.016 1 96.19 41 CYS B CA 1
ATOM 2764 C C . CYS B 1 41 ? 8.906 20.531 20.75 1 96.19 41 CYS B C 1
ATOM 2766 O O . CYS B 1 41 ? 9.922 19.906 20.438 1 96.19 41 CYS B O 1
ATOM 2768 N N . GLU B 1 42 ? 8.102 20.141 21.641 1 93.19 42 GLU B N 1
ATOM 2769 C CA . GLU B 1 42 ? 8.469 19 22.484 1 93.19 42 GLU B CA 1
ATOM 2770 C C . GLU B 1 42 ? 7.965 17.688 21.891 1 93.19 42 GLU B C 1
ATOM 2772 O O . GLU B 1 42 ? 8.68 16.688 21.906 1 93.19 42 GLU B O 1
ATOM 2777 N N . HIS B 1 43 ? 6.715 17.734 21.391 1 93.94 43 HIS B N 1
ATOM 2778 C CA . HIS B 1 43 ? 6.055 16.484 21.016 1 93.94 43 HIS B CA 1
ATOM 2779 C C . HIS B 1 43 ? 5.789 16.422 19.516 1 93.94 43 HIS B C 1
ATOM 2781 O O . HIS B 1 43 ? 5.566 15.336 18.969 1 93.94 43 HIS B O 1
ATOM 2787 N N . GLY B 1 44 ? 5.746 17.531 18.859 1 96.69 44 GLY B N 1
ATOM 2788 C CA . GLY B 1 44 ? 5.434 17.594 17.453 1 96.69 44 GLY B CA 1
ATOM 2789 C C . GLY B 1 44 ? 3.959 17.391 17.156 1 96.69 44 GLY B C 1
ATOM 2790 O O . GLY B 1 44 ? 3.549 17.375 15.992 1 96.69 44 GLY B O 1
ATOM 2791 N N . CYS B 1 45 ? 3.148 17.25 18.203 1 97 45 CYS B N 1
ATOM 2792 C CA . CYS B 1 45 ? 1.717 17.031 18.031 1 97 45 CYS B CA 1
ATOM 2793 C C . CYS B 1 45 ? 0.95 17.391 19.297 1 97 45 CYS B C 1
ATOM 2795 O O . CYS B 1 45 ? 1.55 17.594 20.359 1 97 45 CYS B O 1
ATOM 2797 N N . PHE B 1 46 ? -0.31 17.516 19.188 1 97.12 46 PHE B N 1
ATOM 2798 C CA . PHE B 1 46 ? -1.2 17.719 20.328 1 97.12 46 PHE B CA 1
ATOM 2799 C C . PHE B 1 46 ? -2.65 17.484 19.922 1 97.12 46 PHE B C 1
ATOM 2801 O O . PHE B 1 46 ? -2.982 17.484 18.734 1 97.12 46 PHE B O 1
ATOM 2808 N N . GLU B 1 47 ? -3.48 17.188 20.922 1 97 47 GLU B N 1
ATOM 2809 C CA . GLU B 1 47 ? -4.93 17.156 20.734 1 97 47 GLU B CA 1
ATOM 2810 C C . GLU B 1 47 ? -5.52 18.562 20.844 1 97 47 GLU B C 1
ATOM 2812 O O . GLU B 1 47 ? -5.25 19.281 21.812 1 97 47 GLU B O 1
ATOM 2817 N N . ALA B 1 48 ? -6.258 18.984 19.859 1 97.62 48 ALA B N 1
ATOM 2818 C CA . ALA B 1 48 ? -6.895 20.297 19.859 1 97.62 48 ALA B CA 1
ATOM 2819 C C . ALA B 1 48 ? -8.398 20.172 20.078 1 97.62 48 ALA B C 1
ATOM 2821 O O . ALA B 1 48 ? -9.062 19.344 19.453 1 97.62 48 ALA B O 1
ATOM 2822 N N . VAL B 1 49 ? -8.852 21 20.969 1 95.56 49 VAL B N 1
ATOM 2823 C CA . VAL B 1 49 ? -10.297 21.094 21.188 1 95.56 49 VAL B CA 1
ATOM 2824 C C . VAL B 1 49 ? -10.773 22.5 20.891 1 95.56 49 VAL B C 1
ATOM 2826 O O . VAL B 1 49 ? -10.281 23.484 21.453 1 95.56 49 VAL B O 1
ATOM 2829 N N . MET B 1 50 ? -11.609 22.578 19.922 1 92.38 50 MET B N 1
ATOM 2830 C CA . MET B 1 50 ? -12.273 23.844 19.594 1 92.38 50 MET B CA 1
ATOM 2831 C C . MET B 1 50 ? -13.781 23.641 19.484 1 92.38 50 MET B C 1
ATOM 2833 O O . MET B 1 50 ? -14.312 23.422 18.391 1 92.38 50 MET B O 1
ATOM 2837 N N . ASP B 1 51 ? -14.438 23.812 20.594 1 87.5 51 ASP B N 1
ATOM 2838 C CA . ASP B 1 51 ? -15.859 23.484 20.719 1 87.5 51 ASP B CA 1
ATOM 2839 C C . ASP B 1 51 ? -16.672 24.25 19.672 1 87.5 51 ASP B C 1
ATOM 2841 O O . ASP B 1 51 ? -16.5 25.453 19.484 1 87.5 51 ASP B O 1
ATOM 2845 N N . GLY B 1 52 ? -17.484 23.547 18.984 1 87.62 52 GLY B N 1
ATOM 2846 C CA . GLY B 1 52 ? -18.422 24.141 18.047 1 87.62 52 GLY B CA 1
ATOM 2847 C C . GLY B 1 52 ? -17.859 24.328 16.656 1 87.62 52 GLY B C 1
ATOM 2848 O O . GLY B 1 52 ? -18.578 24.75 15.742 1 87.62 52 GLY B O 1
ATOM 2849 N N . LEU B 1 53 ? -16.609 24.047 16.547 1 92.12 53 LEU B N 1
ATOM 2850 C CA . LEU B 1 53 ? -16.016 24.25 15.219 1 92.12 53 LEU B CA 1
ATOM 2851 C C . LEU B 1 53 ? -16.734 23.391 14.18 1 92.12 53 LEU B C 1
ATOM 2853 O O . LEU B 1 53 ? -17.094 23.875 13.109 1 92.12 53 LEU B O 1
ATOM 2857 N N . ILE B 1 54 ? -16.859 22.141 14.508 1 94 54 ILE B N 1
ATOM 2858 C CA . ILE B 1 54 ? -17.656 21.219 13.68 1 94 54 ILE B CA 1
ATOM 2859 C C . ILE B 1 54 ? -18.906 20.812 14.438 1 94 54 ILE B C 1
ATOM 2861 O O . ILE B 1 54 ? -18.828 20.281 15.547 1 94 54 ILE B O 1
ATOM 2865 N N . THR B 1 55 ? -20.078 21.078 13.859 1 95 55 THR B N 1
ATOM 2866 C CA . THR B 1 55 ? -21.312 20.688 14.523 1 95 55 THR B CA 1
ATOM 2867 C C . THR B 1 55 ? -21.438 19.156 14.562 1 95 55 THR B C 1
ATOM 2869 O O . THR B 1 55 ? -20.875 18.469 13.719 1 95 55 THR B O 1
ATOM 2872 N N . PRO B 1 56 ? -22.172 18.688 15.57 1 93.69 56 PRO B N 1
ATOM 2873 C CA . PRO B 1 56 ? -22.391 17.25 15.625 1 93.69 56 PRO B CA 1
ATOM 2874 C C . PRO B 1 56 ? -23.016 16.703 14.344 1 93.69 56 PRO B C 1
ATOM 2876 O O . PRO B 1 56 ? -22.688 15.586 13.922 1 93.69 56 PRO B O 1
ATOM 2879 N N . GLU B 1 57 ? -23.812 17.484 13.75 1 95.81 57 GLU B N 1
ATOM 2880 C CA . GLU B 1 57 ? -24.484 17.062 12.523 1 95.81 57 GLU B CA 1
ATOM 2881 C C . GLU B 1 57 ? -23.484 16.922 11.383 1 95.81 57 GLU B C 1
ATOM 2883 O O . GLU B 1 57 ? -23.531 15.938 10.633 1 95.81 57 GLU B O 1
ATOM 2888 N N . LEU B 1 58 ? -22.609 17.891 11.273 1 97 58 LEU B N 1
ATOM 2889 C CA . LEU B 1 58 ? -21.594 17.828 10.219 1 97 58 LEU B CA 1
ATOM 2890 C C . LEU B 1 58 ? -20.609 16.703 10.469 1 97 58 LEU B C 1
ATOM 2892 O O . LEU B 1 58 ? -20.203 16 9.531 1 97 58 LEU B O 1
ATOM 2896 N N . SER B 1 59 ? -20.297 16.531 11.742 1 95.19 59 SER B N 1
ATOM 2897 C CA . SER B 1 59 ? -19.406 15.422 12.102 1 95.19 59 SER B CA 1
ATOM 2898 C C . SER B 1 59 ? -20.016 14.078 11.719 1 95.19 59 SER B C 1
ATOM 2900 O O . SER B 1 59 ? -19.344 13.227 11.141 1 95.19 59 SER B O 1
ATOM 2902 N N . ALA B 1 60 ? -21.25 13.922 12.008 1 95 60 ALA B N 1
ATOM 2903 C CA . ALA B 1 60 ? -21.969 12.688 11.672 1 95 60 ALA B CA 1
ATOM 2904 C C . ALA B 1 60 ? -22.078 12.508 10.156 1 95 60 ALA B C 1
ATOM 2906 O O . ALA B 1 60 ? -21.922 11.398 9.648 1 95 60 ALA B O 1
ATOM 2907 N N . ALA B 1 61 ? -22.297 13.586 9.469 1 97.12 61 ALA B N 1
ATOM 2908 C CA . ALA B 1 61 ? -22.438 13.539 8.016 1 97.12 61 ALA B CA 1
ATOM 2909 C C . ALA B 1 61 ? -21.141 13.117 7.352 1 97.12 61 ALA B C 1
ATOM 2911 O O . ALA B 1 61 ? -21.141 12.508 6.281 1 97.12 61 ALA B O 1
ATOM 2912 N N . VAL B 1 62 ? -20.031 13.406 7.973 1 97.31 62 VAL B N 1
ATOM 2913 C CA . VAL B 1 62 ? -18.734 13.156 7.355 1 97.31 62 VAL B CA 1
ATOM 2914 C C . VAL B 1 62 ? -18.172 11.82 7.844 1 97.31 62 VAL B C 1
ATOM 2916 O O . VAL B 1 62 ? -17.844 10.953 7.039 1 97.31 62 VAL B O 1
ATOM 2919 N N . LEU B 1 63 ? -18.203 11.609 9.18 1 95.75 63 LEU B N 1
ATOM 2920 C CA . LEU B 1 63 ? -17.453 10.492 9.75 1 95.75 63 LEU B CA 1
ATOM 2921 C C . LEU B 1 63 ? -18.391 9.5 10.43 1 95.75 63 LEU B C 1
ATOM 2923 O O . LEU B 1 63 ? -17.953 8.445 10.898 1 95.75 63 LEU B O 1
ATOM 2927 N N . GLY B 1 64 ? -19.641 9.828 10.531 1 94 64 GLY B N 1
ATOM 2928 C CA . GLY B 1 64 ? -20.594 8.914 11.141 1 94 64 GLY B CA 1
ATOM 2929 C C . GLY B 1 64 ? -20.906 7.715 10.266 1 94 64 GLY B C 1
ATOM 2930 O O . GLY B 1 64 ? -20.453 7.637 9.125 1 94 64 GLY B O 1
ATOM 2931 N N . ALA B 1 65 ? -21.656 6.789 10.867 1 92.94 65 ALA B N 1
ATOM 2932 C CA . ALA B 1 65 ? -22.125 5.629 10.109 1 92.94 65 ALA B CA 1
ATOM 2933 C C . ALA B 1 65 ? -22.922 6.059 8.883 1 92.94 65 ALA B C 1
ATOM 2935 O O . ALA B 1 65 ? -23.875 6.832 9 1 92.94 65 ALA B O 1
ATOM 2936 N N . GLY B 1 66 ? -22.469 5.578 7.734 1 93.5 66 GLY B N 1
ATOM 2937 C CA . GLY B 1 66 ? -23.141 5.941 6.504 1 93.5 66 GLY B CA 1
ATOM 2938 C C . GLY B 1 66 ? -22.781 7.328 6.008 1 93.5 66 GLY B C 1
ATOM 2939 O O . GLY B 1 66 ? -23.328 7.801 5.012 1 93.5 66 GLY B O 1
ATOM 2940 N N . GLY B 1 67 ? -21.875 7.984 6.668 1 96.69 67 GLY B N 1
ATOM 2941 C CA . GLY B 1 67 ? -21.453 9.32 6.289 1 96.69 67 GLY B CA 1
ATOM 2942 C C . GLY B 1 67 ? -20.641 9.352 5.004 1 96.69 67 GLY B C 1
ATOM 2943 O O . GLY B 1 67 ? -20.562 8.344 4.301 1 96.69 67 GLY B O 1
ATOM 2944 N N . ALA B 1 68 ? -20.109 10.531 4.707 1 98.19 68 ALA B N 1
ATOM 2945 C CA . ALA B 1 68 ? -19.438 10.797 3.441 1 98.19 68 ALA B CA 1
ATOM 2946 C C . ALA B 1 68 ? -18.219 9.906 3.273 1 98.19 68 ALA B C 1
ATOM 2948 O O . ALA B 1 68 ? -17.984 9.344 2.199 1 98.19 68 ALA B O 1
ATOM 2949 N N . VAL B 1 69 ? -17.438 9.742 4.312 1 97.94 69 VAL B N 1
ATOM 2950 C CA . VAL B 1 69 ? -16.188 8.969 4.234 1 97.94 69 VAL B CA 1
ATOM 2951 C C . VAL B 1 69 ? -16.516 7.504 3.973 1 97.94 69 VAL B C 1
ATOM 2953 O O . VAL B 1 69 ? -15.945 6.891 3.062 1 97.94 69 VAL B O 1
ATOM 2956 N N . GLU B 1 70 ? -17.453 6.984 4.723 1 96.06 70 GLU B N 1
ATOM 2957 C CA . GLU B 1 70 ? -17.844 5.59 4.535 1 96.06 70 GLU B CA 1
ATOM 2958 C C . GLU B 1 70 ? -18.469 5.371 3.158 1 96.06 70 GLU B C 1
ATOM 2960 O O . GLU B 1 70 ? -18.188 4.367 2.5 1 96.06 70 GLU B O 1
ATOM 2965 N N . SER B 1 71 ? -19.297 6.281 2.738 1 96.56 71 SER B N 1
ATOM 2966 C CA . SER B 1 71 ? -19.938 6.184 1.428 1 96.56 71 SER B CA 1
ATOM 2967 C C . SER B 1 71 ? -18.891 6.121 0.315 1 96.56 71 SER B C 1
ATOM 2969 O O . SER B 1 71 ? -19.016 5.332 -0.623 1 96.56 71 SER B O 1
ATOM 2971 N N . LEU B 1 72 ? -17.906 6.945 0.381 1 98.12 72 LEU B N 1
ATOM 2972 C CA . LEU B 1 72 ? -16.844 6.984 -0.612 1 98.12 72 LEU B CA 1
ATOM 2973 C C . LEU B 1 72 ? -16.047 5.684 -0.612 1 98.12 72 LEU B C 1
ATOM 2975 O O . LEU B 1 72 ? -15.836 5.082 -1.666 1 98.12 72 LEU B O 1
ATOM 2979 N N . LEU B 1 73 ? -15.688 5.246 0.586 1 97.19 73 LEU B N 1
ATOM 2980 C CA . LEU B 1 73 ? -14.773 4.113 0.723 1 97.19 73 LEU B CA 1
ATOM 2981 C C . LEU B 1 73 ? -15.508 2.795 0.503 1 97.19 73 LEU B C 1
ATOM 2983 O O . LEU B 1 73 ? -14.875 1.751 0.318 1 97.19 73 LEU B O 1
ATOM 2987 N N . SER B 1 74 ? -16.812 2.855 0.391 1 94.81 74 SER B N 1
ATOM 2988 C CA . SER B 1 74 ? -17.625 1.68 0.094 1 94.81 74 SER B CA 1
ATOM 2989 C C . SER B 1 74 ? -17.766 1.479 -1.41 1 94.81 74 SER B C 1
ATOM 2991 O O . SER B 1 74 ? -18.312 0.462 -1.854 1 94.81 74 SER B O 1
ATOM 2993 N N . LEU B 1 75 ? -17.328 2.418 -2.223 1 96 75 LEU B N 1
ATOM 2994 C CA . LEU B 1 75 ? -17.391 2.266 -3.672 1 96 75 LEU B CA 1
ATOM 2995 C C . LEU B 1 75 ? -16.516 1.104 -4.137 1 96 75 LEU B C 1
ATOM 2997 O O . LEU B 1 75 ? -15.578 0.716 -3.441 1 96 75 LEU B O 1
ATOM 3001 N N . PRO B 1 76 ? -16.875 0.514 -5.336 1 93.44 76 PRO B N 1
ATOM 3002 C CA . PRO B 1 76 ? -16 -0.528 -5.887 1 93.44 76 PRO B CA 1
ATOM 3003 C C . PRO B 1 76 ? -14.594 -0.015 -6.211 1 93.44 76 PRO B C 1
ATOM 3005 O O . PRO B 1 76 ? -14.422 1.17 -6.504 1 93.44 76 PRO B O 1
ATOM 3008 N N . VAL B 1 77 ? -13.664 -0.914 -6.203 1 93.12 77 VAL B N 1
ATOM 3009 C CA . VAL B 1 77 ? -12.273 -0.587 -6.496 1 93.12 77 VAL B CA 1
ATOM 3010 C C . VAL B 1 77 ? -12.18 0.119 -7.848 1 93.12 77 VAL B C 1
ATOM 3012 O O . VAL B 1 77 ? -11.406 1.068 -8.008 1 93.12 77 VAL B O 1
ATOM 3015 N N . SER B 1 78 ? -12.992 -0.298 -8.805 1 93.88 78 SER B N 1
ATOM 3016 C CA . SER B 1 78 ? -12.961 0.281 -10.141 1 93.88 78 SER B CA 1
ATOM 3017 C C . SER B 1 78 ? -13.289 1.771 -10.109 1 93.88 78 SER B C 1
ATOM 3019 O O . SER B 1 78 ? -12.711 2.557 -10.859 1 93.88 78 SER B O 1
ATOM 3021 N N . ALA B 1 79 ? -14.141 2.156 -9.234 1 96.06 79 ALA B N 1
ATOM 3022 C CA . ALA B 1 79 ? -14.484 3.568 -9.086 1 96.06 79 ALA B CA 1
ATOM 3023 C C . ALA B 1 79 ? -13.383 4.324 -8.352 1 96.06 79 ALA B C 1
ATOM 3025 O O . ALA B 1 79 ? -12.93 5.371 -8.82 1 96.06 79 ALA B O 1
ATOM 3026 N N . LYS B 1 80 ? -12.93 3.787 -7.285 1 96.69 80 LYS B N 1
ATOM 3027 C CA . LYS B 1 80 ? -11.922 4.453 -6.465 1 96.69 80 LYS B CA 1
ATOM 3028 C C . LYS B 1 80 ? -10.617 4.629 -7.23 1 96.69 80 LYS B C 1
ATOM 3030 O O . LYS B 1 80 ? -9.93 5.645 -7.078 1 96.69 80 LYS B O 1
ATOM 3035 N N . ALA B 1 81 ? -10.344 3.721 -8.125 1 94.81 81 ALA B N 1
ATOM 3036 C CA . ALA B 1 81 ? -9.109 3.715 -8.906 1 94.81 81 ALA B CA 1
ATOM 3037 C C . ALA B 1 81 ? -9.078 4.883 -9.883 1 94.81 81 ALA B C 1
ATOM 3039 O O . ALA B 1 81 ? -8.023 5.199 -10.453 1 94.81 81 ALA B O 1
ATOM 3040 N N . ARG B 1 82 ? -10.195 5.555 -10.07 1 96.12 82 ARG B N 1
ATOM 3041 C CA . ARG B 1 82 ? -10.242 6.711 -10.961 1 96.12 82 ARG B CA 1
ATOM 3042 C C . ARG B 1 82 ? -9.508 7.902 -10.344 1 96.12 82 ARG B C 1
ATOM 3044 O O . ARG B 1 82 ? -9.172 8.859 -11.047 1 96.12 82 ARG B O 1
ATOM 3051 N N . ASN B 1 83 ? -9.352 7.902 -9.047 1 97.19 83 ASN B N 1
ATOM 3052 C CA . ASN B 1 83 ? -8.578 8.945 -8.383 1 97.19 83 ASN B CA 1
ATOM 3053 C C . ASN B 1 83 ? -7.082 8.75 -8.586 1 97.19 83 ASN B C 1
ATOM 3055 O O . ASN B 1 83 ? -6.359 8.422 -7.645 1 97.19 83 ASN B O 1
ATOM 3059 N N . THR B 1 84 ? -6.605 9.078 -9.805 1 94 84 THR B N 1
ATOM 3060 C CA . THR B 1 84 ? -5.207 8.891 -10.172 1 94 84 THR B CA 1
ATOM 3061 C C . THR B 1 84 ? -4.43 10.195 -10.016 1 94 84 THR B C 1
ATOM 3063 O O . THR B 1 84 ? -5.02 11.281 -10.031 1 94 84 THR B O 1
ATOM 3066 N N . SER B 1 85 ? -3.146 9.992 -9.773 1 94.69 85 SER B N 1
ATOM 3067 C CA . SER B 1 85 ? -2.246 11.133 -9.75 1 94.69 85 SER B CA 1
ATOM 3068 C C . SER B 1 85 ? -0.838 10.742 -10.188 1 94.69 85 SER B C 1
ATOM 3070 O O . SER B 1 85 ? -0.358 9.656 -9.852 1 94.69 85 SER B O 1
ATOM 3072 N N . GLU B 1 86 ? -0.21 11.633 -10.844 1 92.12 86 GLU B N 1
ATOM 3073 C CA . GLU B 1 86 ? 1.188 11.43 -11.219 1 92.12 86 GLU B CA 1
ATOM 3074 C C . GLU B 1 86 ? 2.125 11.859 -10.094 1 92.12 86 GLU B C 1
ATOM 3076 O O . GLU B 1 86 ? 3.338 11.664 -10.18 1 92.12 86 GLU B O 1
ATOM 3081 N N . LYS B 1 87 ? 1.578 12.453 -9.117 1 93.44 87 LYS B N 1
ATOM 3082 C CA . LYS B 1 87 ? 2.354 12.859 -7.945 1 93.44 87 LYS B CA 1
ATOM 3083 C C . LYS B 1 87 ? 2.178 11.867 -6.801 1 93.44 87 LYS B C 1
ATOM 3085 O O . LYS B 1 87 ? 1.087 11.328 -6.598 1 93.44 87 LYS B O 1
ATOM 3090 N N . PRO B 1 88 ? 3.256 11.703 -6.047 1 93.75 88 PRO B N 1
ATOM 3091 C CA . PRO B 1 88 ? 3.189 10.711 -4.973 1 93.75 88 PRO B CA 1
ATOM 3092 C C . PRO B 1 88 ? 2.113 11.031 -3.938 1 93.75 88 PRO B C 1
ATOM 3094 O O . PRO B 1 88 ? 2.012 12.172 -3.48 1 93.75 88 PRO B O 1
ATOM 3097 N N . TYR B 1 89 ? 1.301 10.008 -3.637 1 93.94 89 TYR B N 1
ATOM 3098 C CA . TYR B 1 89 ? 0.384 10 -2.502 1 93.94 89 TYR B CA 1
ATOM 3099 C C . TYR B 1 89 ? -0.701 11.055 -2.666 1 93.94 89 TYR B C 1
ATOM 3101 O O . TYR B 1 89 ? -1.146 11.656 -1.686 1 93.94 89 TYR B O 1
ATOM 3109 N N . ARG B 1 90 ? -1.104 11.422 -3.871 1 95.25 90 ARG B N 1
ATOM 3110 C CA . ARG B 1 90 ? -2.16 12.406 -4.113 1 95.25 90 ARG B CA 1
ATOM 3111 C C . ARG B 1 90 ? -3.402 11.734 -4.695 1 95.25 90 ARG B C 1
ATOM 3113 O O . ARG B 1 90 ? -4.465 12.352 -4.77 1 95.25 90 ARG B O 1
ATOM 3120 N N . GLY B 1 91 ? -3.291 10.492 -5.066 1 94.81 91 GLY B N 1
ATOM 3121 C CA . GLY B 1 91 ? -4.418 9.734 -5.59 1 94.81 91 GLY B CA 1
ATOM 3122 C C . GLY B 1 91 ? -4.797 8.555 -4.719 1 94.81 91 GLY B C 1
ATOM 3123 O O . GLY B 1 91 ? -4.594 8.578 -3.502 1 94.81 91 GLY B O 1
ATOM 3124 N N . TYR B 1 92 ? -5.512 7.586 -5.348 1 96.5 92 TYR B N 1
ATOM 3125 C CA . TYR B 1 92 ? -5.992 6.387 -4.668 1 96.5 92 TYR B CA 1
ATOM 3126 C C . TYR B 1 92 ? -4.832 5.484 -4.27 1 96.5 92 TYR B C 1
ATOM 3128 O O . TYR B 1 92 ? -3.916 5.254 -5.059 1 96.5 92 TYR B O 1
ATOM 3136 N N . VAL B 1 93 ? -4.797 5.105 -3.049 1 95.44 93 VAL B N 1
ATOM 3137 C CA . VAL B 1 93 ? -3.893 4.082 -2.529 1 95.44 93 VAL B CA 1
ATOM 3138 C C . VAL B 1 93 ? -4.699 2.934 -1.934 1 95.44 93 VAL B C 1
ATOM 3140 O O . VAL B 1 93 ? -5.48 3.133 -0.999 1 95.44 93 VAL B O 1
ATOM 3143 N N . GLY B 1 94 ? -4.52 1.752 -2.465 1 94.38 94 GLY B N 1
ATOM 3144 C CA . GLY B 1 94 ? -5.246 0.587 -1.987 1 94.38 94 GLY B CA 1
ATOM 3145 C C . GLY B 1 94 ? -4.898 -0.684 -2.74 1 94.38 94 GLY B C 1
ATOM 3146 O O . GLY B 1 94 ? -3.91 -0.725 -3.477 1 94.38 94 GLY B O 1
ATOM 3147 N N . SER B 1 95 ? -5.676 -1.741 -2.447 1 93.19 95 SER B N 1
ATOM 3148 C CA . SER B 1 95 ? -5.473 -3.045 -3.07 1 93.19 95 SER B CA 1
ATOM 3149 C C . SER B 1 95 ? -4.059 -3.561 -2.826 1 93.19 95 SER B C 1
ATOM 3151 O O . SER B 1 95 ? -3.391 -4.016 -3.758 1 93.19 95 SER B O 1
ATOM 3153 N N . ILE B 1 96 ? -3.557 -3.355 -1.612 1 93.88 96 ILE B N 1
ATOM 3154 C CA . ILE B 1 96 ? -2.238 -3.826 -1.197 1 93.88 96 ILE B CA 1
ATOM 3155 C C . ILE B 1 96 ? -2.375 -5.156 -0.46 1 93.88 96 ILE B C 1
ATOM 3157 O O . ILE B 1 96 ? -3.008 -5.227 0.596 1 93.88 96 ILE B O 1
ATOM 3161 N N . PRO B 1 97 ? -1.783 -6.211 -0.991 1 93.88 97 PRO B N 1
ATOM 3162 C CA . PRO B 1 97 ? -1.938 -7.512 -0.34 1 93.88 97 PRO B CA 1
ATOM 3163 C C . PRO B 1 97 ? -1.569 -7.48 1.142 1 93.88 97 PRO B C 1
ATOM 3165 O O . PRO B 1 97 ? -0.468 -7.055 1.498 1 93.88 97 PRO B O 1
ATOM 3168 N N . GLY B 1 98 ? -2.564 -7.824 1.938 1 92.81 98 GLY B N 1
ATOM 3169 C CA . GLY B 1 98 ? -2.318 -8.016 3.359 1 92.81 98 GLY B CA 1
ATOM 3170 C C . GLY B 1 98 ? -2.357 -6.727 4.152 1 92.81 98 GLY B C 1
ATOM 3171 O O . GLY B 1 98 ? -2.262 -6.742 5.383 1 92.81 98 GLY B O 1
ATOM 3172 N N . LEU B 1 99 ? -2.416 -5.562 3.518 1 93.69 99 LEU B N 1
ATOM 3173 C CA . LEU B 1 99 ? -2.482 -4.293 4.23 1 93.69 99 LEU B CA 1
ATOM 3174 C C . LEU B 1 99 ? -3.914 -3.771 4.285 1 93.69 99 LEU B C 1
ATOM 3176 O O . LEU B 1 99 ? -4.492 -3.424 3.252 1 93.69 99 LEU B O 1
ATOM 3180 N N . PRO B 1 100 ? -4.469 -3.693 5.484 1 93 100 PRO B N 1
ATOM 3181 C CA . PRO B 1 100 ? -5.867 -3.287 5.613 1 93 100 PRO B CA 1
ATOM 3182 C C . PRO B 1 100 ? -6.055 -1.773 5.555 1 93 100 PRO B C 1
ATOM 3184 O O . PRO B 1 100 ? -6.668 -1.188 6.453 1 93 100 PRO B O 1
ATOM 3187 N N . TYR B 1 101 ? -5.578 -1.172 4.484 1 95.56 101 TYR B N 1
ATOM 3188 C CA . TYR B 1 101 ? -5.551 0.279 4.328 1 95.56 101 TYR B CA 1
ATOM 3189 C C . TYR B 1 101 ? -5.977 0.684 2.924 1 95.56 101 TYR B C 1
ATOM 3191 O O . TYR B 1 101 ? -5.551 0.074 1.939 1 95.56 101 TYR B O 1
ATOM 3199 N N . GLU B 1 102 ? -6.777 1.678 2.807 1 96.12 102 GLU B N 1
ATOM 3200 C CA . GLU B 1 102 ? -7.027 2.375 1.548 1 96.12 102 GLU B CA 1
ATOM 3201 C C . GLU B 1 102 ? -7.34 3.848 1.786 1 96.12 102 GLU B C 1
ATOM 3203 O O . GLU B 1 102 ? -7.793 4.227 2.871 1 96.12 102 GLU B O 1
ATOM 3208 N N . SER B 1 103 ? -7.027 4.652 0.828 1 97.44 103 SER B N 1
ATOM 3209 C CA . SER B 1 103 ? -7.277 6.078 0.996 1 97.44 103 SER B CA 1
ATOM 3210 C C . SER B 1 103 ? -7.395 6.781 -0.353 1 97.44 103 SER B C 1
ATOM 3212 O O . SER B 1 103 ? -6.887 6.285 -1.362 1 97.44 103 SER B O 1
ATOM 3214 N N . LEU B 1 104 ? -8.109 7.832 -0.38 1 98.19 104 LEU B N 1
ATOM 3215 C CA . LEU B 1 104 ? -8.25 8.773 -1.489 1 98.19 104 LEU B CA 1
ATOM 3216 C C . LEU B 1 104 ? -7.973 10.203 -1.03 1 98.19 104 LEU B C 1
ATOM 3218 O O . LEU B 1 104 ? -8.047 10.5 0.163 1 98.19 104 LEU B O 1
ATOM 3222 N N . ALA B 1 105 ? -7.664 11 -2.014 1 98.5 105 ALA B N 1
ATOM 3223 C CA . ALA B 1 105 ? -7.387 12.391 -1.644 1 98.5 105 ALA B CA 1
ATOM 3224 C C . ALA B 1 105 ? -8.195 13.359 -2.5 1 98.5 105 ALA B C 1
ATOM 3226 O O . ALA B 1 105 ? -8.352 13.148 -3.707 1 98.5 105 ALA B O 1
ATOM 3227 N N . ILE B 1 106 ? -8.742 14.328 -1.893 1 98.62 106 ILE B N 1
ATOM 3228 C CA . ILE B 1 106 ? -9.305 15.5 -2.547 1 98.62 106 ILE B CA 1
ATOM 3229 C C . ILE B 1 106 ? -8.273 16.625 -2.566 1 98.62 106 ILE B C 1
ATOM 3231 O O . ILE B 1 106 ? -7.926 17.172 -1.518 1 98.62 106 ILE B O 1
ATOM 3235 N N . VAL B 1 107 ? -7.797 16.969 -3.766 1 98.12 107 VAL B N 1
ATOM 3236 C CA . VAL B 1 107 ? -6.871 18.094 -3.922 1 98.12 107 VAL B CA 1
ATOM 3237 C C . VAL B 1 107 ? -7.648 19.406 -3.953 1 98.12 107 VAL B C 1
ATOM 3239 O O . VAL B 1 107 ? -8.664 19.516 -4.645 1 98.12 107 VAL B O 1
ATOM 3242 N N . ASP B 1 108 ? -7.27 20.375 -3.18 1 98.06 108 ASP B N 1
ATOM 3243 C CA . ASP B 1 108 ? -7.891 21.688 -3.057 1 98.06 108 ASP B CA 1
ATOM 3244 C C . ASP B 1 108 ? -9.32 21.578 -2.541 1 98.06 108 ASP B C 1
ATOM 3246 O O . ASP B 1 108 ? -10.258 22.078 -3.176 1 98.06 108 ASP B O 1
ATOM 3250 N N . PRO B 1 109 ? -9.492 21.016 -1.367 1 98.69 109 PRO B N 1
ATOM 3251 C CA . PRO B 1 109 ? -10.828 20.766 -0.825 1 98.69 109 PRO B CA 1
ATOM 3252 C C . PRO B 1 109 ? -11.547 22.047 -0.428 1 98.69 109 PRO B C 1
ATOM 3254 O O . PRO B 1 109 ? -12.75 22.031 -0.146 1 98.69 109 PRO B O 1
ATOM 3257 N N . LEU B 1 110 ? -10.875 23.156 -0.397 1 98.5 110 LEU B N 1
ATOM 3258 C CA . LEU B 1 110 ? -11.492 24.422 -0.044 1 98.5 110 LEU B CA 1
ATOM 3259 C C . LEU B 1 110 ? -12.18 25.047 -1.255 1 98.5 110 LEU B C 1
ATOM 3261 O O . LEU B 1 110 ? -12.93 26.016 -1.117 1 98.5 110 LEU B O 1
ATOM 3265 N N . SER B 1 111 ? -11.922 24.5 -2.4 1 98.44 111 SER B N 1
ATOM 3266 C CA . SER B 1 111 ? -12.641 24.891 -3.611 1 98.44 111 SER B CA 1
ATOM 3267 C C . SER B 1 111 ? -13.867 24.016 -3.828 1 98.44 111 SER B C 1
ATOM 3269 O O . SER B 1 111 ? -13.742 22.797 -4.055 1 98.44 111 SER B O 1
ATOM 3271 N N . VAL B 1 112 ? -15 24.609 -3.84 1 97.75 112 VAL B N 1
ATOM 3272 C CA . VAL B 1 112 ? -16.234 23.875 -4.035 1 97.75 112 VAL B CA 1
ATOM 3273 C C . VAL B 1 112 ? -16.203 23.156 -5.383 1 97.75 112 VAL B C 1
ATOM 3275 O O . VAL B 1 112 ? -16.688 22.031 -5.508 1 97.75 112 VAL B O 1
ATOM 3278 N N . ASP B 1 113 ? -15.602 23.797 -6.371 1 98.12 113 ASP B N 1
ATOM 3279 C CA . ASP B 1 113 ? -15.5 23.203 -7.703 1 98.12 113 ASP B CA 1
ATOM 3280 C C . ASP B 1 113 ? -14.609 21.969 -7.691 1 98.12 113 ASP B C 1
ATOM 3282 O O . ASP B 1 113 ? -14.906 20.969 -8.375 1 98.12 113 ASP B O 1
ATOM 3286 N N . ALA B 1 114 ? -13.539 22.016 -6.934 1 98.31 114 ALA B N 1
ATOM 3287 C CA . ALA B 1 114 ? -12.633 20.875 -6.836 1 98.31 114 ALA B CA 1
ATOM 3288 C C . ALA B 1 114 ? -13.32 19.688 -6.152 1 98.31 114 ALA B C 1
ATOM 3290 O O . ALA B 1 114 ? -13.172 18.547 -6.582 1 98.31 114 ALA B O 1
ATOM 3291 N N . VAL B 1 115 ? -14.102 19.984 -5.102 1 98.62 115 VAL B N 1
ATOM 3292 C CA . VAL B 1 115 ? -14.82 18.922 -4.391 1 98.62 115 VAL B CA 1
ATOM 3293 C C . VAL B 1 115 ? -15.891 18.328 -5.297 1 98.62 115 VAL B C 1
ATOM 3295 O O . VAL B 1 115 ? -16.078 17.109 -5.324 1 98.62 115 VAL B O 1
ATOM 3298 N N . ARG B 1 116 ? -16.562 19.172 -6.035 1 97.94 116 ARG B N 1
ATOM 3299 C CA . ARG B 1 116 ? -17.578 18.703 -6.98 1 97.94 116 ARG B CA 1
ATOM 3300 C C . ARG B 1 116 ? -16.953 17.844 -8.07 1 97.94 116 ARG B C 1
ATOM 3302 O O . ARG B 1 116 ? -17.516 16.797 -8.438 1 97.94 116 ARG B O 1
ATOM 3309 N N . ALA B 1 117 ? -15.828 18.281 -8.609 1 97.94 117 ALA B N 1
ATOM 3310 C CA . ALA B 1 117 ? -15.125 17.5 -9.625 1 97.94 117 ALA B CA 1
ATOM 3311 C C . ALA B 1 117 ? -14.758 16.109 -9.094 1 97.94 117 ALA B C 1
ATOM 3313 O O . ALA B 1 117 ? -14.875 15.117 -9.805 1 97.94 117 ALA B O 1
ATOM 3314 N N . PHE B 1 118 ? -14.305 16.047 -7.887 1 98.38 118 PHE B N 1
ATOM 3315 C CA . PHE B 1 118 ? -13.977 14.766 -7.25 1 98.38 118 PHE B CA 1
ATOM 3316 C C . PHE B 1 118 ? -15.219 13.891 -7.125 1 98.38 118 PHE B C 1
ATOM 3318 O O . PHE B 1 118 ? -15.18 12.703 -7.453 1 98.38 118 PHE B O 1
ATOM 3325 N N . ALA B 1 119 ? -16.297 14.5 -6.605 1 98.25 119 ALA B N 1
ATOM 3326 C CA . ALA B 1 119 ? -17.547 13.758 -6.457 1 98.25 119 ALA B CA 1
ATOM 3327 C C . ALA B 1 119 ? -18.031 13.227 -7.801 1 98.25 119 ALA B C 1
ATOM 3329 O O . ALA B 1 119 ? -18.5 12.086 -7.891 1 98.25 119 ALA B O 1
ATOM 3330 N N . ASP B 1 120 ? -17.922 14.016 -8.859 1 98 120 ASP B N 1
ATOM 3331 C CA . ASP B 1 120 ? -18.328 13.602 -10.195 1 98 120 ASP B CA 1
ATOM 3332 C C . ASP B 1 120 ? -17.469 12.445 -10.703 1 98 120 ASP B C 1
ATOM 3334 O O . ASP B 1 120 ? -17.953 11.586 -11.445 1 98 120 ASP B O 1
ATOM 3338 N N . LEU B 1 121 ? -16.219 12.469 -10.305 1 97.94 121 LEU B N 1
ATOM 3339 C CA . LEU B 1 121 ? -15.297 11.398 -10.68 1 97.94 121 LEU B CA 1
ATOM 3340 C C . LEU B 1 121 ? -15.68 10.094 -9.992 1 97.94 121 LEU B C 1
ATOM 3342 O O . LEU B 1 121 ? -15.602 9.016 -10.602 1 97.94 121 LEU B O 1
ATOM 3346 N N . MET B 1 122 ? -16.109 10.141 -8.75 1 98.06 122 MET B N 1
ATOM 3347 C CA . MET B 1 122 ? -16.422 8.961 -7.945 1 98.06 122 MET B CA 1
ATOM 3348 C C . MET B 1 122 ? -17.828 8.453 -8.25 1 98.06 122 MET B C 1
ATOM 3350 O O . MET B 1 122 ? -18.094 7.25 -8.172 1 98.06 122 MET B O 1
ATOM 3354 N N . TRP B 1 123 ? -18.703 9.391 -8.531 1 98.12 123 TRP B N 1
ATOM 3355 C CA . TRP B 1 123 ? -20.094 9.094 -8.883 1 98.12 123 TRP B CA 1
ATOM 3356 C C . TRP B 1 123 ? -20.453 9.711 -10.234 1 98.12 123 TRP B C 1
ATOM 3358 O O . TRP B 1 123 ? -21.266 10.633 -10.305 1 98.12 123 TRP B O 1
ATOM 3368 N N . PRO B 1 124 ? -20.016 9.156 -11.312 1 96.12 124 PRO B N 1
ATOM 3369 C CA . PRO B 1 124 ? -20.125 9.797 -12.625 1 96.12 124 PRO B CA 1
ATOM 3370 C C . PRO B 1 124 ? -21.562 9.875 -13.125 1 96.12 124 PRO B C 1
ATOM 3372 O O . PRO B 1 124 ? -21.906 10.773 -13.898 1 96.12 124 PRO B O 1
ATOM 3375 N N . ASP B 1 125 ? -22.406 9.016 -12.766 1 94.56 125 ASP B N 1
ATOM 3376 C CA . ASP B 1 125 ? -23.766 8.969 -13.297 1 94.56 125 ASP B CA 1
ATOM 3377 C C . ASP B 1 125 ? -24.688 9.93 -12.547 1 94.56 125 ASP B C 1
ATOM 3379 O O . ASP B 1 125 ? -25.484 10.641 -13.156 1 94.56 125 ASP B O 1
ATOM 3383 N N . THR B 1 126 ? -24.5 10 -11.242 1 93.38 126 THR B N 1
ATOM 3384 C CA . THR B 1 126 ? -25.484 10.703 -10.43 1 93.38 126 THR B CA 1
ATOM 3385 C C . THR B 1 126 ? -24.844 11.914 -9.742 1 93.38 126 THR B C 1
ATOM 3387 O O . THR B 1 126 ? -25.547 12.812 -9.289 1 93.38 126 THR B O 1
ATOM 3390 N N . GLY B 1 127 ? -23.547 11.922 -9.781 1 92.44 127 GLY B N 1
ATOM 3391 C CA . GLY B 1 127 ? -22.938 12.82 -8.82 1 92.44 127 GLY B CA 1
ATOM 3392 C C . GLY B 1 127 ? -23.281 12.492 -7.383 1 92.44 127 GLY B C 1
ATOM 3393 O O . GLY B 1 127 ? -23.844 11.43 -7.102 1 92.44 127 GLY B O 1
ATOM 3394 N N . ASN B 1 128 ? -22.891 13.273 -6.359 1 96.88 128 ASN B N 1
ATOM 3395 C CA . ASN B 1 128 ? -23.234 13.148 -4.949 1 96.88 128 ASN B CA 1
ATOM 3396 C C . ASN B 1 128 ? -23.188 14.5 -4.238 1 96.88 128 ASN B C 1
ATOM 3398 O O . ASN B 1 128 ? -22.188 14.836 -3.588 1 96.88 128 ASN B O 1
ATOM 3402 N N . THR B 1 129 ? -24.234 15.203 -4.344 1 96.75 129 THR B N 1
ATOM 3403 C CA . THR B 1 129 ? -24.328 16.562 -3.828 1 96.75 129 THR B CA 1
ATOM 3404 C C . THR B 1 129 ? -24.141 16.594 -2.314 1 96.75 129 THR B C 1
ATOM 3406 O O . THR B 1 129 ? -23.469 17.484 -1.783 1 96.75 129 THR B O 1
ATOM 3409 N N . ALA B 1 130 ? -24.734 15.617 -1.632 1 97.06 130 ALA B N 1
ATOM 3410 C CA . ALA B 1 130 ? -24.594 15.547 -0.18 1 97.06 130 ALA B CA 1
ATOM 3411 C C . ALA B 1 130 ? -23.141 15.383 0.221 1 97.06 130 ALA B C 1
ATOM 3413 O O . ALA B 1 130 ? -22.672 16.016 1.173 1 97.06 130 ALA B O 1
ATOM 3414 N N . PHE B 1 131 ? -22.422 14.547 -0.496 1 98.25 131 PHE B N 1
ATOM 3415 C CA . PHE B 1 131 ? -20.984 14.391 -0.269 1 98.25 131 PHE B CA 1
ATOM 3416 C C . PHE B 1 131 ? -20.25 15.711 -0.477 1 98.25 131 PHE B C 1
ATOM 3418 O O . PHE B 1 131 ? -19.453 16.125 0.365 1 98.25 131 PHE B O 1
ATOM 3425 N N . CYS B 1 132 ? -20.531 16.391 -1.554 1 97.56 132 CYS B N 1
ATOM 3426 C CA . CYS B 1 132 ? -19.859 17.625 -1.911 1 97.56 132 CYS B CA 1
ATOM 3427 C C . CYS B 1 132 ? -20.062 18.688 -0.835 1 97.56 132 CYS B C 1
ATOM 3429 O O . CYS B 1 132 ? -19.094 19.281 -0.362 1 97.56 132 CYS B O 1
ATOM 3431 N N . GLU B 1 133 ? -21.25 18.828 -0.439 1 97.31 133 GLU B N 1
ATOM 3432 C CA . GLU B 1 133 ? -21.609 19.875 0.514 1 97.31 133 GLU B CA 1
ATOM 3433 C C . GLU B 1 133 ? -20.984 19.594 1.885 1 97.31 133 GLU B C 1
ATOM 3435 O O . GLU B 1 133 ? -20.406 20.484 2.498 1 97.31 133 GLU B O 1
ATOM 3440 N N . SER B 1 134 ? -21.125 18.359 2.357 1 98.12 134 SER B N 1
ATOM 3441 C CA . SER B 1 134 ? -20.609 18.016 3.682 1 98.12 134 SER B CA 1
ATOM 3442 C C . SER B 1 134 ? -19.094 18.078 3.721 1 98.12 134 SER B C 1
ATOM 3444 O O . SER B 1 134 ? -18.516 18.625 4.66 1 98.12 134 SER B O 1
ATOM 3446 N N . MET B 1 135 ? -18.484 17.578 2.66 1 98.38 135 MET B N 1
ATOM 3447 C CA . MET B 1 135 ? -17.031 17.516 2.645 1 98.38 135 MET B CA 1
ATOM 3448 C C . MET B 1 135 ? -16.422 18.906 2.529 1 98.38 135 MET B C 1
ATOM 3450 O O . MET B 1 135 ? -15.43 19.219 3.191 1 98.38 135 MET B O 1
ATOM 3454 N N . HIS B 1 136 ? -17 19.703 1.664 1 98.62 136 HIS B N 1
ATOM 3455 C CA . HIS B 1 136 ? -16.516 21.062 1.516 1 98.62 136 HIS B CA 1
ATOM 3456 C C . HIS B 1 136 ? -16.672 21.859 2.811 1 98.62 136 HIS B C 1
ATOM 3458 O O . HIS B 1 136 ? -15.742 22.531 3.256 1 98.62 136 HIS B O 1
ATOM 3464 N N . ALA B 1 137 ? -17.875 21.781 3.416 1 98.38 137 ALA B N 1
ATOM 3465 C CA . ALA B 1 137 ? -18.125 22.484 4.672 1 98.38 137 ALA B CA 1
ATOM 3466 C C . ALA B 1 137 ? -17.172 22.016 5.766 1 98.38 137 ALA B C 1
ATOM 3468 O O . ALA B 1 137 ? -16.641 22.828 6.52 1 98.38 137 ALA B O 1
ATOM 3469 N N . TYR B 1 138 ? -17 20.766 5.824 1 98.19 138 TYR B N 1
ATOM 3470 C CA . TYR B 1 138 ? -16.094 20.156 6.801 1 98.19 138 TYR B CA 1
ATOM 3471 C C . TYR B 1 138 ? -14.664 20.656 6.602 1 98.19 138 TYR B C 1
ATOM 3473 O O . TYR B 1 138 ? -14.016 21.094 7.555 1 98.19 138 TYR B O 1
ATOM 3481 N N . ALA B 1 139 ? -14.172 20.625 5.359 1 98.69 139 ALA B N 1
ATOM 3482 C CA . ALA B 1 139 ? -12.812 21.062 5.051 1 98.69 139 ALA B CA 1
ATOM 3483 C C . ALA B 1 139 ? -12.602 22.516 5.434 1 98.69 139 ALA B C 1
ATOM 3485 O O . ALA B 1 139 ? -11.555 22.891 5.969 1 98.69 139 ALA B O 1
ATOM 3486 N N . GLU B 1 140 ? -13.57 23.31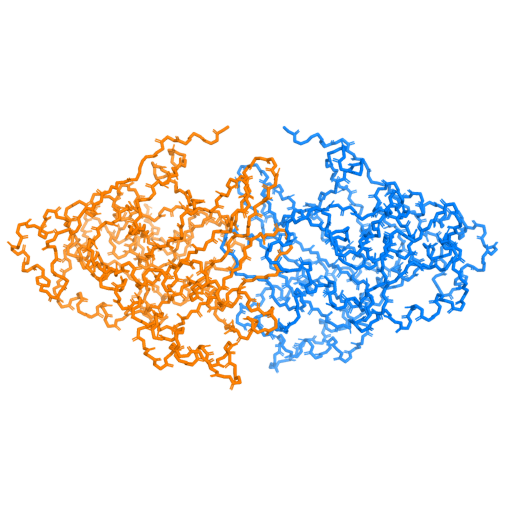2 5.18 1 97.81 140 GLU B N 1
ATOM 3487 C CA . GLU B 1 140 ? -13.484 24.719 5.512 1 97.81 140 GLU B CA 1
ATOM 3488 C C . GLU B 1 140 ? -13.344 24.938 7.02 1 97.81 140 GLU B C 1
ATOM 3490 O O . GLU B 1 140 ? -12.57 25.781 7.461 1 97.81 140 GLU B O 1
ATOM 3495 N N . ARG B 1 141 ? -14.117 24.172 7.746 1 96.56 141 ARG B N 1
ATOM 3496 C CA . ARG B 1 141 ? -14.062 24.312 9.195 1 96.56 141 ARG B CA 1
ATOM 3497 C C . ARG B 1 141 ? -12.719 23.844 9.742 1 96.56 141 ARG B C 1
ATOM 3499 O O . ARG B 1 141 ? -12.117 24.516 10.586 1 96.56 141 ARG B O 1
ATOM 3506 N N . VAL B 1 142 ? -12.242 22.719 9.289 1 97.62 142 VAL B N 1
ATOM 3507 C CA . VAL B 1 142 ? -10.961 22.203 9.75 1 97.62 142 VAL B CA 1
ATOM 3508 C C . VAL B 1 142 ? -9.844 23.156 9.359 1 97.62 142 VAL B C 1
ATOM 3510 O O . VAL B 1 142 ? -8.891 23.359 10.125 1 97.62 142 VAL B O 1
ATOM 3513 N N . ALA B 1 143 ? -10 23.781 8.195 1 97.5 143 ALA B N 1
ATOM 3514 C CA . ALA B 1 143 ? -8.984 24.719 7.715 1 97.5 143 ALA B CA 1
ATOM 3515 C C . ALA B 1 143 ? -8.891 25.938 8.633 1 97.5 143 ALA B C 1
ATOM 3517 O O . ALA B 1 143 ? -7.828 26.547 8.742 1 97.5 143 ALA B O 1
ATOM 3518 N N . VAL B 1 144 ? -9.961 26.266 9.266 1 95.56 144 VAL B N 1
ATOM 3519 C CA . VAL B 1 144 ? -9.953 27.375 10.211 1 95.56 144 VAL B CA 1
ATOM 3520 C C . VAL B 1 144 ? -8.992 27.062 11.359 1 95.56 144 VAL B C 1
ATOM 3522 O O . VAL B 1 144 ? -8.148 27.891 11.711 1 95.56 144 VAL B O 1
ATOM 3525 N N . LEU B 1 145 ? -9.148 25.906 11.922 1 96.31 145 LEU B N 1
ATOM 3526 C CA . LEU B 1 145 ? -8.25 25.484 12.992 1 96.31 145 LEU B CA 1
ATOM 3527 C C . LEU B 1 145 ? -6.809 25.406 12.5 1 96.31 145 LEU B C 1
ATOM 3529 O O . LEU B 1 145 ? -5.891 25.875 13.18 1 96.31 145 LEU B O 1
ATOM 3533 N N . GLU B 1 146 ? -6.629 24.797 11.336 1 97.56 146 GLU B N 1
ATOM 3534 C CA . GLU B 1 146 ? -5.301 24.688 10.742 1 97.56 146 GLU B CA 1
ATOM 3535 C C . GLU B 1 146 ? -4.641 26.062 10.625 1 97.56 146 GLU B C 1
ATOM 3537 O O . GLU B 1 146 ? -3.48 26.234 11 1 97.56 146 GLU B O 1
ATOM 3542 N N . ALA B 1 147 ? -5.352 27.062 10.109 1 96.06 147 ALA B N 1
ATOM 3543 C CA . ALA B 1 147 ? -4.824 28.406 9.891 1 96.06 147 ALA B CA 1
ATOM 3544 C C . ALA B 1 147 ? -4.445 29.062 11.211 1 96.06 147 ALA B C 1
ATOM 3546 O O . ALA B 1 147 ? -3.436 29.766 11.289 1 96.06 147 ALA B O 1
ATOM 3547 N N . VAL B 1 148 ? -5.27 28.859 12.211 1 95.31 148 VAL B N 1
ATOM 3548 C CA . VAL B 1 148 ? -5 29.406 13.539 1 95.31 148 VAL B CA 1
ATOM 3549 C C . VAL B 1 148 ? -3.688 28.859 14.078 1 95.31 148 VAL B C 1
ATOM 3551 O O . VAL B 1 148 ? -2.812 29.609 14.508 1 95.31 148 VAL B O 1
ATOM 3554 N N . VAL B 1 149 ? -3.551 27.562 14.039 1 97.31 149 VAL B N 1
ATOM 3555 C CA . VAL B 1 149 ? -2.361 26.906 14.578 1 97.31 149 VAL B CA 1
ATOM 3556 C C . VAL B 1 149 ? -1.137 27.312 13.758 1 97.31 149 VAL B C 1
ATOM 3558 O O . VAL B 1 149 ? -0.088 27.641 14.32 1 97.31 149 VAL B O 1
ATOM 3561 N N . ARG B 1 150 ? -1.261 27.297 12.453 1 97 150 ARG B N 1
ATOM 3562 C CA . ARG B 1 150 ? -0.151 27.688 11.586 1 97 150 ARG B CA 1
ATOM 3563 C C . ARG B 1 150 ? 0.309 29.109 11.883 1 97 150 ARG B C 1
ATOM 3565 O O . ARG B 1 150 ? 1.51 29.375 11.992 1 97 150 ARG B O 1
ATOM 3572 N N . ARG B 1 151 ? -0.582 30.016 12.055 1 95.19 151 ARG B N 1
ATOM 3573 C CA . ARG B 1 151 ? -0.251 31.391 12.391 1 95.19 151 ARG B CA 1
ATOM 3574 C C . ARG B 1 151 ? 0.466 31.469 13.734 1 95.19 151 ARG B C 1
ATOM 3576 O O . ARG B 1 151 ? 1.459 32.188 13.875 1 95.19 151 ARG B O 1
ATOM 3583 N N . MET B 1 152 ? -0.08 30.766 14.703 1 95.5 152 MET B N 1
ATOM 3584 C CA . MET B 1 152 ? 0.526 30.766 16.031 1 95.5 152 MET B CA 1
ATOM 3585 C C . MET B 1 152 ? 1.976 30.297 15.969 1 95.5 152 MET B C 1
ATOM 3587 O O . MET B 1 152 ? 2.846 30.875 16.625 1 95.5 152 MET B O 1
ATOM 3591 N N . VAL B 1 153 ? 2.268 29.297 15.211 1 96.88 153 VAL B N 1
ATOM 3592 C CA . VAL B 1 153 ? 3.627 28.781 15.086 1 96.88 153 VAL B CA 1
ATOM 3593 C C . VAL B 1 153 ? 4.52 29.828 14.422 1 96.88 153 VAL B C 1
ATOM 3595 O O . VAL B 1 153 ? 5.621 30.109 14.898 1 96.88 153 VAL B O 1
ATOM 3598 N N . LEU B 1 154 ? 4.031 30.406 13.312 1 96.06 154 LEU B N 1
ATOM 3599 C CA . LEU B 1 154 ? 4.812 31.391 12.586 1 96.06 154 LEU B CA 1
ATOM 3600 C C . LEU B 1 154 ? 5.09 32.625 13.461 1 96.06 154 LEU B C 1
ATOM 3602 O O . LEU B 1 154 ? 6.227 33.094 13.523 1 96.06 154 LEU B O 1
ATOM 3606 N N . GLU B 1 155 ? 4.125 33.062 14.195 1 94.31 155 GLU B N 1
ATOM 3607 C CA . GLU B 1 155 ? 4.324 34.156 15.141 1 94.31 155 GLU B CA 1
ATOM 3608 C C . GLU B 1 155 ? 5.309 33.781 16.234 1 94.31 155 GLU B C 1
ATOM 3610 O O . GLU B 1 155 ? 6.117 34.594 16.672 1 94.31 155 GLU B O 1
ATOM 3615 N N . GLY B 1 156 ? 5.137 32.531 16.656 1 94.56 156 GLY B N 1
ATOM 3616 C CA . GLY B 1 156 ? 5.988 32.031 17.719 1 94.56 156 GLY B CA 1
ATOM 3617 C C . GLY B 1 156 ? 7.465 32.062 17.375 1 94.56 156 GLY B C 1
ATOM 3618 O O . GLY B 1 156 ? 8.312 32.125 18.281 1 94.56 156 GLY B O 1
ATOM 3619 N N . VAL B 1 157 ? 7.785 32.094 16.109 1 94.5 157 VAL B N 1
ATOM 3620 C CA . VAL B 1 157 ? 9.188 32.125 15.711 1 94.5 157 VAL B CA 1
ATOM 3621 C C . VAL B 1 157 ? 9.555 33.469 15.141 1 94.5 157 VAL B C 1
ATOM 3623 O O . VAL B 1 157 ? 10.617 33.656 14.531 1 94.5 157 VAL B O 1
ATOM 3626 N N . GLY B 1 158 ? 8.602 34.438 15.195 1 94 158 GLY B N 1
ATOM 3627 C CA . GLY B 1 158 ? 8.93 35.812 14.938 1 94 158 GLY B CA 1
ATOM 3628 C C . GLY B 1 158 ? 8.555 36.25 13.539 1 94 158 GLY B C 1
ATOM 3629 O O . GLY B 1 158 ? 8.977 37.344 13.086 1 94 158 GLY B O 1
ATOM 3630 N N . ALA B 1 159 ? 7.738 35.531 12.867 1 95.69 159 ALA B N 1
ATOM 3631 C CA . ALA B 1 159 ? 7.336 35.938 11.523 1 95.69 159 ALA B CA 1
ATOM 3632 C C . ALA B 1 159 ? 6.543 37.25 11.539 1 95.69 159 ALA B C 1
ATOM 3634 O O . ALA B 1 159 ? 5.758 37.469 12.461 1 95.69 159 ALA B O 1
ATOM 3635 N N . THR B 1 160 ? 6.762 38.031 10.492 1 94.44 160 THR B N 1
ATOM 3636 C CA . THR B 1 160 ? 6.012 39.281 10.344 1 94.44 160 THR B CA 1
ATOM 3637 C C . THR B 1 160 ? 4.605 39 9.812 1 94.44 160 THR B C 1
ATOM 3639 O O . THR B 1 160 ? 4.344 37.938 9.266 1 94.44 160 THR B O 1
ATOM 3642 N N . ALA B 1 161 ? 3.711 39.938 10 1 92.5 161 ALA B N 1
ATOM 3643 C CA . ALA B 1 161 ? 2.361 39.812 9.453 1 92.5 161 ALA B CA 1
ATOM 3644 C C . ALA B 1 161 ? 2.396 39.656 7.934 1 92.5 161 ALA B C 1
ATOM 3646 O O . ALA B 1 161 ? 1.592 38.938 7.359 1 92.5 161 ALA B O 1
ATOM 3647 N N . GLU B 1 162 ? 3.357 40.375 7.359 1 94.94 162 GLU B N 1
ATOM 3648 C CA . GLU B 1 162 ? 3.512 40.281 5.91 1 94.94 162 GLU B CA 1
ATOM 3649 C C . GLU B 1 162 ? 3.926 38.906 5.469 1 94.94 162 GLU B C 1
ATOM 3651 O O . GLU B 1 162 ? 3.385 38.344 4.496 1 94.94 162 GLU B O 1
ATOM 3656 N N . TYR B 1 163 ? 4.828 38.281 6.125 1 95.5 163 TYR B N 1
ATOM 3657 C CA . TYR B 1 163 ? 5.27 36.938 5.805 1 95.5 163 TYR B CA 1
ATOM 3658 C C . TYR B 1 163 ? 4.125 35.938 5.961 1 95.5 163 TYR B C 1
ATOM 3660 O O . TYR B 1 163 ? 3.945 35.062 5.117 1 95.5 163 TYR B O 1
ATOM 3668 N N . ILE B 1 164 ? 3.385 36.094 7.004 1 95.44 164 ILE B N 1
ATOM 3669 C CA . ILE B 1 164 ? 2.297 35.188 7.305 1 95.44 164 ILE B CA 1
ATOM 3670 C C . ILE B 1 164 ? 1.252 35.219 6.191 1 95.44 164 ILE B C 1
ATOM 3672 O O . ILE B 1 164 ? 0.747 34.188 5.754 1 95.44 164 ILE B O 1
ATOM 3676 N N . GLU B 1 165 ? 0.976 36.406 5.727 1 94.69 165 GLU B N 1
ATOM 3677 C CA . GLU B 1 165 ? 0.021 36.562 4.633 1 94.69 165 GLU B CA 1
ATOM 3678 C C . GLU B 1 165 ? 0.533 35.906 3.35 1 94.69 165 GLU B C 1
ATOM 3680 O O . GLU B 1 165 ? -0.219 35.25 2.646 1 94.69 165 GLU B O 1
ATOM 3685 N N . GLU B 1 166 ? 1.771 36.156 3.029 1 95.81 166 GLU B N 1
ATOM 3686 C CA . GLU B 1 166 ? 2.371 35.562 1.829 1 95.81 166 GLU B CA 1
ATOM 3687 C C . GLU B 1 166 ? 2.438 34.062 1.92 1 95.81 166 GLU B C 1
ATOM 3689 O O . GLU B 1 166 ? 2.209 33.344 0.929 1 95.81 166 GLU B O 1
ATOM 3694 N N . GLN B 1 167 ? 2.801 33.625 3.082 1 95.62 167 GLN B N 1
ATOM 3695 C CA . GLN B 1 167 ? 2.875 32.188 3.316 1 95.62 167 GLN B CA 1
ATOM 3696 C C . GLN B 1 167 ? 1.511 31.531 3.141 1 95.62 167 GLN B C 1
ATOM 3698 O O . GLN B 1 167 ? 1.412 30.422 2.59 1 95.62 167 GLN B O 1
ATOM 3703 N N . ALA B 1 168 ? 0.461 32.125 3.6 1 95.75 168 ALA B N 1
ATOM 3704 C CA . ALA B 1 168 ? -0.896 31.625 3.451 1 95.75 168 ALA B CA 1
ATOM 3705 C C . ALA B 1 168 ? -1.268 31.469 1.979 1 95.75 168 ALA B C 1
ATOM 3707 O O . ALA B 1 168 ? -1.888 30.484 1.586 1 95.75 168 ALA B O 1
ATOM 3708 N N . LYS B 1 169 ? -0.838 32.406 1.145 1 96.19 169 LYS B N 1
ATOM 3709 C CA . LYS B 1 169 ? -1.123 32.375 -0.287 1 96.19 169 LYS B CA 1
ATOM 3710 C C . LYS B 1 169 ? -0.362 31.25 -0.974 1 96.19 169 LYS B C 1
ATOM 3712 O O . LYS B 1 169 ? -0.814 30.719 -1.99 1 96.19 169 LYS B O 1
ATOM 3717 N N . ALA B 1 170 ? 0.765 30.891 -0.399 1 97.19 170 ALA B N 1
ATOM 3718 C CA . ALA B 1 170 ? 1.638 29.875 -0.975 1 97.19 170 ALA B CA 1
ATOM 3719 C C . ALA B 1 170 ? 1.271 28.484 -0.461 1 97.19 170 ALA B C 1
ATOM 3721 O O . ALA B 1 170 ? 1.925 27.5 -0.805 1 97.19 170 ALA B O 1
ATOM 3722 N N . THR B 1 171 ? 0.17 28.406 0.33 1 98.12 171 THR B N 1
ATOM 3723 C CA . THR B 1 171 ? -0.219 27.156 0.984 1 98.12 171 THR B CA 1
ATOM 3724 C C . THR B 1 171 ? -1.265 26.406 0.157 1 98.12 171 THR B C 1
ATOM 3726 O O . THR B 1 171 ? -2.188 27.031 -0.382 1 98.12 171 THR B O 1
ATOM 3729 N N . ALA B 1 172 ? -1.052 25.141 -0.047 1 98.19 172 ALA B N 1
ATOM 3730 C CA . ALA B 1 172 ? -2.008 24.234 -0.67 1 98.19 172 ALA B CA 1
ATOM 3731 C C . ALA B 1 172 ? -2.602 23.281 0.357 1 98.19 172 ALA B C 1
ATOM 3733 O O . ALA B 1 172 ? -1.981 23 1.387 1 98.19 172 ALA B O 1
ATOM 3734 N N . PHE B 1 173 ? -3.842 22.844 0.077 1 98.62 173 PHE B N 1
ATOM 3735 C CA . PHE B 1 173 ? -4.52 21.906 0.976 1 98.62 173 PHE B CA 1
ATOM 3736 C C . PHE B 1 173 ? -4.895 20.625 0.248 1 98.62 173 PHE B C 1
ATOM 3738 O O . PHE B 1 173 ? -5.215 20.656 -0.941 1 98.62 173 PHE B O 1
ATOM 3745 N N . LYS B 1 174 ? -4.812 19.562 0.926 1 98.69 174 LYS B N 1
ATOM 3746 C CA . LYS B 1 174 ? -5.242 18.234 0.494 1 98.69 174 LYS B CA 1
ATOM 3747 C C . LYS B 1 174 ? -5.98 17.516 1.614 1 98.69 174 LYS B C 1
ATOM 3749 O O . LYS B 1 174 ? -5.523 17.5 2.76 1 98.69 174 LYS B O 1
ATOM 3754 N N . LEU B 1 175 ? -7.156 17.031 1.32 1 98.81 175 LEU B N 1
ATOM 3755 C CA . LEU B 1 175 ? -7.926 16.25 2.281 1 98.81 175 LEU B CA 1
ATOM 3756 C C . LEU B 1 175 ? -7.84 14.758 1.96 1 98.81 175 LEU B C 1
ATOM 3758 O O . LEU B 1 175 ? -8.305 14.32 0.905 1 98.81 175 LEU B O 1
ATOM 3762 N N . ARG B 1 176 ? -7.223 14.023 2.844 1 98.69 176 ARG B N 1
ATOM 3763 C CA . ARG B 1 176 ? -7.082 12.578 2.664 1 98.69 176 ARG B CA 1
ATOM 3764 C C . ARG B 1 176 ? -8.109 11.82 3.504 1 98.69 176 ARG B C 1
ATOM 3766 O O . ARG B 1 176 ? -8.273 12.109 4.691 1 98.69 176 ARG B O 1
ATOM 3773 N N . LEU B 1 177 ? -8.82 10.914 2.865 1 98.69 177 LEU B N 1
ATOM 3774 C CA . LEU B 1 177 ? -9.844 10.086 3.492 1 98.69 177 LEU B CA 1
ATOM 3775 C C . LEU B 1 177 ? -9.414 8.625 3.533 1 98.69 177 LEU B C 1
ATOM 3777 O O . LEU B 1 177 ? -9.086 8.039 2.498 1 98.69 177 LEU B O 1
ATOM 3781 N N . THR B 1 178 ? -9.414 8.07 4.758 1 97.88 178 THR B N 1
ATOM 3782 C CA . THR B 1 178 ? -8.758 6.777 4.922 1 97.88 178 THR B CA 1
ATOM 3783 C C . THR B 1 178 ? -9.688 5.781 5.609 1 97.88 178 THR B C 1
ATOM 3785 O O . THR B 1 178 ? -10.523 6.168 6.434 1 97.88 178 THR B O 1
ATOM 3788 N N . GLU B 1 179 ? -9.539 4.566 5.258 1 97 179 GLU B N 1
ATOM 3789 C CA . GLU B 1 179 ? -10.172 3.412 5.895 1 97 179 GLU B CA 1
ATOM 3790 C C . GLU B 1 179 ? -9.125 2.398 6.352 1 97 179 GLU B C 1
ATOM 3792 O O . GLU B 1 179 ? -8.195 2.076 5.609 1 97 179 GLU B O 1
ATOM 3797 N N . TYR B 1 180 ? -9.25 1.984 7.586 1 96 180 TYR B N 1
ATOM 3798 C CA . TYR B 1 180 ? -8.547 0.831 8.141 1 96 180 TYR B CA 1
ATOM 3799 C C . TYR B 1 180 ? -9.531 -0.272 8.516 1 96 180 TYR B C 1
ATOM 3801 O O . TYR B 1 180 ? -10.289 -0.13 9.477 1 96 180 TYR B O 1
ATOM 3809 N N . ALA B 1 181 ? -9.453 -1.311 7.789 1 92 181 ALA B N 1
ATOM 3810 C CA . ALA B 1 181 ? -10.422 -2.381 7.992 1 92 181 ALA B CA 1
ATOM 3811 C C . ALA B 1 181 ? -10.242 -3.041 9.352 1 92 181 ALA B C 1
ATOM 3813 O O . ALA B 1 181 ? -9.117 -3.172 9.844 1 92 181 ALA B O 1
ATOM 3814 N N . ALA B 1 182 ? -11.297 -3.516 9.898 1 87.81 182 ALA B N 1
ATOM 3815 C CA . ALA B 1 182 ? -11.273 -4.195 11.188 1 87.81 182 ALA B CA 1
ATOM 3816 C C . ALA B 1 182 ? -10.43 -5.465 11.125 1 87.81 182 ALA B C 1
ATOM 3818 O O . ALA B 1 182 ? -10.578 -6.277 10.219 1 87.81 182 ALA B O 1
ATOM 3819 N N . PRO B 1 183 ? -9.523 -5.629 12.07 1 83.75 183 PRO B N 1
ATOM 3820 C CA . PRO B 1 183 ? -8.688 -6.828 12.062 1 83.75 183 PRO B CA 1
ATOM 3821 C C . PRO B 1 183 ? -9.461 -8.094 12.422 1 83.75 183 PRO B C 1
ATOM 3823 O O . PRO B 1 183 ? -8.969 -9.203 12.211 1 83.75 183 PRO B O 1
ATOM 3826 N N . GLY B 1 184 ? -10.641 -7.91 12.859 1 80.12 184 GLY B N 1
ATOM 3827 C CA . GLY B 1 184 ? -11.391 -9.07 13.305 1 80.12 184 GLY B CA 1
ATOM 3828 C C . GLY B 1 184 ? -10.836 -9.695 14.57 1 80.12 184 GLY B C 1
ATOM 3829 O O . GLY B 1 184 ? -10.453 -8.984 15.5 1 80.12 184 GLY B O 1
ATOM 3830 N N . ALA B 1 185 ? -10.883 -11.109 14.656 1 72.38 185 ALA B N 1
ATOM 3831 C CA . ALA B 1 185 ? -10.453 -11.852 15.836 1 72.38 185 ALA B CA 1
ATOM 3832 C C . ALA B 1 185 ? -8.938 -12.023 15.852 1 72.38 185 ALA B C 1
ATOM 3834 O O . ALA B 1 185 ? -8.406 -12.852 16.594 1 72.38 185 ALA B O 1
ATOM 3835 N N . ALA B 1 186 ? -8.32 -11.281 14.969 1 66.56 186 ALA B N 1
ATOM 3836 C CA . ALA B 1 186 ? -6.867 -11.398 14.984 1 66.56 186 ALA B CA 1
ATOM 3837 C C . ALA B 1 186 ? -6.312 -11.195 16.391 1 66.56 186 ALA B C 1
ATOM 3839 O O . ALA B 1 186 ? -6.816 -10.367 17.141 1 66.56 186 ALA B O 1
ATOM 3840 N N . GLU B 1 187 ? -5.488 -12.102 16.688 1 66.62 187 GLU B N 1
ATOM 3841 C CA . GLU B 1 187 ? -4.812 -11.961 17.969 1 66.62 187 GLU B CA 1
ATOM 3842 C C . GLU B 1 187 ? -3.74 -10.883 17.922 1 66.62 187 GLU B C 1
ATOM 3844 O O . GLU B 1 187 ? -2.961 -10.82 16.969 1 66.62 187 GLU B O 1
ATOM 3849 N N . GLY B 1 188 ? -3.848 -9.961 18.734 1 75.5 188 GLY B N 1
ATOM 3850 C CA . GLY B 1 188 ? -2.814 -8.945 18.875 1 75.5 188 GLY B CA 1
ATOM 3851 C C . GLY B 1 188 ? -3.107 -7.688 18.078 1 75.5 188 GLY B C 1
ATOM 3852 O O . GLY B 1 188 ? -4.266 -7.391 17.781 1 75.5 188 GLY B O 1
ATOM 3853 N N . ARG B 1 189 ? -2.064 -6.891 17.812 1 85.75 189 ARG B N 1
ATOM 3854 C CA . ARG B 1 189 ? -2.168 -5.605 17.125 1 85.75 189 ARG B CA 1
ATOM 3855 C C . ARG B 1 189 ? -1.739 -5.73 15.672 1 85.75 189 ARG B C 1
ATOM 3857 O O . ARG B 1 189 ? -0.846 -6.516 15.344 1 85.75 189 ARG B O 1
ATOM 3864 N N . VAL B 1 190 ? -2.514 -5.094 14.82 1 87.88 190 VAL B N 1
ATOM 3865 C CA . VAL B 1 190 ? -2.27 -5.133 13.383 1 87.88 190 VAL B CA 1
ATOM 3866 C C . VAL B 1 190 ? -1.862 -3.744 12.891 1 87.88 190 VAL B C 1
ATOM 3868 O O . VAL B 1 190 ? -2.502 -2.746 13.227 1 87.88 190 VAL B O 1
ATOM 3871 N N . VAL B 1 191 ? -0.84 -3.699 12.117 1 90.62 191 VAL B N 1
ATOM 3872 C CA . VAL B 1 191 ? -0.407 -2.432 11.531 1 90.62 191 VAL B CA 1
ATOM 3873 C C . VAL B 1 191 ? -1.335 -2.049 10.383 1 90.62 191 VAL B C 1
ATOM 3875 O O . VAL B 1 191 ? -1.496 -2.811 9.43 1 90.62 191 VAL B O 1
ATOM 3878 N N . GLY B 1 192 ? -1.98 -0.936 10.555 1 93.81 192 GLY B N 1
ATOM 3879 C CA . GLY B 1 192 ? -2.766 -0.374 9.469 1 93.81 192 GLY B CA 1
ATOM 3880 C C . GLY B 1 192 ? -1.939 0.452 8.5 1 93.81 192 GLY B C 1
ATOM 3881 O O . GLY B 1 192 ? -2.123 0.361 7.285 1 93.81 192 GLY B O 1
ATOM 3882 N N . LEU B 1 193 ? -1.059 1.208 9.031 1 95.81 193 LEU B N 1
ATOM 3883 C CA . LEU B 1 193 ? -0.108 2.012 8.273 1 95.81 193 LEU B CA 1
ATOM 3884 C C . LEU B 1 193 ? 1.22 2.127 9.016 1 95.81 193 LEU B C 1
ATOM 3886 O O . LEU B 1 193 ? 1.249 2.49 10.195 1 95.81 193 LEU B O 1
ATOM 3890 N N . PRO B 1 194 ? 2.377 1.843 8.359 1 94.25 194 PRO B N 1
ATOM 3891 C CA . PRO B 1 194 ? 3.68 1.882 9.023 1 94.25 194 PRO B CA 1
ATOM 3892 C C . PRO B 1 194 ? 4.098 3.295 9.422 1 94.25 194 PRO B C 1
ATOM 3894 O O . PRO B 1 194 ? 3.539 4.273 8.914 1 94.25 194 PRO B O 1
ATOM 3897 N N . ALA B 1 195 ? 5.059 3.381 10.273 1 94.5 195 ALA B N 1
ATOM 3898 C CA . ALA B 1 195 ? 5.566 4.648 10.789 1 94.5 195 ALA B CA 1
ATOM 3899 C C . ALA B 1 195 ? 6.094 5.527 9.664 1 94.5 195 ALA B C 1
ATOM 3901 O O . ALA B 1 195 ? 6.75 5.039 8.734 1 94.5 195 ALA B O 1
ATOM 3902 N N . HIS B 1 196 ? 5.82 6.805 9.711 1 95.75 196 HIS B N 1
ATOM 3903 C CA . HIS B 1 196 ? 6.238 7.766 8.695 1 95.75 196 HIS B CA 1
ATOM 3904 C C . HIS B 1 196 ? 6.164 9.195 9.227 1 95.75 196 HIS B C 1
ATOM 3906 O O . HIS B 1 196 ? 5.637 9.43 10.32 1 95.75 196 HIS B O 1
ATOM 3912 N N . ARG B 1 197 ? 6.789 10.109 8.586 1 96.5 197 ARG B N 1
ATOM 3913 C CA . ARG B 1 197 ? 6.691 11.547 8.82 1 96.5 197 ARG B CA 1
ATOM 3914 C C . ARG B 1 197 ? 5.984 12.242 7.66 1 96.5 197 ARG B C 1
ATOM 3916 O O . ARG B 1 197 ? 6.082 11.797 6.512 1 96.5 197 ARG B O 1
ATOM 3923 N N . ASP B 1 198 ? 5.281 13.258 8.016 1 97.38 198 ASP B N 1
ATOM 3924 C CA . ASP B 1 198 ? 4.598 14.023 6.98 1 97.38 198 ASP B CA 1
ATOM 3925 C C . ASP B 1 198 ? 5.508 15.102 6.402 1 97.38 198 ASP B C 1
ATOM 3927 O O . ASP B 1 198 ? 6.301 15.711 7.129 1 97.38 198 ASP B O 1
ATOM 3931 N N . THR B 1 199 ? 5.367 15.367 5.113 1 97.81 199 THR B N 1
ATOM 3932 C CA . THR B 1 199 ? 6.156 16.406 4.457 1 97.81 199 THR B CA 1
ATOM 3933 C C . THR B 1 199 ? 5.5 17.781 4.625 1 97.81 199 THR B C 1
ATOM 3935 O O . THR B 1 199 ? 6.125 18.812 4.379 1 97.81 199 THR B O 1
ATOM 3938 N N . SER B 1 200 ? 4.312 17.859 5.09 1 97.94 200 SER B N 1
ATOM 3939 C CA . SER B 1 200 ? 3.453 19.031 5.133 1 97.94 200 SER B CA 1
ATOM 3940 C C . SER B 1 200 ? 3.889 20 6.23 1 97.94 200 SER B C 1
ATOM 3942 O O . SER B 1 200 ? 4.875 19.75 6.926 1 97.94 200 SER B O 1
ATOM 3944 N N . PHE B 1 201 ? 3.166 21.234 6.262 1 98.06 201 PHE B N 1
ATOM 3945 C CA . PHE B 1 201 ? 3.223 22.047 7.465 1 98.06 201 PHE B CA 1
ATOM 3946 C C . PHE B 1 201 ? 2.562 21.328 8.641 1 98.06 201 PHE B C 1
ATOM 3948 O O . PHE B 1 201 ? 3.229 20.984 9.617 1 98.06 201 PHE B O 1
ATOM 3955 N N . LEU B 1 202 ? 1.315 21.141 8.445 1 98.56 202 LEU B N 1
ATOM 3956 C CA . LEU B 1 202 ? 0.492 20.516 9.469 1 98.56 202 LEU B CA 1
ATOM 3957 C C . LEU B 1 202 ? -0.405 19.438 8.859 1 98.56 202 LEU B C 1
ATOM 3959 O O . LEU B 1 202 ? -0.725 19.5 7.668 1 98.56 202 LEU B O 1
ATOM 3963 N N . ALA B 1 203 ? -0.751 18.484 9.609 1 98.75 203 ALA B N 1
ATOM 3964 C CA . ALA B 1 203 ? -1.846 17.531 9.383 1 98.75 203 ALA B CA 1
ATOM 3965 C C . ALA B 1 203 ? -2.879 17.625 10.508 1 98.75 203 ALA B C 1
ATOM 3967 O O . ALA B 1 203 ? -2.537 17.516 11.688 1 98.75 203 ALA B O 1
ATOM 3968 N N . VAL B 1 204 ? -4.066 17.922 10.148 1 98.62 204 VAL B N 1
ATOM 3969 C CA . VAL B 1 204 ? -5.164 17.938 11.102 1 98.62 204 VAL B CA 1
ATOM 3970 C C . VAL B 1 204 ? -6.027 16.688 10.93 1 98.62 204 VAL B C 1
ATOM 3972 O O . VAL B 1 204 ? -6.762 16.562 9.945 1 98.62 204 VAL B O 1
ATOM 3975 N N . LEU B 1 205 ? -5.977 15.82 11.906 1 97.94 205 LEU B N 1
ATOM 3976 C CA . LEU B 1 205 ? -6.605 14.508 11.805 1 97.94 205 LEU B CA 1
ATOM 3977 C C . LEU B 1 205 ? -7.871 14.445 12.648 1 97.94 205 LEU B C 1
ATOM 3979 O O . LEU B 1 205 ? -7.879 14.891 13.797 1 97.94 205 LEU B O 1
ATOM 3983 N N . THR B 1 206 ? -8.93 14.008 12.016 1 96.12 206 THR B N 1
ATOM 3984 C CA . THR B 1 206 ? -10.156 13.578 12.688 1 96.12 206 THR B CA 1
ATOM 3985 C C . THR B 1 206 ? -10.461 12.117 12.375 1 96.12 206 THR B C 1
ATOM 3987 O O . THR B 1 206 ? -9.992 11.578 11.367 1 96.12 206 THR B O 1
ATOM 3990 N N . GLN B 1 207 ? -11.125 11.508 13.312 1 94.19 207 GLN B N 1
ATOM 3991 C CA . GLN B 1 207 ? -11.438 10.094 13.148 1 94.19 207 GLN B CA 1
ATOM 3992 C C . GLN B 1 207 ? -12.805 9.758 13.742 1 94.19 207 GLN B C 1
ATOM 3994 O O . GLN B 1 207 ? -13.383 10.562 14.477 1 94.19 207 GLN B O 1
ATOM 3999 N N . ASN B 1 208 ? -13.297 8.617 13.344 1 92.25 208 ASN B N 1
ATOM 4000 C CA . ASN B 1 208 ? -14.461 8.094 14.047 1 92.25 208 ASN B CA 1
ATOM 4001 C C . ASN B 1 208 ? -14.102 7.629 15.461 1 92.25 208 ASN B C 1
ATOM 4003 O O . ASN B 1 208 ? -13.117 8.086 16.031 1 92.25 208 ASN B O 1
ATOM 4007 N N . ASP B 1 209 ? -14.883 6.816 16.109 1 88.75 209 ASP B N 1
ATOM 4008 C CA . ASP B 1 209 ? -14.703 6.477 17.516 1 88.75 209 ASP B CA 1
ATOM 4009 C C . ASP B 1 209 ? -13.727 5.312 17.688 1 88.75 209 ASP B C 1
ATOM 4011 O O . ASP B 1 209 ? -13.727 4.645 18.719 1 88.75 209 ASP B O 1
ATOM 4015 N N . ILE B 1 210 ? -12.984 4.996 16.688 1 89.19 210 ILE B N 1
ATOM 4016 C CA . ILE B 1 210 ? -12.047 3.877 16.734 1 89.19 210 ILE B CA 1
ATOM 4017 C C . ILE B 1 210 ? -10.617 4.402 16.75 1 89.19 210 ILE B C 1
ATOM 4019 O O . ILE B 1 210 ? -10.18 5.086 15.82 1 89.19 210 ILE B O 1
ATOM 4023 N N . ASP B 1 211 ? -9.859 4.066 17.766 1 88.56 211 ASP B N 1
ATOM 4024 C CA . ASP B 1 211 ? -8.477 4.5 17.938 1 88.56 211 ASP B CA 1
ATOM 4025 C C . ASP B 1 211 ? -7.531 3.701 17.047 1 88.56 211 ASP B C 1
ATOM 4027 O O . ASP B 1 211 ? -7.906 2.648 16.516 1 88.56 211 ASP B O 1
ATOM 4031 N N . GLY B 1 212 ? -6.277 4.234 16.922 1 92.25 212 GLY B N 1
ATOM 4032 C CA . GLY B 1 212 ? -5.293 3.469 16.172 1 92.25 212 GLY B CA 1
ATOM 4033 C C . GLY B 1 212 ? -3.992 4.219 15.953 1 92.25 212 GLY B C 1
ATOM 4034 O O . GLY B 1 212 ? -2.961 3.613 15.656 1 92.25 212 GLY B O 1
ATOM 4035 N N . VAL B 1 213 ? -4.008 5.559 16.141 1 95.5 213 VAL B N 1
ATOM 4036 C CA . VAL B 1 213 ? -2.82 6.359 15.867 1 95.5 213 VAL B CA 1
ATOM 4037 C C . VAL B 1 213 ? -1.833 6.234 17.016 1 95.5 213 VAL B C 1
ATOM 4039 O O . VAL B 1 213 ? -2.227 6.281 18.188 1 95.5 213 VAL B O 1
ATOM 4042 N N . GLU B 1 214 ? -0.623 5.945 16.703 1 95.25 214 GLU B N 1
ATOM 4043 C CA . GLU B 1 214 ? 0.481 5.984 17.656 1 95.25 214 GLU B CA 1
ATOM 4044 C C . GLU B 1 214 ? 1.543 6.996 17.234 1 95.25 214 GLU B C 1
ATOM 4046 O O . GLU B 1 214 ? 1.837 7.129 16.047 1 95.25 214 GLU B O 1
ATOM 4051 N N . VAL B 1 215 ? 2.053 7.719 18.188 1 95.19 215 VAL B N 1
ATOM 4052 C CA . VAL B 1 215 ? 3.02 8.773 17.922 1 95.19 215 VAL B CA 1
ATOM 4053 C C . VAL B 1 215 ? 4.297 8.523 18.719 1 95.19 215 VAL B C 1
ATOM 4055 O O . VAL B 1 215 ? 4.234 8.141 19.891 1 95.19 215 VAL B O 1
ATOM 4058 N N . GLU B 1 216 ? 5.387 8.773 18.047 1 93.62 216 GLU B N 1
ATOM 4059 C CA . GLU B 1 216 ? 6.656 8.609 18.75 1 93.62 216 GLU B CA 1
ATOM 4060 C C . GLU B 1 216 ? 6.82 9.656 19.844 1 93.62 216 GLU B C 1
ATOM 4062 O O . GLU B 1 216 ? 6.445 10.812 19.672 1 93.62 216 GLU B O 1
ATOM 4067 N N . CYS B 1 217 ? 7.395 9.25 20.938 1 88.06 217 CYS B N 1
ATOM 4068 C CA . CYS B 1 217 ? 7.578 10.148 22.062 1 88.06 217 CYS B CA 1
ATOM 4069 C C . CYS B 1 217 ? 9.062 10.406 22.312 1 88.06 217 CYS B C 1
ATOM 4071 O O . CYS B 1 217 ? 9.914 9.703 21.781 1 88.06 217 CYS B O 1
ATOM 4073 N N . GLY B 1 218 ? 9.297 11.523 23.062 1 82.88 218 GLY B N 1
ATOM 4074 C CA . GLY B 1 218 ? 10.656 11.844 23.469 1 82.88 218 GLY B CA 1
ATOM 4075 C C . GLY B 1 218 ? 11.594 12.055 22.297 1 82.88 218 GLY B C 1
ATOM 4076 O O . GLY B 1 218 ? 12.766 11.68 22.359 1 82.88 218 GLY B O 1
ATOM 4077 N N . ARG B 1 219 ? 11.016 12.5 21.219 1 82.5 219 ARG B N 1
ATOM 4078 C CA . ARG B 1 219 ? 11.781 12.758 20 1 82.5 219 ARG B CA 1
ATOM 4079 C C . ARG B 1 219 ? 12.523 11.5 19.531 1 82.5 219 ARG B C 1
ATOM 4081 O O . ARG B 1 219 ? 13.703 11.562 19.203 1 82.5 219 ARG B O 1
ATOM 4088 N N . GLY B 1 220 ? 11.805 10.359 19.719 1 78.62 220 GLY B N 1
ATOM 4089 C CA . GLY B 1 220 ? 12.312 9.086 19.234 1 78.62 220 GLY B CA 1
ATOM 4090 C C . GLY B 1 220 ? 12.914 8.227 20.328 1 78.62 220 GLY B C 1
ATOM 4091 O O . GLY B 1 220 ? 13.188 7.043 20.109 1 78.62 220 GLY B O 1
ATOM 4092 N N . GLU B 1 221 ? 13.109 8.719 21.469 1 79.31 221 GLU B N 1
ATOM 4093 C CA . GLU B 1 221 ? 13.773 8 22.562 1 79.31 221 GLU B CA 1
ATOM 4094 C C . GLU B 1 221 ? 12.766 7.512 23.594 1 79.31 221 GLU B C 1
ATOM 4096 O O . GLU B 1 221 ? 13.117 6.727 24.484 1 79.31 221 GLU B O 1
ATOM 4101 N N . GLY B 1 222 ? 11.562 7.941 23.422 1 77.44 222 GLY B N 1
ATOM 4102 C CA . GLY B 1 222 ? 10.578 7.684 24.469 1 77.44 222 GLY B CA 1
ATOM 4103 C C . GLY B 1 222 ? 9.547 6.641 24.078 1 77.44 222 GLY B C 1
ATOM 4104 O O . GLY B 1 222 ? 8.516 6.5 24.734 1 77.44 222 GLY B O 1
ATOM 4105 N N . GLY B 1 223 ? 9.766 5.992 23.016 1 87.31 223 GLY B N 1
ATOM 4106 C CA . GLY B 1 223 ? 8.781 5 22.594 1 87.31 223 GLY B CA 1
ATOM 4107 C C . GLY B 1 223 ? 7.59 5.605 21.891 1 87.31 223 GLY B C 1
ATOM 4108 O O . GLY B 1 223 ? 7.734 6.562 21.125 1 87.31 223 GLY B O 1
ATOM 4109 N N . TRP B 1 224 ? 6.387 4.922 22.109 1 91.81 224 TRP B N 1
ATOM 4110 C CA . TRP B 1 224 ? 5.176 5.332 21.391 1 91.81 224 TRP B CA 1
ATOM 4111 C C . TRP B 1 224 ? 4.078 5.727 22.375 1 91.81 224 TRP B C 1
ATOM 4113 O O . TRP B 1 224 ? 3.996 5.176 23.484 1 91.81 224 TRP B O 1
ATOM 4123 N N . ALA B 1 225 ? 3.336 6.648 21.953 1 91.75 225 ALA B N 1
ATOM 4124 C CA . ALA B 1 225 ? 2.121 7.02 22.672 1 91.75 225 ALA B CA 1
ATOM 4125 C C . ALA B 1 225 ? 0.88 6.766 21.828 1 91.75 225 ALA B C 1
ATOM 4127 O O . ALA B 1 225 ? 0.911 6.938 20.594 1 91.75 225 ALA B O 1
ATOM 4128 N N . ARG B 1 226 ? -0.205 6.383 22.531 1 91.25 226 ARG B N 1
ATOM 4129 C CA . ARG B 1 226 ? -1.521 6.234 21.922 1 91.25 226 ARG B CA 1
ATOM 4130 C C . ARG B 1 226 ? -2.479 7.316 22.406 1 91.25 226 ARG B C 1
ATOM 4132 O O . ARG B 1 226 ? -3.043 7.203 23.5 1 91.25 226 ARG B O 1
ATOM 4139 N N . PRO B 1 227 ? -2.658 8.266 21.562 1 88.44 227 PRO B N 1
ATOM 4140 C CA . PRO B 1 227 ? -3.562 9.32 22.016 1 88.44 227 PRO B CA 1
ATOM 4141 C C . PRO B 1 227 ? -5 8.828 22.188 1 88.44 227 PRO B C 1
ATOM 4143 O O . PRO B 1 227 ? -5.508 8.086 21.344 1 88.44 227 PRO B O 1
ATOM 4146 N N . ALA B 1 228 ? -5.609 9.125 23.328 1 83.38 228 ALA B N 1
ATOM 4147 C CA . ALA B 1 228 ? -7.035 8.922 23.547 1 83.38 228 ALA B CA 1
ATOM 4148 C C . ALA B 1 228 ? -7.824 10.195 23.25 1 83.38 228 ALA B C 1
ATOM 4150 O O . ALA B 1 228 ? -8.055 11.016 24.141 1 83.38 228 ALA B O 1
ATOM 4151 N N . LEU B 1 229 ? -8.242 10.297 22.031 1 87.62 229 LEU B N 1
ATOM 4152 C CA . LEU B 1 229 ? -8.82 11.555 21.578 1 87.62 229 LEU B CA 1
ATOM 4153 C C . LEU B 1 229 ? -10.266 11.695 22.062 1 87.62 229 LEU B C 1
ATOM 4155 O O . LEU B 1 229 ? -11.016 10.719 22.062 1 87.62 229 LEU B O 1
ATOM 4159 N N . SER B 1 230 ? -10.555 12.82 22.516 1 88.06 230 SER B N 1
ATOM 4160 C CA . SER B 1 230 ? -11.938 13.117 22.906 1 88.06 230 SER B CA 1
ATOM 4161 C C . SER B 1 230 ? -12.828 13.258 21.672 1 88.06 230 SER B C 1
ATOM 4163 O O . SER B 1 230 ? -12.367 13.656 20.594 1 88.06 230 SER B O 1
ATOM 4165 N N . PRO B 1 231 ? -14.102 12.93 21.891 1 85.38 231 PRO B N 1
ATOM 4166 C CA . PRO B 1 231 ? -15.016 13.117 20.766 1 85.38 231 PRO B CA 1
ATOM 4167 C C . PRO B 1 231 ? -15.023 14.547 20.234 1 85.38 231 PRO B C 1
ATOM 4169 O O . PRO B 1 231 ? -15.102 15.5 21.016 1 85.38 231 PRO B O 1
ATOM 4172 N N . GLY B 1 232 ? -14.844 14.648 18.984 1 86.88 232 GLY B N 1
ATOM 4173 C CA . GLY B 1 232 ? -14.922 15.961 18.359 1 86.88 232 GLY B CA 1
ATOM 4174 C C . GLY B 1 232 ? -13.609 16.719 18.375 1 86.88 232 GLY B C 1
ATOM 4175 O O . GLY B 1 232 ? -13.516 17.828 17.844 1 86.88 232 GLY B O 1
ATOM 4176 N N . SER B 1 233 ? -12.609 16.125 18.969 1 93.56 233 SER B N 1
ATOM 4177 C CA . SER B 1 233 ? -11.305 16.781 18.984 1 93.56 233 SER B CA 1
ATOM 4178 C C . SER B 1 233 ? -10.516 16.469 17.719 1 93.56 233 SER B C 1
ATOM 4180 O O . SER B 1 233 ? -10.984 15.742 16.844 1 93.56 233 SER B O 1
ATOM 4182 N N . PHE B 1 234 ? -9.422 17.172 17.594 1 96.88 234 PHE B N 1
ATOM 4183 C CA . PHE B 1 234 ? -8.508 17.031 16.469 1 96.88 234 PHE B CA 1
ATOM 4184 C C . PHE B 1 234 ? -7.117 16.625 16.938 1 96.88 234 PHE B C 1
ATOM 4186 O O . PHE B 1 234 ? -6.688 17.016 18.031 1 96.88 234 PHE B O 1
ATOM 4193 N N . LEU B 1 235 ? -6.504 15.805 16.219 1 97.38 235 LEU B N 1
ATOM 4194 C CA . LEU B 1 235 ? -5.078 15.57 16.438 1 97.38 235 LEU B CA 1
ATOM 4195 C C . LEU B 1 235 ? -4.246 16.328 15.398 1 97.38 235 LEU B C 1
ATOM 4197 O O . LEU B 1 235 ? -4.445 16.156 14.195 1 97.38 235 LEU B O 1
ATOM 4201 N N . ILE B 1 236 ? -3.348 17.156 15.844 1 98.19 236 ILE B N 1
ATOM 4202 C CA . ILE B 1 236 ? -2.523 17.969 14.953 1 98.19 236 ILE B CA 1
ATOM 4203 C C . ILE B 1 236 ? -1.085 17.453 14.969 1 98.19 236 ILE B C 1
ATOM 4205 O O . ILE B 1 236 ? -0.514 17.219 16.047 1 98.19 236 ILE B O 1
ATOM 4209 N N . PHE B 1 237 ? -0.519 17.25 13.734 1 97.62 237 PHE B N 1
ATOM 4210 C CA . PHE B 1 237 ? 0.882 16.891 13.555 1 97.62 237 PHE B CA 1
ATOM 4211 C C . PHE B 1 237 ? 1.63 17.984 12.805 1 97.62 237 PHE B C 1
ATOM 4213 O O . PHE B 1 237 ? 1.111 18.547 11.836 1 97.62 237 PHE B O 1
ATOM 4220 N N . ALA B 1 238 ? 2.822 18.25 13.305 1 98.19 238 ALA B N 1
ATOM 4221 C CA . ALA B 1 238 ? 3.73 19.047 12.484 1 98.19 238 ALA B CA 1
ATOM 4222 C C . ALA B 1 238 ? 4.523 18.172 11.523 1 98.19 238 ALA B C 1
ATOM 4224 O O . ALA B 1 238 ? 4.887 17.031 11.859 1 98.19 238 ALA B O 1
ATOM 4225 N N . GLY B 1 239 ? 4.797 18.688 10.359 1 98.12 239 GLY B N 1
ATOM 4226 C CA . GLY B 1 239 ? 5.574 17.938 9.375 1 98.12 239 GLY B CA 1
ATOM 4227 C C . GLY B 1 239 ? 6.949 18.547 9.133 1 98.12 239 GLY B C 1
ATOM 4228 O O . GLY B 1 239 ? 7.395 19.422 9.883 1 98.12 239 GLY B O 1
ATOM 4229 N N . ASP B 1 240 ? 7.605 18.062 8.109 1 98 240 ASP B N 1
ATOM 4230 C CA . ASP B 1 240 ? 8.977 18.422 7.754 1 98 240 ASP B CA 1
ATOM 4231 C C . ASP B 1 240 ? 9.094 19.906 7.43 1 98 240 ASP B C 1
ATOM 4233 O O . ASP B 1 240 ? 10.078 20.547 7.785 1 98 240 ASP B O 1
ATOM 4237 N N . THR B 1 241 ? 8.102 20.406 6.75 1 97.75 241 THR B N 1
ATOM 4238 C CA . THR B 1 241 ? 8.211 21.781 6.258 1 97.75 241 THR B CA 1
ATOM 4239 C C . THR B 1 241 ? 8.148 22.781 7.414 1 97.75 241 THR B C 1
ATOM 4241 O O . THR B 1 241 ? 8.82 23.812 7.387 1 97.75 241 THR B O 1
ATOM 4244 N N . PHE B 1 242 ? 7.379 22.5 8.406 1 97.5 242 PHE B N 1
ATOM 4245 C CA . PHE B 1 242 ? 7.367 23.359 9.578 1 97.5 242 PHE B CA 1
ATOM 4246 C C . PHE B 1 242 ? 8.68 23.266 10.344 1 97.5 242 PHE B C 1
ATOM 4248 O O . PHE B 1 242 ? 9.148 24.25 10.914 1 97.5 242 PHE B O 1
ATOM 4255 N N . LYS B 1 243 ? 9.172 22.078 10.414 1 97.62 243 LYS B N 1
ATOM 4256 C CA . LYS B 1 243 ? 10.5 21.938 11.008 1 97.62 243 LYS B CA 1
ATOM 4257 C C . LYS B 1 243 ? 11.516 22.828 10.305 1 97.62 243 LYS B C 1
ATOM 4259 O O . LYS B 1 243 ? 12.297 23.531 10.961 1 97.62 243 LYS B O 1
ATOM 4264 N N . VAL B 1 244 ? 11.477 22.922 9.023 1 98.06 244 VAL B N 1
ATOM 4265 C CA . VAL B 1 244 ? 12.414 23.734 8.242 1 98.06 244 VAL B CA 1
ATOM 4266 C C . VAL B 1 244 ? 12.133 25.203 8.484 1 98.06 244 VAL B C 1
ATOM 4268 O O . VAL B 1 244 ? 13.047 25.984 8.773 1 98.06 244 VAL B O 1
ATOM 4271 N N . LEU B 1 245 ? 10.852 25.625 8.391 1 97.75 245 LEU B N 1
ATOM 4272 C CA . LEU B 1 245 ? 10.484 27.031 8.531 1 97.75 245 LEU B CA 1
ATOM 4273 C C . LEU B 1 245 ? 10.922 27.578 9.891 1 97.75 245 LEU B C 1
ATOM 4275 O O . LEU B 1 245 ? 11.281 28.75 10 1 97.75 245 LEU B O 1
ATOM 4279 N N . THR B 1 246 ? 10.922 26.703 10.898 1 97.31 246 THR B N 1
ATOM 4280 C CA . THR B 1 246 ? 11.234 27.141 12.258 1 97.31 246 THR B CA 1
ATOM 4281 C C . THR B 1 246 ? 12.695 26.859 12.594 1 97.31 246 THR B C 1
ATOM 4283 O O . THR B 1 246 ? 13.086 26.922 13.766 1 97.31 246 THR B O 1
ATOM 4286 N N . ASN B 1 247 ? 13.445 26.484 11.633 1 96.94 247 ASN B N 1
ATOM 4287 C CA . ASN B 1 247 ? 14.867 26.203 11.75 1 96.94 247 ASN B CA 1
ATOM 4288 C C . ASN B 1 247 ? 15.148 25.125 12.797 1 96.94 247 ASN B C 1
ATOM 4290 O O . ASN B 1 247 ? 16.047 25.266 13.625 1 96.94 247 ASN B O 1
ATOM 4294 N N . GLY B 1 248 ? 14.211 24.125 12.812 1 95.31 248 GLY B N 1
ATOM 4295 C CA . GLY B 1 248 ? 14.453 22.938 13.625 1 95.31 248 GLY B CA 1
ATOM 4296 C C . GLY B 1 248 ? 13.781 23 14.984 1 95.31 248 GLY B C 1
ATOM 4297 O O . GLY B 1 248 ? 13.836 22.047 15.75 1 95.31 248 GLY B O 1
ATOM 4298 N N . ARG B 1 249 ? 13.109 24.031 15.32 1 94.94 249 ARG B N 1
ATOM 4299 C CA . ARG B 1 249 ? 12.492 24.172 16.641 1 94.94 249 ARG B CA 1
ATOM 4300 C C . ARG B 1 249 ? 11.297 23.25 16.781 1 94.94 249 ARG B C 1
ATOM 4302 O O . ARG B 1 249 ? 11.141 22.578 17.797 1 94.94 249 ARG B O 1
ATOM 4309 N N . VAL B 1 250 ? 10.438 23.266 15.766 1 96.62 250 VAL B N 1
ATOM 4310 C CA . VAL B 1 250 ? 9.281 22.359 15.758 1 96.62 250 VAL B CA 1
ATOM 4311 C C . VAL B 1 250 ? 9.734 20.953 15.414 1 96.62 250 VAL B C 1
ATOM 4313 O O . VAL B 1 250 ? 10.57 20.75 14.523 1 96.62 250 VAL B O 1
ATOM 4316 N N . PHE B 1 251 ? 9.164 19.984 16.141 1 95.31 251 PHE B N 1
ATOM 4317 C CA . PHE B 1 251 ? 9.492 18.578 15.945 1 95.31 251 PHE B CA 1
ATOM 4318 C C . PHE B 1 251 ? 8.516 17.922 14.969 1 95.31 251 PHE B C 1
ATOM 4320 O O . PHE B 1 251 ? 7.312 18.188 15.008 1 95.31 251 PHE B O 1
ATOM 4327 N N . ASN B 1 252 ? 9.008 17.125 14.062 1 96.56 252 ASN B N 1
ATOM 4328 C CA . ASN B 1 252 ? 8.195 16.344 13.133 1 96.56 252 ASN B CA 1
ATOM 4329 C C . ASN B 1 252 ? 8.148 14.875 13.547 1 96.56 252 ASN B C 1
ATOM 4331 O O . ASN B 1 252 ? 8.945 14.062 13.062 1 96.56 252 ASN B O 1
ATOM 4335 N N . PRO B 1 253 ? 7.164 14.484 14.305 1 95.75 253 PRO B N 1
ATOM 4336 C CA . PRO B 1 253 ? 7.188 13.148 14.906 1 95.75 253 PRO B CA 1
ATOM 4337 C C . PRO B 1 253 ? 6.832 12.047 13.906 1 95.75 253 PRO B C 1
ATOM 4339 O O . PRO B 1 253 ? 5.98 12.25 13.039 1 95.75 253 PRO B O 1
ATOM 4342 N N . LEU B 1 254 ? 7.469 10.898 14.133 1 96.06 254 LEU B N 1
ATOM 4343 C CA . LEU B 1 254 ? 6.957 9.688 13.508 1 96.06 254 LEU B CA 1
ATOM 4344 C C . LEU B 1 254 ? 5.582 9.328 14.055 1 96.06 254 LEU B C 1
ATOM 4346 O O . LEU B 1 254 ? 5.328 9.484 15.25 1 96.06 254 LEU B O 1
ATOM 4350 N N . HIS B 1 255 ? 4.77 8.852 13.203 1 96.62 255 HIS B N 1
ATOM 4351 C CA . HIS B 1 255 ? 3.486 8.305 13.633 1 96.62 255 HIS B CA 1
ATOM 4352 C C . HIS B 1 255 ? 3.074 7.117 12.766 1 96.62 255 HIS B C 1
ATOM 4354 O O . HIS B 1 255 ? 3.59 6.945 11.656 1 96.62 255 HIS B O 1
ATOM 4360 N N . ARG B 1 256 ? 2.303 6.258 13.297 1 96.19 256 ARG B N 1
ATOM 4361 C CA . ARG B 1 256 ? 1.811 5.043 12.656 1 96.19 256 ARG B CA 1
ATOM 4362 C C . ARG B 1 256 ? 0.383 4.73 13.094 1 96.19 256 ARG B C 1
ATOM 4364 O O . ARG B 1 256 ? -0.156 5.395 13.984 1 96.19 256 ARG B O 1
ATOM 4371 N N . VAL B 1 257 ? -0.277 3.875 12.375 1 96.5 257 VAL B N 1
ATOM 4372 C CA . VAL B 1 257 ? -1.596 3.385 12.766 1 96.5 257 VAL B CA 1
ATOM 4373 C C . VAL B 1 257 ? -1.514 1.899 13.109 1 96.5 257 VAL B C 1
ATOM 4375 O O . VAL B 1 257 ? -1.087 1.086 12.289 1 96.5 257 VAL B O 1
ATOM 4378 N N . VAL B 1 258 ? -1.832 1.561 14.297 1 94.25 258 VAL B N 1
ATOM 4379 C CA . VAL B 1 258 ? -1.854 0.192 14.805 1 94.25 258 VAL B CA 1
ATOM 4380 C C . VAL B 1 258 ? -3.227 -0.118 15.398 1 94.25 258 VAL B C 1
ATOM 4382 O O . VAL B 1 258 ? -3.629 0.483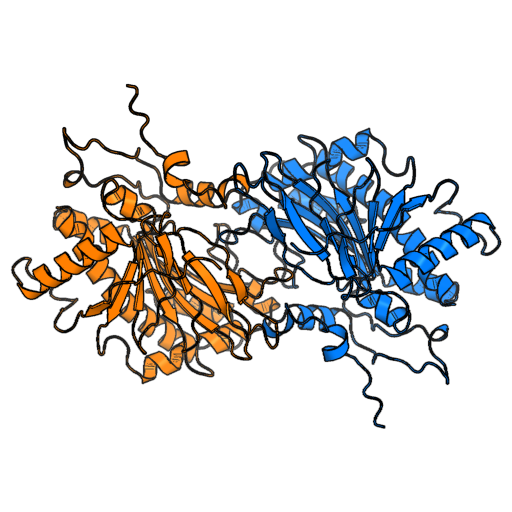 16.391 1 94.25 258 VAL B O 1
ATOM 4385 N N . MET B 1 259 ? -3.912 -1.064 14.781 1 91.12 259 MET B N 1
ATOM 4386 C CA . MET B 1 259 ? -5.281 -1.376 15.18 1 91.12 259 MET B CA 1
ATOM 4387 C C . MET B 1 259 ? -5.312 -2.516 16.188 1 91.12 259 MET B C 1
ATOM 4389 O O . MET B 1 259 ? -4.551 -3.477 16.078 1 91.12 259 MET B O 1
ATOM 4393 N N . ALA B 1 260 ? -6.133 -2.342 17.172 1 86.31 260 ALA B N 1
ATOM 4394 C CA . ALA B 1 260 ? -6.426 -3.455 18.062 1 86.31 260 ALA B CA 1
ATOM 4395 C C . ALA B 1 260 ? -7.449 -4.406 17.453 1 86.31 260 ALA B C 1
ATOM 4397 O O . ALA B 1 260 ? -8.164 -4.035 16.516 1 86.31 260 ALA B O 1
ATOM 4398 N N . GLY B 1 261 ? -7.375 -5.621 17.953 1 83.12 261 GLY B N 1
ATOM 4399 C CA . GLY B 1 261 ? -8.398 -6.551 17.5 1 83.12 261 GLY B CA 1
ATOM 4400 C C . GLY B 1 261 ? -9.805 -6.012 17.656 1 83.12 261 GLY B C 1
ATOM 4401 O O . GLY B 1 261 ? -10.047 -5.098 18.453 1 83.12 261 GLY B O 1
ATOM 4402 N N . GLY B 1 262 ? -10.742 -6.504 16.797 1 86.12 262 GLY B N 1
ATOM 4403 C CA . GLY B 1 262 ? -12.117 -6.043 16.828 1 86.12 262 GLY B CA 1
ATOM 4404 C C . GLY B 1 262 ? -12.805 -6.109 15.477 1 86.12 262 GLY B C 1
ATOM 4405 O O . GLY B 1 262 ? -12.211 -6.574 14.5 1 86.12 262 GLY B O 1
ATOM 4406 N N . ASP B 1 263 ? -14.047 -5.598 15.445 1 87.12 263 ASP B N 1
ATOM 4407 C CA . ASP B 1 263 ? -14.852 -5.754 14.242 1 87.12 263 ASP B CA 1
ATOM 4408 C C . ASP B 1 263 ? -15.273 -4.395 13.688 1 87.12 263 ASP B C 1
ATOM 4410 O O . ASP B 1 263 ? -16.172 -4.316 12.844 1 87.12 263 ASP B O 1
ATOM 4414 N N . LYS B 1 264 ? -14.578 -3.404 14.219 1 89.38 264 LYS B N 1
ATOM 4415 C CA . LYS B 1 264 ? -14.969 -2.074 13.766 1 89.38 264 LYS B CA 1
ATOM 4416 C C . LYS B 1 264 ? -13.922 -1.487 12.82 1 89.38 264 LYS B C 1
ATOM 4418 O O . LYS B 1 264 ? -12.719 -1.642 13.039 1 89.38 264 LYS B O 1
ATOM 4423 N N . THR B 1 265 ? -14.453 -0.883 11.781 1 93.62 265 THR B N 1
ATOM 4424 C CA . THR B 1 265 ? -13.609 -0.213 10.789 1 93.62 265 THR B CA 1
ATOM 4425 C C . THR B 1 265 ? -13.258 1.201 11.25 1 93.62 265 THR B C 1
ATOM 4427 O O . THR B 1 265 ? -14.125 1.933 11.734 1 93.62 265 THR B O 1
ATOM 4430 N N . ARG B 1 266 ? -12.023 1.56 11.195 1 95.06 266 ARG B N 1
ATOM 4431 C CA . ARG B 1 266 ? -11.586 2.914 11.508 1 95.06 266 ARG B CA 1
ATOM 4432 C C . ARG B 1 266 ? -11.602 3.797 10.266 1 95.06 266 ARG B C 1
ATOM 4434 O O . ARG B 1 266 ? -11.047 3.432 9.227 1 95.06 266 ARG B O 1
ATOM 4441 N 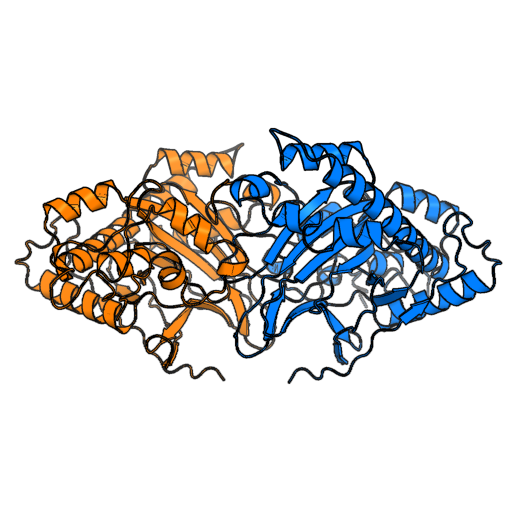N . TYR B 1 267 ? -12.273 4.926 10.328 1 96.44 267 TYR B N 1
ATOM 4442 C CA . TYR B 1 267 ? -12.25 5.973 9.312 1 96.44 267 TYR B CA 1
ATOM 4443 C C . TYR B 1 267 ? -11.57 7.227 9.844 1 96.44 267 TYR B C 1
ATOM 4445 O O . TYR B 1 267 ? -11.734 7.59 11.008 1 96.44 267 TYR B O 1
ATOM 4453 N N . SER B 1 268 ? -10.781 7.84 9.008 1 97.12 268 SER B N 1
ATOM 4454 C CA . SER B 1 268 ? -10.172 9.109 9.391 1 97.12 268 SER B CA 1
ATOM 4455 C C . SER B 1 268 ? -10.156 10.094 8.227 1 97.12 268 SER B C 1
ATOM 4457 O O . SER B 1 268 ? -10.297 9.695 7.07 1 97.12 268 SER B O 1
ATOM 4459 N N . SER B 1 269 ? -10.117 11.305 8.562 1 97.88 269 SER B N 1
ATOM 4460 C CA . SER B 1 269 ? -9.93 12.43 7.656 1 97.88 269 SER B CA 1
ATOM 4461 C C . SER B 1 269 ? -8.742 13.289 8.078 1 97.88 269 SER B C 1
ATOM 4463 O O . SER B 1 269 ? -8.625 13.664 9.25 1 97.88 269 SER B O 1
ATOM 4465 N N . ILE B 1 270 ? -7.871 13.555 7.125 1 98.69 270 ILE B N 1
ATOM 4466 C CA . ILE B 1 270 ? -6.695 14.359 7.438 1 98.69 270 ILE B CA 1
ATOM 4467 C C . ILE B 1 270 ? -6.602 15.539 6.469 1 98.69 270 ILE B C 1
ATOM 4469 O O . ILE B 1 270 ? -6.484 15.344 5.258 1 98.69 270 ILE B O 1
ATOM 4473 N N . LEU B 1 271 ? -6.68 16.688 6.961 1 98.88 271 LEU B N 1
ATOM 4474 C CA . LEU B 1 271 ? -6.379 17.875 6.16 1 98.88 271 LEU B CA 1
ATOM 4475 C C . LEU B 1 271 ? -4.898 18.234 6.262 1 98.88 271 LEU B C 1
ATOM 4477 O O . LEU B 1 271 ? -4.414 18.594 7.336 1 98.88 271 LEU B O 1
ATOM 4481 N N . PHE B 1 272 ? -4.238 18.141 5.148 1 98.81 272 PHE B N 1
ATOM 4482 C CA . PHE B 1 272 ? -2.838 18.531 5.059 1 98.81 272 PHE B CA 1
ATOM 4483 C C . PHE B 1 272 ? -2.701 19.953 4.504 1 98.81 272 PHE B C 1
ATOM 4485 O O . PHE B 1 272 ? -3.344 20.297 3.514 1 98.81 272 PHE B O 1
ATOM 4492 N N . SER B 1 273 ? -1.913 20.719 5.148 1 98.69 273 SER B N 1
ATOM 4493 C CA . SER B 1 273 ? -1.427 21.969 4.574 1 98.69 273 SER B CA 1
ATOM 4494 C C . SER B 1 273 ? 0.048 21.859 4.199 1 98.69 273 SER B C 1
ATOM 4496 O O . SER B 1 273 ? 0.858 21.359 4.977 1 98.69 273 SER B O 1
ATOM 4498 N N . SER B 1 274 ? 0.358 22.281 3.023 1 98.56 274 SER B N 1
ATOM 4499 C CA . SER B 1 274 ? 1.726 22.234 2.518 1 98.56 274 SER B CA 1
ATOM 4500 C C . SER B 1 274 ? 2.002 23.406 1.58 1 98.56 274 SER B C 1
ATOM 4502 O O . SER B 1 274 ? 1.071 24.078 1.125 1 98.56 274 SER B O 1
ATOM 4504 N N . PRO B 1 275 ? 3.311 23.703 1.32 1 98.31 275 PRO B N 1
ATOM 4505 C CA . PRO B 1 275 ? 3.59 24.641 0.225 1 98.31 275 PRO B CA 1
ATOM 4506 C C . PRO B 1 275 ? 3.125 24.109 -1.131 1 98.31 275 PRO B C 1
ATOM 4508 O O . PRO B 1 275 ? 3.098 22.891 -1.35 1 98.31 275 PRO B O 1
ATOM 4511 N N . LYS B 1 276 ? 2.699 25.062 -1.961 1 98.25 276 LYS B N 1
ATOM 4512 C CA . LYS B 1 276 ? 2.564 24.672 -3.361 1 98.25 276 LYS B CA 1
ATOM 4513 C C . LYS B 1 276 ? 3.865 24.078 -3.896 1 98.25 276 LYS B C 1
ATOM 4515 O O . LYS B 1 276 ? 4.949 24.422 -3.414 1 98.25 276 LYS B O 1
ATOM 4520 N N . ASP B 1 277 ? 3.762 23.266 -4.879 1 97.25 277 ASP B N 1
ATOM 4521 C CA . ASP B 1 277 ? 4.871 22.422 -5.324 1 97.25 277 ASP B CA 1
ATOM 4522 C C . ASP B 1 277 ? 6.066 23.281 -5.742 1 97.25 277 ASP B C 1
ATOM 4524 O O . ASP B 1 277 ? 7.219 22.859 -5.578 1 97.25 277 ASP B O 1
ATOM 4528 N N . ASP B 1 278 ? 5.832 24.469 -6.262 1 97.62 278 ASP B N 1
ATOM 4529 C CA . ASP B 1 278 ? 6.902 25.266 -6.844 1 97.62 278 ASP B CA 1
ATOM 4530 C C . ASP B 1 278 ? 7.473 26.25 -5.812 1 97.62 278 ASP B C 1
ATOM 4532 O O . ASP B 1 278 ? 8.359 27.047 -6.133 1 97.62 278 ASP B O 1
ATOM 4536 N N . ILE B 1 279 ? 6.988 26.156 -4.609 1 98.06 279 ILE B N 1
ATOM 4537 C CA . ILE B 1 279 ? 7.43 27.078 -3.564 1 98.06 279 ILE B CA 1
ATOM 4538 C C . ILE B 1 279 ? 8.758 26.594 -2.98 1 98.06 279 ILE B C 1
ATOM 4540 O O . ILE B 1 279 ? 8.938 25.391 -2.742 1 98.06 279 ILE B O 1
ATOM 4544 N N . VAL B 1 280 ? 9.648 27.531 -2.766 1 98.19 280 VAL B N 1
ATOM 4545 C CA . VAL B 1 280 ? 10.922 27.266 -2.104 1 98.19 280 VAL B CA 1
ATOM 4546 C C . VAL B 1 280 ? 10.734 27.297 -0.588 1 98.19 280 VAL B C 1
ATOM 4548 O O . VAL B 1 280 ? 10.234 28.297 -0.042 1 98.19 280 VAL B O 1
ATOM 4551 N N . VAL B 1 281 ? 11.109 26.25 0.071 1 98 281 VAL B N 1
ATOM 4552 C CA . VAL B 1 281 ? 11.008 26.109 1.519 1 98 281 VAL B CA 1
ATOM 4553 C C . VAL B 1 281 ? 12.352 26.453 2.168 1 98 281 VAL B C 1
ATOM 4555 O O . VAL B 1 281 ? 13.391 25.922 1.77 1 98 281 VAL B O 1
ATOM 4558 N N . ARG B 1 282 ? 12.352 27.328 3.121 1 97.44 282 ARG B N 1
ATOM 4559 C CA . ARG B 1 282 ? 13.516 27.703 3.914 1 97.44 282 ARG B CA 1
ATOM 4560 C C . ARG B 1 282 ? 13.102 28.266 5.27 1 97.44 282 ARG B C 1
ATOM 4562 O O . ARG B 1 282 ? 11.953 28.656 5.453 1 97.44 282 ARG B O 1
ATOM 4569 N N . ALA B 1 283 ? 14.086 28.312 6.129 1 97.31 283 ALA B N 1
ATOM 4570 C CA . ALA B 1 283 ? 13.82 28.891 7.441 1 97.31 283 ALA B CA 1
ATOM 4571 C C . ALA B 1 283 ? 13.43 30.375 7.324 1 97.31 283 ALA B C 1
ATOM 4573 O O . ALA B 1 283 ? 14 31.094 6.508 1 97.31 283 ALA B O 1
ATOM 4574 N N . ILE B 1 284 ? 12.5 30.75 8.133 1 96.38 284 ILE B N 1
ATOM 4575 C CA . ILE B 1 284 ? 12.148 32.156 8.211 1 96.38 284 ILE B CA 1
ATOM 4576 C C . ILE B 1 284 ? 13.359 32.969 8.672 1 96.38 284 ILE B C 1
ATOM 4578 O O . ILE B 1 284 ? 14.117 32.531 9.539 1 96.38 284 ILE B O 1
ATOM 4582 N N . ASP B 1 285 ? 13.445 34.156 8.172 1 95 285 ASP B N 1
ATOM 4583 C CA . ASP B 1 285 ? 14.625 34.969 8.438 1 95 285 ASP B CA 1
ATOM 4584 C C . ASP B 1 285 ? 14.812 35.219 9.93 1 95 285 ASP B C 1
ATOM 4586 O O . ASP B 1 285 ? 15.938 35.188 10.438 1 95 285 ASP B O 1
ATOM 4590 N N . GLU B 1 286 ? 13.719 35.406 10.539 1 94.5 286 GLU B N 1
ATOM 4591 C CA . GLU B 1 286 ? 13.734 35.719 11.961 1 94.5 286 GLU B CA 1
ATOM 4592 C C . GLU B 1 286 ? 14.172 34.531 12.797 1 94.5 286 GLU B C 1
ATOM 4594 O O . GLU B 1 286 ? 14.516 34.688 13.969 1 94.5 286 GLU B O 1
ATOM 4599 N N . ALA B 1 287 ? 14.117 33.344 12.203 1 93.62 287 ALA B N 1
ATOM 4600 C CA . ALA B 1 287 ? 14.484 32.125 12.93 1 93.62 287 ALA B CA 1
ATOM 4601 C C . ALA B 1 287 ? 15.969 31.797 12.75 1 93.62 287 ALA B C 1
ATOM 4603 O O . ALA B 1 287 ? 16.484 30.859 13.359 1 93.62 287 ALA B O 1
ATOM 4604 N N . VAL B 1 288 ? 16.641 32.594 11.914 1 94.19 288 VAL B N 1
ATOM 4605 C CA . VAL B 1 288 ? 18.062 32.375 11.602 1 94.19 288 VAL B CA 1
ATOM 4606 C C . VAL B 1 288 ? 18.891 33.5 12.188 1 94.19 288 VAL B C 1
ATOM 4608 O O . VAL B 1 288 ? 18.5 34.656 12.141 1 94.19 288 VAL B O 1
ATOM 4611 N N . GLY B 1 289 ? 19.984 33.188 12.844 1 91.31 289 GLY B N 1
ATOM 4612 C CA . GLY B 1 289 ? 20.906 34.156 13.398 1 91.31 289 GLY B CA 1
ATOM 4613 C C . GLY B 1 289 ? 22.328 33.656 13.508 1 91.31 289 GLY B C 1
ATOM 4614 O O . GLY B 1 289 ? 22.625 32.531 13.102 1 91.31 289 GLY B O 1
ATOM 4615 N N . ALA B 1 290 ? 23.141 34.5 14.031 1 91 290 ALA B N 1
ATOM 4616 C CA . ALA B 1 290 ? 24.547 34.156 14.18 1 91 290 ALA B CA 1
ATOM 4617 C C . ALA B 1 290 ? 24.719 32.906 15.062 1 91 290 ALA B C 1
ATOM 4619 O O . ALA B 1 290 ? 25.516 32.031 14.758 1 91 290 ALA B O 1
ATOM 4620 N N . ASP B 1 291 ? 23.922 32.844 16.047 1 90.88 291 ASP B N 1
ATOM 4621 C CA . ASP B 1 291 ? 24.016 31.734 17.016 1 90.88 291 ASP B CA 1
ATOM 4622 C C . ASP B 1 291 ? 23.234 30.516 16.531 1 90.88 291 ASP B C 1
ATOM 4624 O O . ASP B 1 291 ? 23.453 29.406 17.016 1 90.88 291 ASP B O 1
ATOM 4628 N N . HIS B 1 292 ? 22.328 30.766 15.594 1 91.12 292 HIS B N 1
ATOM 4629 C CA . HIS B 1 292 ? 21.516 29.688 15.039 1 91.12 292 HIS B CA 1
ATOM 4630 C C . HIS B 1 292 ? 21.453 29.781 13.516 1 91.12 292 HIS B C 1
ATOM 4632 O O . HIS B 1 292 ? 20.422 30.141 12.945 1 91.12 292 HIS B O 1
ATOM 4638 N N . PRO B 1 293 ? 22.531 29.344 12.945 1 94.38 293 PRO B N 1
ATOM 4639 C CA . PRO B 1 293 ? 22.531 29.406 11.477 1 94.38 293 PRO B CA 1
ATOM 4640 C C . PRO B 1 293 ? 21.484 28.484 10.859 1 94.38 293 PRO B C 1
ATOM 4642 O O . PRO B 1 293 ? 20.938 27.609 11.531 1 94.38 293 PRO B O 1
ATOM 4645 N N . ALA B 1 294 ? 21.188 28.734 9.602 1 95.25 294 ALA B N 1
ATOM 4646 C CA . ALA B 1 294 ? 20.203 27.906 8.891 1 95.25 294 ALA B CA 1
ATOM 4647 C C . ALA B 1 294 ? 20.609 26.438 8.914 1 95.25 294 ALA B C 1
ATOM 4649 O O . ALA B 1 294 ? 21.688 26.078 8.461 1 95.25 294 ALA B O 1
ATOM 4650 N N . ALA B 1 295 ? 19.734 25.672 9.391 1 95.44 295 ALA B N 1
ATOM 4651 C CA . ALA B 1 295 ? 20 24.234 9.555 1 95.44 295 ALA B CA 1
ATOM 4652 C C . ALA B 1 295 ? 19.781 23.484 8.25 1 95.44 295 ALA B C 1
ATOM 4654 O O . ALA B 1 295 ? 20.328 22.406 8.047 1 95.44 295 ALA B O 1
ATOM 4655 N N . TYR B 1 296 ? 19.016 24.094 7.305 1 96.94 296 TYR B N 1
ATOM 4656 C CA . TYR B 1 296 ? 18.641 23.438 6.059 1 96.94 296 TYR B CA 1
ATOM 4657 C C . TYR B 1 296 ? 18.844 24.359 4.863 1 96.94 296 TYR B C 1
ATOM 4659 O O . TYR B 1 296 ? 18.562 25.547 4.938 1 96.94 296 TYR B O 1
ATOM 4667 N N . ARG B 1 297 ? 19.281 23.828 3.773 1 97.12 297 ARG B N 1
ATOM 4668 C CA . ARG B 1 297 ? 19.328 24.578 2.525 1 97.12 297 ARG B CA 1
ATOM 4669 C C . ARG B 1 297 ? 17.938 24.75 1.925 1 97.12 297 ARG B C 1
ATOM 4671 O O . ARG B 1 297 ? 17.094 23.859 2.059 1 97.12 297 ARG B O 1
ATOM 4678 N N . PRO B 1 298 ? 17.734 25.859 1.272 1 97.69 298 PRO B N 1
ATOM 4679 C CA . PRO B 1 298 ? 16.453 26.031 0.583 1 97.69 298 PRO B CA 1
ATOM 4680 C C . PRO B 1 298 ? 16.219 24.969 -0.484 1 97.69 298 PRO B C 1
ATOM 4682 O O . PRO B 1 298 ? 17.172 24.531 -1.151 1 97.69 298 PRO B O 1
ATOM 4685 N N . PHE B 1 299 ? 14.992 24.516 -0.684 1 98.38 299 PHE B N 1
ATOM 4686 C CA . PHE B 1 299 ? 14.648 23.531 -1.695 1 98.38 299 PHE B CA 1
ATOM 4687 C C . PHE B 1 299 ? 13.211 23.719 -2.166 1 98.38 299 PHE B C 1
ATOM 4689 O O . PHE B 1 299 ? 12.391 24.312 -1.464 1 98.38 299 PHE B O 1
ATOM 4696 N N . GLU B 1 300 ? 12.859 23.25 -3.316 1 98.25 300 GLU B N 1
ATOM 4697 C CA . GLU B 1 300 ? 11.492 23.25 -3.828 1 98.25 300 GLU B CA 1
ATOM 4698 C C . GLU B 1 300 ? 10.672 22.125 -3.209 1 98.25 300 GLU B C 1
ATOM 4700 O O . GLU B 1 300 ? 11.109 20.984 -3.18 1 98.25 300 GLU B O 1
ATOM 4705 N N . TYR B 1 301 ? 9.508 22.469 -2.744 1 98.31 301 TYR B N 1
ATOM 4706 C CA . TYR B 1 301 ? 8.688 21.516 -2.002 1 98.31 301 TYR B CA 1
ATOM 4707 C C . TYR B 1 301 ? 8.383 20.281 -2.846 1 98.31 301 TYR B C 1
ATOM 4709 O O . TYR B 1 301 ? 8.508 19.156 -2.373 1 98.31 301 TYR B O 1
ATOM 4717 N N . GLY B 1 302 ? 7.988 20.516 -4.105 1 97.56 302 GLY B N 1
ATOM 4718 C CA . GLY B 1 302 ? 7.648 19.406 -4.977 1 97.56 302 GLY B CA 1
ATOM 4719 C C . GLY B 1 302 ? 8.781 18.406 -5.141 1 97.56 302 GLY B C 1
ATOM 4720 O O . GLY B 1 302 ? 8.547 17.203 -5.172 1 97.56 302 GLY B O 1
ATOM 4721 N N . GLU B 1 303 ? 10.008 18.938 -5.23 1 96.94 303 GLU B N 1
ATOM 4722 C CA . GLU B 1 303 ? 11.18 18.062 -5.352 1 96.94 303 GLU B CA 1
ATOM 4723 C C . GLU B 1 303 ? 11.391 17.234 -4.09 1 96.94 303 GLU B C 1
ATOM 4725 O O . GLU B 1 303 ? 11.781 16.078 -4.16 1 96.94 303 GLU B O 1
ATOM 4730 N N . TYR B 1 304 ? 11.156 17.859 -2.971 1 97.75 304 TYR B N 1
ATOM 4731 C CA . TYR B 1 304 ? 11.32 17.172 -1.695 1 97.75 304 TYR B CA 1
ATOM 4732 C C . TYR B 1 304 ? 10.32 16.031 -1.555 1 97.75 304 TYR B C 1
ATOM 4734 O O . TYR B 1 304 ? 10.664 14.945 -1.09 1 97.75 304 TYR B O 1
ATOM 4742 N N . VAL B 1 305 ? 9.094 16.281 -1.995 1 97.44 305 VAL B N 1
ATOM 4743 C CA . VAL B 1 305 ? 8.062 15.25 -1.905 1 97.44 305 VAL B CA 1
ATOM 4744 C C . VAL B 1 305 ? 8.461 14.047 -2.762 1 97.44 305 VAL B C 1
ATOM 4746 O O . VAL B 1 305 ? 8.391 12.898 -2.309 1 97.44 305 VAL B O 1
ATOM 4749 N N . VAL B 1 306 ? 8.883 14.32 -3.973 1 95.44 306 VAL B N 1
ATOM 4750 C CA . VAL B 1 306 ? 9.305 13.258 -4.879 1 95.44 306 VAL B CA 1
ATOM 4751 C C . VAL B 1 306 ? 10.453 12.469 -4.258 1 95.44 306 VAL B C 1
ATOM 4753 O O . VAL B 1 306 ? 10.461 11.242 -4.293 1 95.44 306 VAL B O 1
ATOM 4756 N N . PHE B 1 307 ? 11.422 13.195 -3.621 1 95.88 307 PHE B N 1
ATOM 4757 C CA . PHE B 1 307 ? 12.555 12.586 -2.949 1 95.88 307 PHE B CA 1
ATOM 4758 C C . PHE B 1 307 ? 12.094 11.648 -1.842 1 95.88 307 PHE B C 1
ATOM 4760 O O . PHE B 1 307 ? 12.586 10.523 -1.726 1 95.88 307 PHE B O 1
ATOM 4767 N N . CYS B 1 308 ? 11.086 12.039 -1.069 1 95.44 308 CYS B N 1
ATOM 4768 C CA . CYS B 1 308 ? 10.641 11.312 0.113 1 95.44 308 CYS B CA 1
ATOM 4769 C C . CYS B 1 308 ? 9.961 10 -0.276 1 95.44 308 CYS B C 1
ATOM 4771 O O . CYS B 1 308 ? 9.891 9.07 0.529 1 95.44 308 CYS B O 1
ATOM 4773 N N . TYR B 1 309 ? 9.477 9.906 -1.512 1 93.06 309 TYR B N 1
ATOM 4774 C CA . TYR B 1 309 ? 8.703 8.727 -1.888 1 93.06 309 TYR B CA 1
ATOM 4775 C C . TYR B 1 309 ? 9.492 7.84 -2.838 1 93.06 309 TYR B C 1
ATOM 4777 O O . TYR B 1 309 ? 8.945 6.887 -3.404 1 93.06 309 TYR B O 1
ATOM 4785 N N . LYS B 1 310 ? 10.797 8.18 -2.926 1 88.69 310 LYS B N 1
ATOM 4786 C CA . LYS B 1 310 ? 11.68 7.18 -3.521 1 88.69 310 LYS B CA 1
ATOM 4787 C C . LYS B 1 310 ? 11.742 5.926 -2.654 1 88.69 310 LYS B C 1
ATOM 4789 O O . LYS B 1 310 ? 11.789 6.016 -1.426 1 88.69 310 LYS B O 1
ATOM 4794 N N . PRO B 1 311 ? 11.805 4.789 -3.217 1 80.88 311 PRO B N 1
ATOM 4795 C CA . PRO B 1 311 ? 11.789 3.541 -2.451 1 80.88 311 PRO B CA 1
ATOM 4796 C C . PRO B 1 311 ? 12.906 3.477 -1.409 1 80.88 311 PRO B C 1
ATOM 4798 O O . PRO B 1 311 ? 12.688 2.998 -0.293 1 80.88 311 PRO B O 1
ATOM 4801 N N . GLU B 1 312 ? 14.055 3.99 -1.771 1 82.75 312 GLU B N 1
ATOM 4802 C CA . GLU B 1 312 ? 15.195 3.9 -0.868 1 82.75 312 GLU B CA 1
ATOM 4803 C C . GLU B 1 312 ? 15.062 4.879 0.294 1 82.75 312 GLU B C 1
ATOM 4805 O O . GLU B 1 312 ? 15.797 4.793 1.277 1 82.75 312 GLU B O 1
ATOM 4810 N N . MET B 1 313 ? 14.062 5.797 0.119 1 86.81 313 MET B N 1
ATOM 4811 C CA . MET B 1 313 ? 13.945 6.848 1.126 1 86.81 313 MET B CA 1
ATOM 4812 C C . MET B 1 313 ? 12.719 6.633 1.998 1 86.81 313 MET B C 1
ATOM 4814 O O . MET B 1 313 ? 12.625 7.184 3.096 1 86.81 313 MET B O 1
ATOM 4818 N N . ILE B 1 314 ? 11.812 5.848 1.593 1 84 314 ILE B N 1
ATOM 4819 C CA . ILE B 1 314 ? 10.477 5.805 2.162 1 84 314 ILE B CA 1
ATOM 4820 C C . ILE B 1 314 ? 10.555 5.422 3.639 1 84 314 ILE B C 1
ATOM 4822 O O . ILE B 1 314 ? 9.734 5.871 4.449 1 84 314 ILE B O 1
ATOM 4826 N N . GLN B 1 315 ? 11.617 4.691 4.012 1 80.31 315 GLN B N 1
ATOM 4827 C CA . GLN B 1 315 ? 11.734 4.281 5.41 1 80.31 315 GLN B CA 1
ATOM 4828 C C . GLN B 1 315 ? 12.852 5.047 6.117 1 80.31 315 GLN B C 1
ATOM 4830 O O . GLN B 1 315 ? 13.117 4.812 7.297 1 80.31 315 GLN B O 1
ATOM 4835 N N . HIS B 1 316 ? 13.477 5.891 5.355 1 85.31 316 HIS B N 1
ATOM 4836 C CA . HIS B 1 316 ? 14.578 6.637 5.961 1 85.31 316 HIS B CA 1
ATOM 4837 C C . HIS B 1 316 ? 14.078 7.531 7.09 1 85.31 316 HIS B C 1
ATOM 4839 O O . HIS B 1 316 ? 13.141 8.305 6.906 1 85.31 316 HIS B O 1
ATOM 4845 N N . ARG B 1 317 ? 14.703 7.496 8.211 1 82.38 317 ARG B N 1
ATOM 4846 C CA . ARG B 1 317 ? 14.211 8.18 9.398 1 82.38 317 ARG B CA 1
ATOM 4847 C C . ARG B 1 317 ? 14.586 9.656 9.375 1 82.38 317 ARG B C 1
ATOM 4849 O O . ARG B 1 317 ? 13.969 10.469 10.07 1 82.38 317 ARG B O 1
ATOM 4856 N N . LYS B 1 318 ? 15.586 10.008 8.586 1 88.88 318 LYS B N 1
ATOM 4857 C CA . LYS B 1 318 ? 16.062 11.391 8.523 1 88.88 318 LYS B CA 1
ATOM 4858 C C . LYS B 1 318 ? 16.094 11.906 7.086 1 88.88 318 LYS B C 1
ATOM 4860 O O . LYS B 1 318 ? 17.109 12.422 6.621 1 88.88 318 LYS B O 1
ATOM 4865 N N . LYS B 1 319 ? 14.969 11.859 6.461 1 93.5 319 LYS B N 1
ATOM 4866 C CA . LYS B 1 319 ? 14.859 12.227 5.051 1 93.5 319 LYS B CA 1
ATOM 4867 C C . LYS B 1 319 ? 15.188 13.703 4.844 1 93.5 319 LYS B C 1
ATOM 4869 O O . LYS B 1 319 ? 15.883 14.062 3.889 1 93.5 319 LYS B O 1
ATOM 4874 N N . LEU B 1 320 ? 14.688 14.469 5.746 1 95.69 320 LEU B N 1
ATOM 4875 C CA . LEU B 1 320 ? 14.914 15.906 5.625 1 95.69 320 LEU B CA 1
ATOM 4876 C C . LEU B 1 320 ? 16.406 16.234 5.723 1 95.69 320 LEU B C 1
ATOM 4878 O O . LEU B 1 320 ? 16.922 17.016 4.922 1 95.69 320 LEU B O 1
ATOM 4882 N N . GLU B 1 321 ? 17.078 15.602 6.637 1 94.56 321 GLU B N 1
ATOM 4883 C CA . GLU B 1 321 ? 18.516 15.805 6.789 1 94.56 321 GLU B CA 1
ATOM 4884 C C . GLU B 1 321 ? 19.266 15.297 5.562 1 94.56 321 GLU B C 1
ATOM 4886 O O . GLU B 1 321 ? 20.188 15.969 5.078 1 94.56 321 GLU B O 1
ATOM 4891 N N . ALA B 1 322 ? 18.844 14.141 5.105 1 93.25 322 ALA B N 1
ATOM 4892 C CA . ALA B 1 322 ? 19.5 13.562 3.928 1 93.25 322 ALA B CA 1
ATOM 4893 C C . ALA B 1 322 ? 19.344 14.469 2.715 1 93.25 322 ALA B C 1
ATOM 4895 O O . ALA B 1 322 ? 20.234 14.555 1.874 1 93.25 322 ALA B O 1
ATOM 4896 N N . PHE B 1 323 ? 18.281 15.195 2.605 1 96.44 323 PHE B N 1
ATOM 4897 C CA . PHE B 1 323 ? 17.969 16.016 1.438 1 96.44 323 PHE B CA 1
ATOM 4898 C C . PHE B 1 323 ? 18.562 17.406 1.566 1 96.44 323 PHE B C 1
ATOM 4900 O O . PHE B 1 323 ? 19.078 17.953 0.593 1 96.44 323 PHE B O 1
ATOM 4907 N N . ALA B 1 324 ? 18.516 17.984 2.826 1 95.75 324 ALA B N 1
ATOM 4908 C CA . ALA B 1 324 ? 18.688 19.438 2.828 1 95.75 324 ALA B CA 1
ATOM 4909 C C . ALA B 1 324 ? 19.578 19.875 3.986 1 95.75 324 ALA B C 1
ATOM 4911 O O . ALA B 1 324 ? 19.828 21.078 4.148 1 95.75 324 ALA B O 1
ATOM 4912 N N . ALA B 1 325 ? 20.016 19 4.789 1 92.81 325 ALA B N 1
ATOM 4913 C CA . ALA B 1 325 ? 20.797 19.453 5.938 1 92.81 325 ALA B CA 1
ATOM 4914 C C . ALA B 1 325 ? 22.031 20.219 5.484 1 92.81 325 ALA B C 1
ATOM 4916 O O . ALA B 1 325 ? 22.688 19.844 4.504 1 92.81 325 ALA B O 1
ATOM 4917 N N . VAL B 1 326 ? 22.281 21.312 6.188 1 87.44 326 VAL B N 1
ATOM 4918 C CA . VAL B 1 326 ? 23.5 22.078 5.938 1 87.44 326 VAL B CA 1
ATOM 4919 C C . VAL B 1 326 ? 24.672 21.453 6.68 1 87.44 326 VAL B C 1
ATOM 4921 O O . VAL B 1 326 ? 24.562 21.156 7.871 1 87.44 326 VAL B O 1
ATOM 4924 N N . ARG B 1 327 ? 25.641 20.906 5.922 1 70.06 327 ARG B N 1
ATOM 4925 C CA . ARG B 1 327 ? 26.859 20.344 6.512 1 70.06 327 ARG B CA 1
ATOM 4926 C C . ARG B 1 327 ? 27.781 21.453 7.016 1 70.06 327 ARG B C 1
ATOM 4928 O O . ARG B 1 327 ? 28.062 22.406 6.293 1 70.06 327 ARG B O 1
ATOM 4935 N N . ILE B 1 328 ? 27.859 21.734 8.344 1 57.5 328 ILE B N 1
ATOM 4936 C CA . ILE B 1 328 ? 28.797 22.703 8.875 1 57.5 328 ILE B CA 1
ATOM 4937 C C . ILE B 1 328 ? 30.219 22.141 8.789 1 57.5 328 ILE B C 1
ATOM 4939 O O . ILE B 1 328 ? 30.5 21.062 9.32 1 57.5 328 ILE B O 1
ATOM 4943 N N . ASP B 1 329 ? 30.797 22.219 7.648 1 47.66 329 ASP B N 1
ATOM 4944 C CA . ASP B 1 329 ? 32.219 21.969 7.664 1 47.66 329 ASP B CA 1
ATOM 4945 C C . ASP B 1 329 ? 32.875 22.531 8.93 1 47.66 329 ASP B C 1
ATOM 4947 O O . ASP B 1 329 ? 32.688 23.719 9.234 1 47.66 329 ASP B O 1
ATOM 4951 N N . GLY B 1 330 ? 32.781 21.766 9.953 1 34.66 330 GLY B N 1
ATOM 4952 C CA . GLY B 1 330 ? 33.812 22.188 10.891 1 34.66 330 GLY B CA 1
ATOM 4953 C C . GLY B 1 330 ? 35.188 22.219 10.273 1 34.66 330 GLY B C 1
ATOM 4954 O O . GLY B 1 330 ? 35.438 21.562 9.25 1 34.66 330 GLY B O 1
#